Protein AF-0000000069433258 (afdb_homodimer)

Organism: Salmonella typhimurium (strain SL1344) (NCBI:txid216597)

Nearest PDB structures (foldseek):
  7x1x-assembly1_B  TM=7.866E-01  e=2.501E-25  Comamonas testosteroni KF-1
  3q2k-assembly2_P  TM=8.756E-01  e=3.768E-23  Bordetella pertussis Tohama I
  7x2y-assembly1_B  TM=7.851E-01  e=3.774E-24  Comamonas testosteroni KF-1
  7wzd-assembly1_A  TM=7.777E-01  e=1.303E-23  Comamonas testosteroni KF-1
  3moi-assembly1_A-2  TM=7.697E-01  e=1.027E-22  Bordetella bronchiseptica

InterPro domains:
  IPR000683 Gfo/Idh/MocA-like oxidoreductase, N-terminal [PF01408] (4-122)
  IPR036291 NAD(P)-binding domain superfamily [SSF51735] (3-150)
  IPR051450 Gfo/Idh/MocA Oxidoreductases [PTHR43377] (2-333)
  IPR055170 GFO/IDH/MocA-like oxidoreductase domain [PF22725] (132-252)

Solvent-accessible surface area (backbone atoms only — not comparable to full-atom values): 34270 Å² total; per-residue (Å²): 129,86,56,45,25,29,31,38,32,23,73,49,81,62,18,49,53,52,50,48,46,35,60,67,36,91,60,36,41,58,56,35,39,25,19,79,50,59,68,62,26,47,53,50,16,58,75,68,73,38,48,55,30,64,43,64,70,58,43,63,72,73,44,86,62,48,34,40,34,41,34,46,59,53,82,52,31,52,64,57,51,50,52,40,45,74,72,72,24,28,33,43,27,38,60,43,51,28,88,36,48,68,58,25,50,52,46,42,51,52,29,59,76,67,73,41,58,41,35,36,50,60,32,64,68,56,30,68,68,48,44,52,50,41,56,48,58,68,33,75,80,25,45,58,70,52,37,35,38,39,36,35,30,25,19,34,54,47,50,73,68,72,32,96,58,37,49,77,45,35,30,49,50,73,39,30,34,57,51,50,43,46,52,31,65,60,68,72,42,51,65,46,33,26,35,30,49,63,43,67,48,69,34,45,74,72,71,24,75,28,50,28,36,41,40,33,42,36,36,32,69,86,59,25,36,33,43,37,40,18,26,38,45,39,37,76,79,48,42,43,66,62,50,40,38,40,38,38,38,22,68,54,36,74,48,78,48,54,51,65,72,73,87,49,75,50,78,54,97,85,49,56,34,24,63,65,82,58,36,66,41,71,63,93,83,41,69,37,41,22,67,42,46,53,60,57,49,45,52,50,15,66,74,64,75,44,87,59,96,38,32,40,64,54,30,32,55,28,25,36,48,44,51,20,35,53,50,3,52,73,69,69,37,70,26,68,82,130,86,57,45,27,29,30,38,32,22,74,48,81,61,17,49,53,52,50,48,46,34,60,67,35,91,60,35,40,58,55,36,39,26,21,78,50,59,68,63,24,48,53,52,15,58,74,68,74,38,49,54,29,65,44,65,70,58,44,64,71,74,42,87,62,48,34,39,34,39,36,46,59,54,82,52,31,52,67,58,52,51,54,40,46,74,73,69,24,27,33,41,27,40,61,44,50,28,90,36,49,67,59,25,51,53,48,42,50,52,29,60,74,68,73,41,57,40,37,36,51,60,31,65,70,55,28,67,69,48,45,51,49,40,56,49,59,69,34,76,78,26,42,58,70,52,38,34,37,39,36,36,32,25,19,34,50,48,52,73,70,72,32,96,58,37,48,77,45,32,30,49,50,73,41,30,34,58,51,50,44,46,51,31,65,61,67,73,42,52,67,45,32,26,35,30,49,61,43,65,48,68,33,44,74,72,72,25,75,28,51,29,35,38,42,34,43,37,36,32,71,85,58,26,36,32,43,37,40,18,25,38,46,40,36,76,80,48,43,42,67,60,52,40,38,39,37,39,38,24,68,53,33,72,47,80,49,53,53,64,73,73,88,49,76,48,78,53,98,85,49,56,33,26,66,65,82,56,36,68,40,71,61,94,84,41,69,37,39,21,67,41,46,53,60,55,49,44,52,50,14,66,76,65,75,43,86,61,96,41,33,41,64,53,32,31,56,28,25,36,45,43,50,20,36,53,49,4,52,71,69,69,38,69,25,67,83

Foldseek 3Di:
DAAAEEEEEDCPDLSVLLQLLQVPQPRHDDAEYEDLPPVSQVVVCVVSVHYYYPDLLVVLVVDDHAEYEYEHDQAPQLVNLVSCLVSPHAYEYEPLNHLDLVSLVVSVVSCVVSVHFYFYPLLVCLAPLLVVLLVLLPPVLQAAWAEKEKEKEFAQCCLLPVDPCSLVDELCRPVVLSVQLSVCSSRVWAFWKKAKAFDDDVCVVSVRNYTQKMWMWTATPVGHIYIYIGGHHHHPQPQERMWIWMWTDHPRDTDTDTQQDDPDWDDDPRHIHRDRPQQWDDDPSRIDHSVSVLSSVVSVCSVVVHDRDGGSVSSSSSSVVSVQNVVNNVVVDMGTD/DQAAEEEEEDCPDLSVLLQLLQVPQPRHDDAEYEDLPPVSQVVVCVVSVHYYYPDLLVVLVVDDHAEYEYEHDQAPQLVNLVSCLVSPHAYEYEPLNHLDLVSLVVSVVSCVVSVHFYFYPLLVCLAPLLVVLLVLLPPVLQAAWAEKEKEKEFALCCLLPVDPCSLVDELCRPVVLSVQLSVCSSRVWAFWKKAKAFDDDVCVVSVRNYTQKMWMWTATPVGHIYIYIGGHHHHPQPQDRMWIWMWTDHPRDTDTDTQQPDPDWDDDPRHIHRDRPQQWDDDPSRIDHSVSVLSSVVSVCSVVVHDRDGGSVSSSSSSVVSVQNVVNNVVVDMGTD

pLDDT: mean 95.27, std 3.86, range [60.88, 98.81]

Secondary structure (DSSP, 8-state):
-PPEEEEEE--SHHHHHHHHHHHH-TTEEEEEEE-S-HHHHHHHHHHHTSEEES-HHHHHHHS--SEEEE---GGGHHHHHHHHHHTT-EEEEESSS-S-HHHHHHHHHHHHHHT--EEEE-GGGG-HHHHHHHHHHTSGGG--EEEEEEEEEEETHIIIII-TTGGGS-HIIIIIHHHHHHHHHHH---EEEEEEEEE-SHHHHTT--S-SEEEEEEEETTS-EEEEEEEEEE-TTSSSSEEEEEEEEESS-EEEEESS-SS--EE-SS-EE---TTT-EEETTEEESTTTHHHHHHHHHHHHT---SSBHHHHHHHHHHHHHHHHHHHHSS-EE-/-PPEEEEEE--SHHHHHHHHHHHH-TTEEEEEEE-S-HHHHHHHHHHHTSEEES-HHHHHHHS--SEEEE---GGGHHHHHHHHHHTT-EEEEESSS-S-HHHHHHHHHHHHHHT--EEEE-GGGG-HHHHHHHHHHTSGGG--EEEEEEEEEEETHIIIII-TTGGGS-HIIIIIHHHHHHHHHHH---EEEEEEEEE-SHHHHTT--S-SEEEEEEEETTS-EEEEEEEEEE-TTSSSSEEEEEEEEESS-EEEEESS-SS--EE-SS-EE---TTT-EEETTEEESTTTHHHHHHHHHHHHT---SSBHHHHHHHHHHHHHHHHHHHHSS-EE-

Structure (mmCIF, N/CA/C/O backbone):
data_AF-0000000069433258-model_v1
#
loop_
_entity.id
_entity.type
_entity.pdbx_description
1 polymer 'Gfo/Idh/MocA family oxidoreductase'
#
loop_
_atom_site.group_PDB
_atom_site.id
_atom_site.type_symbol
_atom_site.label_atom_id
_atom_site.label_alt_id
_atom_site.label_comp_id
_atom_site.label_asym_id
_atom_site.label_entity_id
_atom_site.label_seq_id
_atom_site.pdbx_PDB_ins_code
_atom_site.Cartn_x
_atom_site.Cartn_y
_atom_site.Cartn_z
_atom_site.occupancy
_atom_site.B_iso_or_equiv
_atom_site.auth_seq_id
_atom_site.auth_comp_id
_atom_site.auth_asym_id
_atom_site.auth_atom_id
_atom_site.pdbx_PDB_model_num
ATOM 1 N N . MET A 1 1 ? -17.766 44.938 13.812 1 61.31 1 MET A N 1
ATOM 2 C CA . MET A 1 1 ? -17.297 43.938 14.766 1 61.31 1 MET A CA 1
ATOM 3 C C . MET A 1 1 ? -15.773 43.875 14.797 1 61.31 1 MET A C 1
ATOM 5 O O . MET A 1 1 ? -15.117 44.188 13.805 1 61.31 1 MET A O 1
ATOM 9 N N . ASN A 1 2 ? -15.094 43.844 15.922 1 87.12 2 ASN A N 1
ATOM 10 C CA . ASN A 1 2 ? -13.648 44 16.047 1 87.12 2 ASN A CA 1
ATOM 11 C C . ASN A 1 2 ? -12.914 42.844 15.367 1 87.12 2 ASN A C 1
ATOM 13 O O . ASN A 1 2 ? -13.312 41.688 15.492 1 87.12 2 ASN A O 1
ATOM 17 N N . LYS A 1 3 ? -12.078 43.156 14.469 1 95.31 3 LYS A N 1
ATOM 18 C CA . LYS A 1 3 ? -11.289 42.156 13.742 1 95.31 3 LYS A CA 1
ATOM 19 C C . LYS A 1 3 ? -10.406 41.344 14.688 1 95.31 3 LYS A C 1
ATOM 21 O O . LYS A 1 3 ? -9.945 41.875 15.711 1 95.31 3 LYS A O 1
ATOM 26 N N . ILE A 1 4 ? -10.297 40.125 14.422 1 97.19 4 ILE A N 1
ATOM 27 C CA . ILE A 1 4 ? -9.375 39.25 15.148 1 97.19 4 ILE A CA 1
ATOM 28 C C . ILE A 1 4 ? -7.938 39.719 14.914 1 97.19 4 ILE A C 1
ATOM 30 O O . ILE A 1 4 ? -7.523 39.906 13.766 1 97.19 4 ILE A O 1
ATOM 34 N N . ARG A 1 5 ? -7.246 39.938 15.922 1 98.19 5 ARG A N 1
ATOM 35 C CA . ARG A 1 5 ? -5.848 40.344 15.852 1 98.19 5 ARG A CA 1
ATOM 36 C C . ARG A 1 5 ? -4.922 39.156 15.891 1 98.19 5 ARG A C 1
ATOM 38 O O . ARG A 1 5 ? -4.848 38.438 16.906 1 98.19 5 ARG A O 1
ATOM 45 N N . ALA A 1 6 ? -4.199 38.938 14.82 1 98.38 6 ALA A N 1
ATOM 46 C CA . ALA A 1 6 ? -3.404 37.75 14.688 1 98.38 6 ALA A CA 1
ATOM 47 C C . ALA A 1 6 ? -1.913 38.062 14.641 1 98.38 6 ALA A C 1
ATOM 49 O O . ALA A 1 6 ? -1.515 39.094 14.133 1 98.38 6 ALA A O 1
ATOM 50 N N . ALA A 1 7 ? -1.108 37.188 15.188 1 98.38 7 ALA A N 1
ATOM 51 C CA . ALA A 1 7 ? 0.344 37.156 15.039 1 98.38 7 ALA A CA 1
ATOM 52 C C . ALA A 1 7 ? 0.831 35.812 14.508 1 98.38 7 ALA A C 1
ATOM 54 O O . ALA A 1 7 ? 0.218 34.781 14.773 1 98.38 7 ALA A O 1
ATOM 55 N N . VAL A 1 8 ? 1.919 35.812 13.773 1 98.25 8 VAL A N 1
ATOM 56 C CA . VAL A 1 8 ? 2.498 34.594 13.219 1 98.25 8 VAL A CA 1
ATOM 57 C C . VAL A 1 8 ? 3.908 34.406 13.766 1 98.25 8 VAL A C 1
ATOM 59 O O . VAL A 1 8 ? 4.73 35.312 13.734 1 98.25 8 VAL A O 1
ATOM 62 N N . VAL A 1 9 ? 4.109 33.219 14.344 1 97.56 9 VAL A N 1
ATOM 63 C CA . VAL A 1 9 ? 5.418 32.844 14.844 1 97.56 9 VAL A CA 1
ATOM 64 C C . VAL A 1 9 ? 6.051 31.828 13.883 1 97.56 9 VAL A C 1
ATOM 66 O O . VAL A 1 9 ? 5.484 30.75 13.633 1 97.56 9 VAL A O 1
ATOM 69 N N . GLY A 1 10 ? 7.242 32.094 13.438 1 94.62 10 GLY A N 1
ATOM 70 C CA . GLY A 1 10 ? 7.867 31.297 12.375 1 94.62 10 GLY A CA 1
ATOM 71 C C . GLY A 1 10 ? 7.562 31.844 10.992 1 94.62 10 GLY A C 1
ATOM 72 O O . GLY A 1 10 ? 6.473 31.609 10.453 1 94.62 10 GLY A O 1
ATOM 73 N N . ALA A 1 11 ? 8.57 32.469 10.391 1 88.12 11 ALA A N 1
ATOM 74 C CA . ALA A 1 11 ? 8.359 33.156 9.117 1 88.12 11 ALA A CA 1
ATOM 75 C C . ALA A 1 11 ? 9.047 32.406 7.977 1 88.12 11 ALA A C 1
ATOM 77 O O . ALA A 1 11 ? 9.594 33.031 7.062 1 88.12 11 ALA A O 1
ATOM 78 N N . GLY A 1 12 ? 9.07 31.078 8.133 1 87 12 GLY A N 1
ATOM 79 C CA . GLY A 1 12 ? 9.602 30.266 7.059 1 87 12 GLY A CA 1
ATOM 80 C C . GLY A 1 12 ? 8.609 30.016 5.938 1 87 12 GLY A C 1
ATOM 81 O O . GLY A 1 12 ? 7.816 30.906 5.605 1 87 12 GLY A O 1
ATOM 82 N N . ILE A 1 13 ? 8.711 28.938 5.312 1 82.62 13 ILE A N 1
ATOM 83 C CA . ILE A 1 13 ? 7.938 28.594 4.125 1 82.62 13 ILE A CA 1
ATOM 84 C C . ILE A 1 13 ? 6.445 28.672 4.445 1 82.62 13 ILE A C 1
ATOM 86 O O . ILE A 1 13 ? 5.699 29.391 3.775 1 82.62 13 ILE A O 1
ATOM 90 N N . TYR A 1 14 ? 6.039 28.062 5.492 1 89.12 14 TYR A N 1
ATOM 91 C CA . TYR A 1 14 ? 4.609 28.016 5.773 1 89.12 14 TYR A CA 1
ATOM 92 C C . TYR A 1 14 ? 4.152 29.266 6.512 1 89.12 14 TYR A C 1
ATOM 94 O O . TYR A 1 14 ? 2.994 29.672 6.406 1 89.12 14 TYR A O 1
ATOM 102 N N . GLY A 1 15 ? 5.066 29.844 7.254 1 93.12 15 GLY A N 1
ATOM 103 C CA . GLY A 1 15 ? 4.742 31.094 7.938 1 93.12 15 GLY A CA 1
ATOM 104 C C . GLY A 1 15 ? 4.277 32.188 6.992 1 93.12 15 GLY A C 1
ATOM 105 O O . GLY A 1 15 ? 3.348 32.938 7.312 1 93.12 15 GLY A O 1
ATOM 106 N N . LYS A 1 16 ? 4.852 32.219 5.863 1 91.94 16 LYS A N 1
ATOM 107 C CA . LYS A 1 16 ? 4.492 33.219 4.863 1 91.94 16 LYS A CA 1
ATOM 108 C C . LYS A 1 16 ? 3.061 33 4.371 1 91.94 16 LYS A C 1
ATOM 110 O O . LYS A 1 16 ? 2.352 33.969 4.082 1 91.94 16 LYS A O 1
ATOM 115 N N . HIS A 1 17 ? 2.68 31.734 4.266 1 93.44 17 HIS A N 1
ATOM 116 C CA . HIS A 1 17 ? 1.311 31.438 3.855 1 93.44 17 HIS A CA 1
ATOM 117 C C . HIS A 1 17 ? 0.313 31.844 4.934 1 93.44 17 HIS A C 1
ATOM 119 O O . HIS A 1 17 ? -0.767 32.375 4.629 1 93.44 17 HIS A O 1
ATOM 125 N N . HIS A 1 18 ? 0.704 31.641 6.164 1 96.75 18 HIS A N 1
ATOM 126 C CA . HIS A 1 18 ? -0.144 32.094 7.27 1 96.75 18 HIS A CA 1
ATOM 127 C C . HIS A 1 18 ? -0.291 33.594 7.277 1 96.75 18 HIS A C 1
ATOM 129 O O . HIS A 1 18 ? -1.398 34.125 7.43 1 96.75 18 HIS A O 1
ATOM 135 N N . MET A 1 19 ? 0.812 34.281 7.066 1 96.19 19 MET A N 1
ATOM 136 C CA . MET A 1 19 ? 0.784 35.75 7.02 1 96.19 19 MET A CA 1
ATOM 137 C C . MET A 1 19 ? -0.148 36.25 5.918 1 96.19 19 MET A C 1
ATOM 139 O O . MET A 1 19 ? -0.965 37.125 6.145 1 96.19 19 MET A O 1
ATOM 143 N N . ASN A 1 20 ? 0.024 35.656 4.75 1 95.88 20 ASN A N 1
ATOM 144 C CA . ASN A 1 20 ? -0.828 36 3.627 1 95.88 20 ASN A CA 1
ATOM 145 C C . ASN A 1 20 ? -2.305 35.781 3.943 1 95.88 20 ASN A C 1
ATOM 147 O O . ASN A 1 20 ? -3.141 36.656 3.648 1 95.88 20 ASN A O 1
ATOM 151 N N . ALA A 1 21 ? -2.619 34.656 4.566 1 96.5 21 ALA A N 1
ATOM 152 C CA . ALA A 1 21 ? -4 34.312 4.906 1 96.5 21 ALA A CA 1
ATOM 153 C C . ALA A 1 21 ? -4.598 35.344 5.859 1 96.5 21 ALA A C 1
ATOM 155 O O . ALA A 1 21 ? -5.691 35.875 5.621 1 96.5 21 ALA A O 1
ATOM 156 N N . TYR A 1 22 ? -3.889 35.75 6.918 1 97.19 22 TYR A N 1
ATOM 157 C CA . TYR A 1 22 ? -4.391 36.688 7.906 1 97.19 22 TYR A CA 1
ATOM 158 C C . TYR A 1 22 ? -4.504 38.094 7.309 1 97.19 22 TYR A C 1
ATOM 160 O O . TYR A 1 22 ? -5.418 38.844 7.652 1 97.19 22 TYR A O 1
ATOM 168 N N . ARG A 1 23 ? -3.555 38.438 6.457 1 95.62 23 ARG A N 1
ATOM 169 C CA . ARG A 1 23 ? -3.559 39.75 5.82 1 95.62 23 ARG A CA 1
ATOM 170 C C . ARG A 1 23 ? -4.793 39.938 4.945 1 95.62 23 ARG A C 1
ATOM 172 O O . ARG A 1 23 ? -5.332 41.031 4.844 1 95.62 23 ARG A O 1
ATOM 179 N N . HIS A 1 24 ? -5.254 38.844 4.375 1 95.19 24 HIS A N 1
ATOM 180 C CA . HIS A 1 24 ? -6.277 39 3.344 1 95.19 24 HIS A CA 1
ATOM 181 C C . HIS A 1 24 ? -7.633 38.5 3.84 1 95.19 24 HIS A C 1
ATOM 183 O O . HIS A 1 24 ? -8.641 38.656 3.146 1 95.19 24 HIS A O 1
ATOM 189 N N . ASN A 1 25 ? -7.66 37.875 4.973 1 96.31 25 ASN A N 1
ATOM 190 C CA . ASN A 1 25 ? -8.938 37.562 5.602 1 96.31 25 ASN A CA 1
ATOM 191 C C . ASN A 1 25 ? -9.656 38.812 6.098 1 96.31 25 ASN A C 1
ATOM 193 O O . ASN A 1 25 ? -9.094 39.594 6.871 1 96.31 25 ASN A O 1
ATOM 197 N N . PRO A 1 26 ? -10.883 39.031 5.688 1 94.81 26 PRO A N 1
ATOM 198 C CA . PRO A 1 26 ? -11.578 40.281 6.027 1 94.81 26 PRO A CA 1
ATOM 199 C C . PRO A 1 26 ? -11.859 40.406 7.523 1 94.81 26 PRO A C 1
ATOM 201 O O . PRO A 1 26 ? -12.133 41.5 8.016 1 94.81 26 PRO A O 1
ATOM 204 N N . ASP A 1 27 ? -11.742 39.312 8.234 1 96.94 27 ASP A N 1
ATOM 205 C CA . ASP A 1 27 ? -12.094 39.312 9.656 1 96.94 27 ASP A CA 1
ATOM 206 C C . ASP A 1 27 ? -10.852 39.406 10.531 1 96.94 27 ASP A C 1
ATOM 208 O O . ASP A 1 27 ? -10.93 39.25 11.75 1 96.94 27 ASP A O 1
ATOM 212 N N . THR A 1 28 ? -9.672 39.656 9.906 1 97.88 28 THR A N 1
ATOM 213 C CA . THR A 1 28 ? -8.453 39.656 10.711 1 97.88 28 THR A CA 1
ATOM 214 C C . THR A 1 28 ? -7.598 40.875 10.406 1 97.88 28 THR A C 1
ATOM 216 O O . THR A 1 28 ? -7.801 41.562 9.391 1 97.88 28 THR A O 1
ATOM 219 N N . VAL A 1 29 ? -6.789 41.25 11.305 1 97.31 29 VAL A N 1
ATOM 220 C CA . VAL A 1 29 ? -5.648 42.125 11.102 1 97.31 29 VAL A CA 1
ATOM 221 C C . VAL A 1 29 ? -4.363 41.406 11.539 1 97.31 29 VAL A C 1
ATOM 223 O O . VAL A 1 29 ? -4.297 40.875 12.648 1 97.31 29 VAL A O 1
ATOM 226 N N . LEU A 1 30 ? -3.447 41.281 10.641 1 97.81 30 LEU A N 1
ATOM 227 C CA . LEU A 1 30 ? -2.123 40.812 11.008 1 97.81 30 LEU A CA 1
ATOM 228 C C . LEU A 1 30 ? -1.341 41.875 11.75 1 97.81 30 LEU A C 1
ATOM 230 O O . LEU A 1 30 ? -0.94 42.875 11.156 1 97.81 30 LEU A O 1
ATOM 234 N N . VAL A 1 31 ? -1.022 41.625 13 1 97.5 31 VAL A N 1
ATOM 235 C CA . VAL A 1 31 ? -0.5 42.656 13.867 1 97.5 31 VAL A CA 1
ATOM 236 C C . VAL A 1 31 ? 1.025 42.594 13.898 1 97.5 31 VAL A C 1
ATOM 238 O O . VAL A 1 31 ? 1.697 43.625 13.906 1 97.5 31 VAL A O 1
ATOM 241 N N . ALA A 1 32 ? 1.52 41.375 13.977 1 97.62 32 ALA A N 1
ATOM 242 C CA . ALA A 1 32 ? 2.959 41.219 14.172 1 97.62 32 ALA A CA 1
ATOM 243 C C . ALA A 1 32 ? 3.438 39.844 13.727 1 97.62 32 ALA A C 1
ATOM 245 O O . ALA A 1 32 ? 2.631 38.938 13.539 1 97.62 32 ALA A O 1
ATOM 246 N N . ILE A 1 33 ? 4.711 39.812 13.547 1 97.44 33 ILE A N 1
ATOM 247 C CA . ILE A 1 33 ? 5.379 38.531 13.273 1 97.44 33 ILE A CA 1
ATOM 248 C C . ILE A 1 33 ? 6.52 38.344 14.273 1 97.44 33 ILE A C 1
ATOM 250 O O . ILE A 1 33 ? 7.051 39.312 14.82 1 97.44 33 ILE A O 1
ATOM 254 N N . CYS A 1 34 ? 6.789 37.094 14.539 1 97.31 34 CYS A N 1
ATOM 255 C CA . CYS A 1 34 ? 7.895 36.719 15.414 1 97.31 34 CYS A CA 1
ATOM 256 C C . CYS A 1 34 ? 8.781 35.656 14.758 1 97.31 34 CYS A C 1
ATOM 258 O O . CYS A 1 34 ? 8.289 34.656 14.266 1 97.31 34 CYS A O 1
ATOM 260 N N . ASP A 1 35 ? 10.016 35.938 14.664 1 96.12 35 ASP A N 1
ATOM 261 C CA . ASP A 1 35 ? 11.008 35 14.148 1 96.12 35 ASP A CA 1
ATOM 262 C C . ASP A 1 35 ? 12.367 35.188 14.828 1 96.12 35 ASP A C 1
ATOM 264 O O . ASP A 1 35 ? 12.773 36.312 15.078 1 96.12 35 ASP A O 1
ATOM 268 N N . THR A 1 36 ? 12.992 34.031 15.141 1 92.81 36 THR A N 1
ATOM 269 C CA . THR A 1 36 ? 14.266 34.125 15.852 1 92.81 36 THR A CA 1
ATOM 270 C C . THR A 1 36 ? 15.359 34.656 14.93 1 92.81 36 THR A C 1
ATOM 272 O O . THR A 1 36 ? 16.391 35.156 15.398 1 92.81 36 THR A O 1
ATOM 275 N N . ASP A 1 37 ? 15.18 34.5 13.641 1 92.81 37 ASP A N 1
ATOM 276 C CA . ASP A 1 37 ? 16.078 35.094 12.664 1 92.81 37 ASP A CA 1
ATOM 277 C C . ASP A 1 37 ? 15.758 36.594 12.469 1 92.81 37 ASP A C 1
ATOM 279 O O . ASP A 1 37 ? 14.82 36.938 11.75 1 92.81 37 ASP A O 1
ATOM 283 N N . THR A 1 38 ? 16.625 37.438 12.93 1 93.5 38 THR A N 1
ATOM 284 C CA . THR A 1 38 ? 16.359 38.875 12.969 1 93.5 38 THR A CA 1
ATOM 285 C C . THR A 1 38 ? 16.234 39.438 11.562 1 93.5 38 THR A C 1
ATOM 287 O O . THR A 1 38 ? 15.344 40.25 11.289 1 93.5 38 THR A O 1
ATOM 290 N N . GLU A 1 39 ? 17.125 39 10.734 1 93.38 39 GLU A N 1
ATOM 291 C CA . GLU A 1 39 ? 17.109 39.531 9.375 1 93.38 39 GLU A CA 1
ATOM 292 C C . GLU A 1 39 ? 15.82 39.156 8.648 1 93.38 39 GLU A C 1
ATOM 294 O O . GLU A 1 39 ? 15.172 40 8.039 1 93.38 39 GLU A O 1
ATOM 299 N N . ARG A 1 40 ? 15.453 37.875 8.734 1 91.38 40 ARG A N 1
ATOM 300 C CA . ARG A 1 40 ? 14.219 37.406 8.117 1 91.38 40 ARG A CA 1
ATOM 301 C C . ARG A 1 40 ? 13.008 38.125 8.727 1 91.38 40 ARG A C 1
ATOM 303 O O . ARG A 1 40 ? 12.094 38.531 8 1 91.38 40 ARG A O 1
ATOM 310 N N . CYS A 1 41 ? 13.031 38.25 9.984 1 93.5 41 CYS A N 1
ATOM 311 C CA . CYS A 1 41 ? 11.938 38.906 10.703 1 93.5 41 CYS A CA 1
ATOM 312 C C . CYS A 1 41 ? 11.766 40.344 10.258 1 93.5 41 CYS A C 1
ATOM 314 O O . CYS A 1 41 ? 10.656 40.781 9.93 1 93.5 41 CYS A O 1
ATOM 316 N N . ASP A 1 42 ? 12.859 41.062 10.195 1 93.31 42 ASP A N 1
ATOM 317 C CA . ASP A 1 42 ? 12.828 42.469 9.836 1 93.31 42 ASP A CA 1
ATOM 318 C C . ASP A 1 42 ? 12.359 42.656 8.391 1 93.31 42 ASP A C 1
ATOM 320 O O . ASP A 1 42 ? 11.547 43.531 8.109 1 93.31 42 ASP A O 1
ATOM 324 N N . ASP A 1 43 ? 12.867 41.844 7.539 1 93.31 43 ASP A N 1
ATOM 325 C CA . ASP A 1 43 ? 12.523 41.938 6.121 1 93.31 43 ASP A CA 1
ATOM 326 C C . ASP A 1 43 ? 11.023 41.719 5.906 1 93.31 43 ASP A C 1
ATOM 328 O O . ASP A 1 43 ? 10.383 42.5 5.188 1 93.31 43 ASP A O 1
ATOM 332 N N . LEU A 1 44 ? 10.531 40.719 6.535 1 92.69 44 LEU A N 1
ATOM 333 C CA . LEU A 1 44 ? 9.117 40.406 6.371 1 92.69 44 LEU A CA 1
ATOM 334 C C . LEU A 1 44 ? 8.234 41.438 7.051 1 92.69 44 LEU A C 1
ATOM 336 O O . LEU A 1 44 ? 7.184 41.812 6.523 1 92.69 44 LEU A O 1
ATOM 340 N N . ALA A 1 45 ? 8.641 41.844 8.195 1 94.38 45 ALA A N 1
ATOM 341 C CA . ALA A 1 45 ? 7.895 42.875 8.906 1 94.38 45 ALA A CA 1
ATOM 342 C C . ALA A 1 45 ? 7.785 44.156 8.07 1 94.38 45 ALA A C 1
ATOM 344 O O . ALA A 1 45 ? 6.715 44.75 7.984 1 94.38 45 ALA A O 1
ATOM 345 N N . MET A 1 46 ? 8.875 44.469 7.504 1 94.06 46 MET A N 1
ATOM 346 C CA . MET A 1 46 ? 8.914 45.656 6.656 1 94.06 46 MET A CA 1
ATOM 347 C C . MET A 1 46 ? 8.023 45.5 5.426 1 94.06 46 MET A C 1
ATOM 349 O O . MET A 1 46 ? 7.242 46.375 5.086 1 94.06 46 MET A O 1
ATOM 353 N N . ALA A 1 47 ? 8.164 44.375 4.809 1 92.44 47 ALA A N 1
ATOM 354 C CA . ALA A 1 47 ? 7.398 44.094 3.598 1 92.44 47 ALA A CA 1
ATOM 355 C C . ALA A 1 47 ? 5.898 44.156 3.871 1 92.44 47 ALA A C 1
ATOM 357 O O . ALA A 1 47 ? 5.113 44.531 3.006 1 92.44 47 ALA A O 1
ATOM 358 N N . TYR A 1 48 ? 5.488 43.781 5.074 1 93.88 48 TYR A N 1
ATOM 359 C CA . TYR A 1 48 ? 4.074 43.688 5.422 1 93.88 48 TYR A CA 1
ATOM 360 C C . TYR A 1 48 ? 3.619 44.969 6.145 1 93.88 48 TYR A C 1
ATOM 362 O O . TYR A 1 48 ? 2.424 45.156 6.371 1 93.88 48 TYR A O 1
ATOM 370 N N . GLY A 1 49 ? 4.512 45.781 6.516 1 94.62 49 GLY A N 1
ATOM 371 C CA . GLY A 1 49 ? 4.184 47 7.238 1 94.62 49 GLY A CA 1
ATOM 372 C C . GLY A 1 49 ? 3.697 46.75 8.656 1 94.62 49 GLY A C 1
ATOM 373 O O . GLY A 1 49 ? 2.754 47.406 9.117 1 94.62 49 GLY A O 1
ATOM 374 N N . ILE A 1 50 ? 4.25 45.75 9.281 1 95.69 50 ILE A N 1
ATOM 375 C CA . ILE A 1 50 ? 3.859 45.375 10.641 1 95.69 50 ILE A CA 1
ATOM 376 C C . ILE A 1 50 ? 5.102 45.281 11.523 1 95.69 50 ILE A C 1
ATOM 378 O O . ILE A 1 50 ? 6.223 45.469 11.047 1 95.69 50 ILE A O 1
ATOM 382 N N . GLN A 1 51 ? 4.918 45.062 12.812 1 95.81 51 GLN A N 1
ATOM 383 C CA . GLN A 1 51 ? 6.031 44.969 13.742 1 95.81 51 GLN A CA 1
ATOM 384 C C . GLN A 1 51 ? 6.609 43.562 13.773 1 95.81 51 GLN A C 1
ATOM 386 O O . GLN A 1 51 ? 5.867 42.562 13.711 1 95.81 51 GLN A O 1
ATOM 391 N N . GLY A 1 52 ? 7.941 43.531 13.836 1 97.06 52 GLY A N 1
ATOM 392 C CA . GLY A 1 52 ? 8.648 42.25 14.016 1 97.06 52 GLY A CA 1
ATOM 393 C C . GLY A 1 52 ? 9.273 42.125 15.391 1 97.06 52 GLY A C 1
ATOM 394 O O . GLY A 1 52 ? 9.766 43.094 15.961 1 97.06 52 GLY A O 1
ATOM 395 N N . TYR A 1 53 ? 9.156 40.906 15.922 1 97.38 53 TYR A N 1
ATOM 396 C CA . TYR A 1 53 ? 9.758 40.594 17.219 1 97.38 53 TYR A CA 1
ATOM 397 C C . TYR A 1 53 ? 10.648 39.344 17.109 1 97.38 53 TYR A C 1
ATOM 399 O O . TYR A 1 53 ? 10.398 38.469 16.297 1 97.38 53 TYR A O 1
ATOM 407 N N . THR A 1 54 ? 11.641 39.219 17.953 1 96.25 54 THR A N 1
ATOM 408 C CA . THR A 1 54 ? 12.492 38.062 17.984 1 96.25 54 THR A CA 1
ATOM 409 C C . THR A 1 54 ? 12.172 37.188 19.188 1 96.25 54 THR A C 1
ATOM 411 O O . THR A 1 54 ? 12.719 36.062 19.328 1 96.25 54 THR A O 1
ATOM 414 N N . ARG A 1 55 ? 11.336 37.719 20.016 1 96.19 55 ARG A N 1
ATOM 415 C CA . ARG A 1 55 ? 10.859 36.969 21.172 1 96.19 55 ARG A CA 1
ATOM 416 C C . ARG A 1 55 ? 9.336 37.031 21.281 1 96.19 55 ARG A C 1
ATOM 418 O O . ARG A 1 55 ? 8.766 38.125 21.281 1 96.19 55 ARG A O 1
ATOM 425 N N . LEU A 1 56 ? 8.75 35.875 21.453 1 97.31 56 LEU A N 1
ATOM 426 C CA . LEU A 1 56 ? 7.293 35.781 21.469 1 97.31 56 LEU A CA 1
ATOM 427 C C . LEU A 1 56 ? 6.727 36.438 22.719 1 97.31 56 LEU A C 1
ATOM 429 O O . LEU A 1 56 ? 5.703 37.125 22.672 1 97.31 56 LEU A O 1
ATOM 433 N N . ASP A 1 57 ? 7.406 36.25 23.812 1 97.12 57 ASP A N 1
ATOM 434 C CA . ASP A 1 57 ? 6.949 36.812 25.062 1 97.12 57 ASP A CA 1
ATOM 435 C C . ASP A 1 57 ? 6.832 38.344 24.969 1 97.12 57 ASP A C 1
ATOM 437 O O . ASP A 1 57 ? 5.863 38.938 25.453 1 97.12 57 ASP A O 1
ATOM 441 N N . ARG A 1 58 ? 7.801 38.938 24.359 1 97.19 58 ARG A N 1
ATOM 442 C CA . ARG A 1 58 ? 7.801 40.375 24.172 1 97.19 58 ARG A CA 1
ATOM 443 C C . ARG A 1 58 ? 6.652 40.812 23.281 1 97.19 58 ARG A C 1
ATOM 445 O O . ARG A 1 58 ? 5.984 41.812 23.547 1 97.19 58 ARG A O 1
ATOM 452 N N . LEU A 1 59 ? 6.496 40.094 22.172 1 97.81 59 LEU A N 1
ATOM 453 C CA . LEU A 1 59 ? 5.395 40.375 21.266 1 97.81 59 LEU A CA 1
ATOM 454 C C . LEU A 1 59 ? 4.062 40.375 22 1 97.81 59 LEU A C 1
ATOM 456 O O . LEU A 1 59 ? 3.266 41.312 21.844 1 97.81 59 LEU A O 1
ATOM 460 N N . LEU A 1 60 ? 3.838 39.406 22.891 1 97.94 60 LEU A N 1
ATOM 461 C CA . LEU A 1 60 ? 2.545 39.219 23.531 1 97.94 60 LEU A CA 1
ATOM 462 C C . LEU A 1 60 ? 2.355 40.188 24.688 1 97.94 60 LEU A C 1
ATOM 464 O O . LEU A 1 60 ? 1.229 40.406 25.141 1 97.94 60 LEU A O 1
ATOM 468 N N . GLN A 1 61 ? 3.463 40.781 25.156 1 97.19 61 GLN A N 1
ATOM 469 C CA . GLN A 1 61 ? 3.389 41.812 26.172 1 97.19 61 GLN A CA 1
ATOM 470 C C . GLN A 1 61 ? 3.086 43.188 25.562 1 97.19 61 GLN A C 1
ATOM 472 O O . GLN A 1 61 ? 2.459 44.031 26.203 1 97.19 61 GLN A O 1
ATOM 477 N N . GLN A 1 62 ? 3.469 43.344 24.344 1 97.25 62 GLN A N 1
ATOM 478 C CA . GLN A 1 62 ? 3.438 44.656 23.75 1 97.25 62 GLN A CA 1
ATOM 479 C C . GLN A 1 62 ? 2.225 44.844 22.844 1 97.25 62 GLN A C 1
ATOM 481 O O . GLN A 1 62 ? 1.782 45.938 22.578 1 97.25 62 GLN A O 1
ATOM 486 N N . GLU A 1 63 ? 1.777 43.719 22.328 1 97.31 63 GLU A N 1
ATOM 487 C CA . GLU A 1 63 ? 0.698 43.781 21.344 1 97.31 63 GLU A CA 1
ATOM 488 C C . GLU A 1 63 ? -0.561 43.094 21.875 1 97.31 63 GLU A C 1
ATOM 490 O O . GLU A 1 63 ? -0.48 42.062 22.562 1 97.31 63 GLU A O 1
ATOM 495 N N . ALA A 1 64 ? -1.736 43.688 21.531 1 96.75 64 ALA A N 1
ATOM 496 C CA . ALA A 1 64 ? -2.998 42.969 21.766 1 96.75 64 ALA A CA 1
ATOM 497 C C . ALA A 1 64 ? -3.262 41.938 20.688 1 96.75 64 ALA A C 1
ATOM 499 O O . ALA A 1 64 ? -3.439 42.281 19.516 1 96.75 64 ALA A O 1
ATOM 500 N N . ILE A 1 65 ? -3.27 40.688 21.062 1 97.56 65 ILE A N 1
ATOM 501 C CA . ILE A 1 65 ? -3.387 39.594 20.125 1 97.56 65 ILE A CA 1
ATOM 502 C C . ILE A 1 65 ? -4.527 38.656 20.562 1 97.56 65 ILE A C 1
ATOM 504 O O . ILE A 1 65 ? -4.762 38.469 21.766 1 97.56 65 ILE A O 1
ATOM 508 N N . ASP A 1 66 ? -5.234 38.094 19.578 1 97.81 66 ASP A N 1
ATOM 509 C CA . ASP A 1 66 ? -6.277 37.094 19.828 1 97.81 66 ASP A CA 1
ATOM 510 C C . ASP A 1 66 ? -5.82 35.719 19.406 1 97.81 66 ASP A C 1
ATOM 512 O O . ASP A 1 66 ? -6.164 34.719 20.047 1 97.81 66 ASP A O 1
ATOM 516 N N . ILE A 1 67 ? -5.078 35.594 18.297 1 98.56 67 ILE A N 1
ATOM 517 C CA . ILE A 1 67 ? -4.629 34.344 17.719 1 98.56 67 ILE A CA 1
ATOM 518 C C . ILE A 1 67 ? -3.121 34.375 17.484 1 98.56 67 ILE A C 1
ATOM 520 O O . ILE A 1 67 ? -2.602 35.375 16.938 1 98.56 67 ILE A O 1
ATOM 524 N N . VAL A 1 68 ? -2.469 33.375 17.938 1 98.62 68 VAL A N 1
ATOM 525 C CA . VAL A 1 68 ? -1.083 33.156 17.547 1 98.62 68 VAL A CA 1
ATOM 526 C C . VAL A 1 68 ? -1.002 31.938 16.625 1 98.62 68 VAL A C 1
ATOM 528 O O . VAL A 1 68 ? -1.413 30.828 17 1 98.62 68 VAL A O 1
ATOM 531 N N . SER A 1 69 ? -0.553 32.156 15.445 1 98.25 69 SER A N 1
ATOM 532 C CA . SER A 1 69 ? -0.254 31.078 14.516 1 98.25 69 SER A CA 1
ATOM 533 C C . SER A 1 69 ? 1.198 30.625 14.641 1 98.25 69 SER A C 1
ATOM 535 O O . SER A 1 69 ? 2.119 31.422 14.461 1 98.25 69 SER A O 1
ATOM 537 N N . VAL A 1 70 ? 1.372 29.359 14.977 1 97.94 70 VAL A N 1
ATOM 538 C CA . VAL A 1 70 ? 2.707 28.812 15.18 1 97.94 70 VAL A CA 1
ATOM 539 C C . VAL A 1 70 ? 3.113 27.969 13.977 1 97.94 70 VAL A C 1
ATOM 541 O O . VAL A 1 70 ? 2.607 26.859 13.789 1 97.94 70 VAL A O 1
ATOM 544 N N . ALA A 1 71 ? 4.055 28.438 13.219 1 96.44 71 ALA A N 1
ATOM 545 C CA . ALA A 1 71 ? 4.562 27.781 12.016 1 96.44 71 ALA A CA 1
ATOM 546 C C . ALA A 1 71 ? 6.074 27.578 12.102 1 96.44 71 ALA A C 1
ATOM 548 O O . ALA A 1 71 ? 6.785 27.766 11.117 1 96.44 71 ALA A O 1
ATOM 549 N N . THR A 1 72 ? 6.57 27.312 13.273 1 93 72 THR A N 1
ATOM 550 C CA . THR A 1 72 ? 7.973 26.984 13.5 1 93 72 THR A CA 1
ATOM 551 C C . THR A 1 72 ? 8.273 25.547 13.047 1 93 72 THR A C 1
ATOM 553 O O . THR A 1 72 ? 7.352 24.781 12.75 1 93 72 THR A O 1
ATOM 556 N N . PRO A 1 73 ? 9.562 25.219 13.008 1 89.94 73 PRO A N 1
ATOM 557 C CA . PRO A 1 73 ? 9.914 23.828 12.695 1 89.94 73 PRO A CA 1
ATOM 558 C C . PRO A 1 73 ? 9.336 22.828 13.711 1 89.94 73 PRO A C 1
ATOM 560 O O . PRO A 1 73 ? 9.047 23.203 14.844 1 89.94 73 PRO A O 1
ATOM 563 N N . ASP A 1 74 ? 9.266 21.562 13.305 1 87.81 74 ASP A N 1
ATOM 564 C CA . ASP A 1 74 ? 8.562 20.5 14.023 1 87.81 74 ASP A CA 1
ATOM 565 C C . ASP A 1 74 ? 9.023 20.422 15.477 1 87.81 74 ASP A C 1
ATOM 567 O O . ASP A 1 74 ? 8.203 20.375 16.391 1 87.81 74 ASP A O 1
ATOM 571 N N . PRO A 1 75 ? 10.273 20.516 15.711 1 87.38 75 PRO A N 1
ATOM 572 C CA . PRO A 1 75 ? 10.719 20.312 17.094 1 87.38 75 PRO A CA 1
ATOM 573 C C . PRO A 1 75 ? 10.492 21.547 17.969 1 87.38 75 PRO A C 1
ATOM 575 O O . PRO A 1 75 ? 10.648 21.484 19.188 1 87.38 75 PRO A O 1
ATOM 578 N N . TYR A 1 76 ? 9.977 22.688 17.406 1 89.56 76 TYR A N 1
ATOM 579 C CA . TYR A 1 76 ? 10 23.938 18.141 1 89.56 76 TYR A CA 1
ATOM 580 C C . TYR A 1 76 ? 8.586 24.484 18.328 1 89.56 76 TYR A C 1
ATOM 582 O O . TYR A 1 76 ? 8.414 25.672 18.656 1 89.56 76 TYR A O 1
ATOM 590 N N . HIS A 1 77 ? 7.629 23.672 18.156 1 94.75 77 HIS A N 1
ATOM 591 C CA . HIS A 1 77 ? 6.246 24.125 18.281 1 94.75 77 HIS A CA 1
ATOM 592 C C . HIS A 1 77 ? 5.898 24.406 19.734 1 94.75 77 HIS A C 1
ATOM 594 O O . HIS A 1 77 ? 5.254 25.406 20.047 1 94.75 77 HIS A O 1
ATOM 600 N N . THR A 1 78 ? 6.402 23.547 20.609 1 96.62 78 THR A N 1
ATOM 601 C CA . THR A 1 78 ? 5.871 23.453 21.969 1 96.62 78 THR A CA 1
ATOM 602 C C . THR A 1 78 ? 6.07 24.75 22.719 1 96.62 78 THR A C 1
ATOM 604 O O . THR A 1 78 ? 5.121 25.297 23.281 1 96.62 78 THR A O 1
ATOM 607 N N . GLU A 1 79 ? 7.254 25.219 22.672 1 96.25 79 GLU A N 1
ATOM 608 C CA . GLU A 1 79 ? 7.559 26.422 23.453 1 96.25 79 GLU A CA 1
ATOM 609 C C . GLU A 1 79 ? 6.707 27.609 23 1 96.25 79 GLU A C 1
ATOM 611 O O . GLU A 1 79 ? 6.184 28.359 23.828 1 96.25 79 GLU A O 1
ATOM 616 N N . SER A 1 80 ? 6.578 27.766 21.734 1 97.44 80 SER A N 1
ATOM 617 C CA . SER A 1 80 ? 5.781 28.859 21.188 1 97.44 80 SER A CA 1
ATOM 618 C C . SER A 1 80 ? 4.309 28.703 21.547 1 97.44 80 SER A C 1
ATOM 620 O O . SER A 1 80 ? 3.648 29.688 21.906 1 97.44 80 SER A O 1
ATOM 622 N N . ILE A 1 81 ? 3.826 27.484 21.484 1 98.31 81 ILE A N 1
ATOM 623 C CA . ILE A 1 81 ? 2.424 27.203 21.781 1 98.31 81 ILE A CA 1
ATOM 624 C C . ILE A 1 81 ? 2.146 27.5 23.25 1 98.31 81 ILE A C 1
ATOM 626 O O . ILE A 1 81 ? 1.204 28.234 23.578 1 98.31 81 ILE A O 1
ATOM 630 N N . LEU A 1 82 ? 2.992 27.016 24.125 1 98.19 82 LEU A N 1
ATOM 631 C CA . LEU A 1 82 ? 2.791 27.172 25.562 1 98.19 82 LEU A CA 1
ATOM 632 C C . LEU A 1 82 ? 2.896 28.641 25.969 1 98.19 82 LEU A C 1
ATOM 634 O O . LEU A 1 82 ? 2.137 29.125 26.812 1 98.19 82 LEU A O 1
ATOM 638 N N . THR A 1 83 ? 3.842 29.344 25.375 1 98.12 83 THR A N 1
ATOM 639 C CA . THR A 1 83 ? 3.986 30.766 25.641 1 98.12 83 THR A CA 1
ATOM 640 C C . THR A 1 83 ? 2.717 31.516 25.25 1 98.12 83 THR A C 1
ATOM 642 O O . THR A 1 83 ? 2.223 32.344 26.031 1 98.12 83 THR A O 1
ATOM 645 N N . ALA A 1 84 ? 2.18 31.25 24.094 1 98.5 84 ALA A N 1
ATOM 646 C CA . ALA A 1 84 ? 0.951 31.891 23.641 1 98.5 84 ALA A CA 1
ATOM 647 C C . ALA A 1 84 ? -0.21 31.609 24.578 1 98.5 84 ALA A C 1
ATOM 649 O O . ALA A 1 84 ? -0.974 32.5 24.938 1 98.5 84 ALA A O 1
ATOM 650 N N . LEU A 1 85 ? -0.325 30.375 25.016 1 98.31 85 LEU A N 1
ATOM 651 C CA . LEU A 1 85 ? -1.402 29.969 25.906 1 98.31 85 LEU A CA 1
ATOM 652 C C . LEU A 1 85 ? -1.279 30.656 27.266 1 98.31 85 LEU A C 1
ATOM 654 O O . LEU A 1 85 ? -2.281 31.094 27.844 1 98.31 85 LEU A O 1
ATOM 658 N N . ARG A 1 86 ? -0.046 30.75 27.734 1 97.81 86 ARG A N 1
ATOM 659 C CA . ARG A 1 86 ? 0.183 31.406 29.016 1 97.81 86 ARG A CA 1
ATOM 660 C C . ARG A 1 86 ? -0.287 32.844 28.969 1 97.81 86 ARG A C 1
ATOM 662 O O . ARG A 1 86 ? -0.737 33.406 29.984 1 97.81 86 ARG A O 1
ATOM 669 N N . HIS A 1 87 ? -0.244 33.438 27.844 1 97.88 87 HIS A N 1
ATOM 670 C CA . HIS A 1 87 ? -0.638 34.844 27.688 1 97.88 87 HIS A CA 1
ATOM 671 C C . HIS A 1 87 ? -2.109 34.969 27.312 1 97.88 87 HIS A C 1
ATOM 673 O O . HIS A 1 87 ? -2.594 36.062 27.016 1 97.88 87 HIS A O 1
ATOM 679 N N . GLY A 1 88 ? -2.822 33.844 27.188 1 97.94 88 GLY A N 1
ATOM 680 C CA . GLY A 1 88 ? -4.266 33.844 27.031 1 97.94 88 GLY A CA 1
ATOM 681 C C . GLY A 1 88 ? -4.707 33.875 25.578 1 97.94 88 GLY A C 1
ATOM 682 O O . GLY A 1 88 ? -5.816 34.312 25.266 1 97.94 88 GLY A O 1
ATOM 683 N N . GLN A 1 89 ? -3.865 33.469 24.656 1 98.31 89 GLN A N 1
ATOM 684 C CA . GLN A 1 89 ? -4.195 33.562 23.234 1 98.31 89 GLN A CA 1
ATOM 685 C C . GLN A 1 89 ? -4.613 32.188 22.688 1 98.31 89 GLN A C 1
ATOM 687 O O . GLN A 1 89 ? -4.109 31.156 23.125 1 98.31 89 GLN A O 1
ATOM 692 N N . HIS A 1 90 ? -5.586 32.156 21.703 1 98.62 90 HIS A N 1
ATOM 693 C CA . HIS A 1 90 ? -5.848 30.969 20.906 1 98.62 90 HIS A CA 1
ATOM 694 C C . HIS A 1 90 ? -4.68 30.672 19.969 1 98.62 90 HIS A C 1
ATOM 696 O O . HIS A 1 90 ? -3.971 31.578 19.547 1 98.62 90 HIS A O 1
ATOM 702 N N . VAL A 1 91 ? -4.48 29.375 19.688 1 98.81 91 VAL A N 1
ATOM 703 C CA . VAL A 1 91 ? -3.301 29.016 18.922 1 98.81 91 VAL A CA 1
ATOM 704 C C . VAL A 1 91 ? -3.711 28.125 17.734 1 98.81 91 VAL A C 1
ATOM 706 O O . VAL A 1 91 ? -4.488 27.188 17.906 1 98.81 91 VAL A O 1
ATOM 709 N N . LEU A 1 92 ? -3.285 28.453 16.562 1 98.69 92 LEU A N 1
ATOM 710 C CA . LEU A 1 92 ? -3.242 27.531 15.438 1 98.69 92 LEU A CA 1
ATOM 711 C C . LEU A 1 92 ? -1.814 27.062 15.172 1 98.69 92 LEU A C 1
ATOM 713 O O . LEU A 1 92 ? -0.949 27.859 14.82 1 98.69 92 LEU A O 1
ATOM 717 N N . ALA A 1 93 ? -1.575 25.797 15.328 1 98 93 ALA A N 1
ATOM 718 C CA . ALA A 1 93 ? -0.228 25.266 15.164 1 98 93 ALA A CA 1
ATOM 719 C C . ALA A 1 93 ? -0.116 24.438 13.891 1 98 93 ALA A C 1
ATOM 721 O O . ALA A 1 93 ? -1.029 23.672 13.555 1 98 93 ALA A O 1
ATOM 722 N N . GLU A 1 94 ? 0.954 24.594 13.25 1 95.69 94 GLU A N 1
ATOM 723 C CA . GLU A 1 94 ? 1.3 23.641 12.203 1 95.69 94 GLU A CA 1
ATOM 724 C C . GLU A 1 94 ? 1.431 22.219 12.766 1 95.69 94 GLU A C 1
ATOM 726 O O . GLU A 1 94 ? 1.63 22.047 13.969 1 95.69 94 GLU A O 1
ATOM 731 N N . LYS A 1 95 ? 1.275 21.312 11.844 1 95.88 95 LYS A N 1
ATOM 732 C CA . LYS A 1 95 ? 1.452 19.906 12.211 1 95.88 95 LYS A CA 1
ATOM 733 C C . LYS A 1 95 ? 2.926 19.516 12.195 1 95.88 95 LYS A C 1
ATOM 735 O O . LYS A 1 95 ? 3.727 20.125 11.477 1 95.88 95 LYS A O 1
ATOM 740 N N . PRO A 1 96 ? 3.357 18.5 12.906 1 96.38 96 PRO A N 1
ATOM 741 C CA . PRO A 1 96 ? 2.586 17.906 14 1 96.38 96 PRO A CA 1
ATOM 742 C C . PRO A 1 96 ? 2.479 18.844 15.211 1 96.38 96 PRO A C 1
ATOM 744 O O . PRO A 1 96 ? 3.229 19.812 15.312 1 96.38 96 PRO A O 1
ATOM 747 N N . LEU A 1 97 ? 1.525 18.547 16.125 1 97.25 97 LEU A N 1
ATOM 748 C CA . LEU A 1 97 ? 1.375 19.406 17.297 1 97.25 97 LEU A CA 1
ATOM 749 C C . LEU A 1 97 ? 2.689 19.516 18.062 1 97.25 97 LEU A C 1
ATOM 751 O O . LEU A 1 97 ? 3.131 20.625 18.375 1 97.25 97 LEU A O 1
ATOM 755 N N . ALA A 1 98 ? 3.299 18.469 18.312 1 94.44 98 ALA A N 1
ATOM 756 C CA . ALA A 1 98 ? 4.648 18.312 18.859 1 94.44 98 ALA A CA 1
ATOM 757 C C . ALA A 1 98 ? 5.227 16.953 18.531 1 94.44 98 ALA A C 1
ATOM 759 O O . ALA A 1 98 ? 4.484 16.016 18.203 1 94.44 98 ALA A O 1
ATOM 760 N N . THR A 1 99 ? 6.566 16.859 18.641 1 93.12 99 THR A N 1
ATOM 761 C CA . THR A 1 99 ? 7.223 15.578 18.375 1 93.12 99 THR A CA 1
ATOM 762 C C . THR A 1 99 ? 7.484 14.82 19.672 1 93.12 99 THR A C 1
ATOM 764 O O . THR A 1 99 ? 8.578 14.281 19.875 1 93.12 99 THR A O 1
ATOM 767 N N . SER A 1 100 ? 6.523 14.922 20.562 1 94.44 100 SER A N 1
ATOM 768 C CA . SER A 1 100 ? 6.523 14.258 21.859 1 94.44 100 SER A CA 1
ATOM 769 C C . SER A 1 100 ? 5.117 14.188 22.453 1 94.44 100 SER A C 1
ATOM 771 O O . SER A 1 100 ? 4.418 15.195 22.516 1 94.44 100 SER A O 1
ATOM 773 N N . VAL A 1 101 ? 4.805 12.953 22.891 1 97.19 101 VAL A N 1
ATOM 774 C CA . VAL A 1 101 ? 3.494 12.766 23.5 1 97.19 101 VAL A CA 1
ATOM 775 C C . VAL A 1 101 ? 3.393 13.617 24.766 1 97.19 101 VAL A C 1
ATOM 777 O O . VAL A 1 101 ? 2.375 14.273 25 1 97.19 101 VAL A O 1
ATOM 780 N N . ARG A 1 102 ? 4.434 13.602 25.531 1 97.38 102 ARG A N 1
ATOM 781 C CA . ARG A 1 102 ? 4.453 14.367 26.766 1 97.38 102 ARG A CA 1
ATOM 782 C C . ARG A 1 102 ? 4.227 15.844 26.5 1 97.38 102 ARG A C 1
ATOM 784 O O . ARG A 1 102 ? 3.457 16.5 27.203 1 97.38 102 ARG A O 1
ATOM 791 N N . GLU A 1 103 ? 4.875 16.391 25.531 1 97.19 103 GLU A N 1
ATOM 792 C CA . GLU A 1 103 ? 4.707 17.797 25.188 1 97.19 103 GLU A CA 1
ATOM 793 C C . GLU A 1 103 ? 3.289 18.078 24.703 1 97.19 103 GLU A C 1
ATOM 795 O O . GLU A 1 103 ? 2.717 19.125 25.031 1 97.19 103 GLU A O 1
ATOM 800 N N . CYS A 1 104 ? 2.754 17.172 23.922 1 98.12 104 CYS A N 1
ATOM 801 C CA . CYS A 1 104 ? 1.374 17.328 23.484 1 98.12 104 CYS A CA 1
ATOM 802 C C . CYS A 1 104 ? 0.417 17.344 24.672 1 98.12 104 CYS A C 1
ATOM 804 O O . CYS A 1 104 ? -0.543 18.109 24.688 1 98.12 104 CYS A O 1
ATOM 806 N N . GLU A 1 105 ? 0.657 16.453 25.609 1 98.19 105 GLU A N 1
ATOM 807 C CA . GLU A 1 105 ? -0.182 16.391 26.797 1 98.19 105 GLU A CA 1
ATOM 808 C C . GLU A 1 105 ? -0.153 17.719 27.547 1 98.19 105 GLU A C 1
ATOM 810 O O . GLU A 1 105 ? -1.188 18.203 28.016 1 98.19 105 GLU A O 1
ATOM 815 N N . LEU A 1 106 ? 1.025 18.312 27.656 1 98.06 106 LEU A N 1
ATOM 816 C CA . LEU A 1 106 ? 1.173 19.594 28.312 1 98.06 106 LEU A CA 1
ATOM 817 C C . LEU A 1 106 ? 0.358 20.672 27.594 1 98.06 106 LEU A C 1
ATOM 819 O O . LEU A 1 106 ? -0.296 21.5 28.234 1 98.06 106 LEU A O 1
ATOM 823 N N . ILE A 1 107 ? 0.392 20.672 26.328 1 98.44 107 ILE A N 1
ATOM 824 C CA . ILE A 1 107 ? -0.333 21.641 25.531 1 98.44 107 ILE A CA 1
ATOM 825 C C . ILE A 1 107 ? -1.836 21.469 25.734 1 98.44 107 ILE A C 1
ATOM 827 O O . ILE A 1 107 ? -2.551 22.438 25.984 1 98.44 107 ILE A O 1
ATOM 831 N N . VAL A 1 108 ? -2.297 20.219 25.625 1 98.5 108 VAL A N 1
ATOM 832 C CA . VAL A 1 108 ? -3.717 19.922 25.781 1 98.5 108 VAL A CA 1
ATOM 833 C C . VAL A 1 108 ? -4.191 20.359 27.156 1 98.5 108 VAL A C 1
ATOM 835 O O . VAL A 1 108 ? -5.238 21 27.281 1 98.5 108 VAL A O 1
ATOM 838 N N . GLU A 1 109 ? -3.43 20.016 28.141 1 98.31 109 GLU A N 1
ATOM 839 C CA . GLU A 1 109 ? -3.783 20.359 29.516 1 98.31 109 GLU A CA 1
ATOM 840 C C . GLU A 1 109 ? -3.891 21.875 29.703 1 98.31 109 GLU A C 1
ATOM 842 O O . GLU A 1 109 ? -4.863 22.359 30.281 1 98.31 109 GLU A O 1
ATOM 847 N N . MET A 1 110 ? -2.928 22.594 29.25 1 98.19 110 MET A N 1
ATOM 848 C CA . MET A 1 110 ? -2.932 24.047 29.406 1 98.19 110 MET A CA 1
ATOM 849 C C . MET A 1 110 ? -4.086 24.672 28.641 1 98.19 110 MET A C 1
ATOM 851 O O . MET A 1 110 ? -4.719 25.625 29.125 1 98.19 110 MET A O 1
ATOM 855 N N . ALA A 1 111 ? -4.32 24.234 27.438 1 98.25 111 ALA A N 1
ATOM 856 C CA . ALA A 1 111 ? -5.438 24.75 26.641 1 98.25 111 ALA A CA 1
ATOM 857 C C . ALA A 1 111 ? -6.762 24.562 27.375 1 98.25 111 ALA A C 1
ATOM 859 O O . ALA A 1 111 ? -7.586 25.484 27.406 1 98.25 111 ALA A O 1
ATOM 860 N N . GLN A 1 112 ? -6.926 23.375 27.938 1 97.56 112 GLN A N 1
ATOM 861 C CA . GLN A 1 112 ? -8.148 23.078 28.672 1 97.56 112 GLN A CA 1
ATOM 862 C C . GLN A 1 112 ? -8.266 23.938 29.922 1 97.56 112 GLN A C 1
ATOM 864 O O . GLN A 1 112 ? -9.328 24.484 30.203 1 97.56 112 GLN A O 1
ATOM 869 N N . GLN A 1 113 ? -7.211 24.062 30.672 1 97.62 113 GLN A N 1
ATOM 870 C CA . GLN A 1 113 ? -7.191 24.828 31.906 1 97.62 113 GLN A CA 1
ATOM 871 C C . GLN A 1 113 ? -7.551 26.281 31.656 1 97.62 113 GLN A C 1
ATOM 873 O O . GLN A 1 113 ? -8.203 26.922 32.469 1 97.62 113 GLN A O 1
ATOM 878 N N . ARG A 1 114 ? -7.176 26.812 30.547 1 97.38 114 ARG A N 1
ATOM 879 C CA . ARG A 1 114 ? -7.34 28.234 30.266 1 97.38 114 ARG A CA 1
ATOM 880 C C . ARG A 1 114 ? -8.547 28.469 29.375 1 97.38 114 ARG A C 1
ATOM 882 O O . ARG A 1 114 ? -8.867 29.625 29.047 1 97.38 114 ARG A O 1
ATOM 889 N N . ASP A 1 115 ? -9.211 27.391 28.984 1 97.06 115 ASP A N 1
ATOM 890 C CA . ASP A 1 115 ? -10.359 27.453 28.094 1 97.06 115 ASP A CA 1
ATOM 891 C C . ASP A 1 115 ? -10.016 28.188 26.797 1 97.06 115 ASP A C 1
ATOM 893 O O . ASP A 1 115 ? -10.703 29.141 26.422 1 97.06 115 ASP A O 1
ATOM 897 N N . LEU A 1 116 ? -8.898 27.797 26.203 1 98 116 LEU A N 1
ATOM 898 C CA . LEU A 1 116 ? -8.43 28.359 24.938 1 98 116 LEU A CA 1
ATOM 899 C C . LEU A 1 116 ? -8.453 27.312 23.828 1 98 116 LEU A C 1
ATOM 901 O O . LEU A 1 116 ? -8.258 26.125 24.094 1 98 116 LEU A O 1
ATOM 905 N N . LEU A 1 117 ? -8.656 27.75 22.609 1 98.12 117 LEU A N 1
ATOM 906 C CA . LEU A 1 117 ? -8.688 26.875 21.438 1 98.12 117 LEU A CA 1
ATOM 907 C C . LEU A 1 117 ? -7.281 26.688 20.875 1 98.12 117 LEU A C 1
ATOM 909 O O . LEU A 1 117 ? -6.562 27.656 20.625 1 98.12 117 LEU A O 1
ATOM 913 N N . VAL A 1 118 ? -6.898 25.453 20.797 1 98.56 118 VAL A N 1
ATOM 914 C CA . VAL A 1 118 ? -5.699 25.078 20.047 1 98.56 118 VAL A CA 1
ATOM 915 C C . VAL A 1 118 ? -6.082 24.203 18.859 1 98.56 118 VAL A C 1
ATOM 917 O O . VAL A 1 118 ? -6.594 23.094 19.031 1 98.56 118 VAL A O 1
ATOM 920 N N . GLY A 1 119 ? -5.891 24.766 17.672 1 98.38 119 GLY A N 1
ATOM 921 C CA . GLY A 1 119 ? -6.07 24.016 16.453 1 98.38 119 GLY A CA 1
ATOM 922 C C . GLY A 1 119 ? -4.766 23.5 15.867 1 98.38 119 GLY A C 1
ATOM 923 O O . GLY A 1 119 ? -3.711 24.109 16.062 1 98.38 119 GLY A O 1
ATOM 924 N N . VAL A 1 120 ? -4.82 22.391 15.203 1 98.38 120 VAL A N 1
ATOM 925 C CA . VAL A 1 120 ? -3.67 21.859 14.484 1 98.38 120 VAL A CA 1
ATOM 926 C C . VAL A 1 120 ? -3.932 21.906 12.984 1 98.38 120 VAL A C 1
ATOM 928 O O . VAL A 1 120 ? -4.988 21.469 12.516 1 98.38 120 VAL A O 1
ATOM 931 N N . ASP A 1 121 ? -2.996 22.375 12.211 1 97.25 121 ASP A N 1
ATOM 932 C CA . ASP A 1 121 ? -3.158 22.578 10.773 1 97.25 121 ASP A CA 1
ATOM 933 C C . ASP A 1 121 ? -2.926 21.281 10 1 97.25 121 ASP A C 1
ATOM 935 O O . ASP A 1 121 ? -2.064 21.219 9.125 1 97.25 121 ASP A O 1
ATOM 939 N N . PHE A 1 122 ? -3.715 20.344 10.234 1 97.69 122 PHE A N 1
ATOM 940 C CA . PHE A 1 122 ? -3.803 19.156 9.391 1 97.69 122 PHE A CA 1
ATOM 941 C C . PHE A 1 122 ? -4.637 19.438 8.141 1 97.69 122 PHE A C 1
ATOM 943 O O . PHE A 1 122 ? -5.707 18.844 7.961 1 97.69 122 PHE A O 1
ATOM 950 N N . HIS A 1 123 ? -4.082 20.141 7.262 1 96.75 123 HIS A N 1
ATOM 951 C CA . HIS A 1 123 ? -4.781 20.75 6.133 1 96.75 123 HIS A CA 1
ATOM 952 C C . HIS A 1 123 ? -5.277 19.688 5.16 1 96.75 123 HIS A C 1
ATOM 954 O O . HIS A 1 123 ? -6.141 19.953 4.324 1 96.75 123 HIS A O 1
ATOM 960 N N . LYS A 1 124 ? -4.809 18.484 5.297 1 97.25 124 LYS A N 1
ATOM 961 C CA . LYS A 1 124 ? -5.234 17.422 4.375 1 97.25 124 LYS A CA 1
ATOM 962 C C . LYS A 1 124 ? -6.703 17.078 4.586 1 97.25 124 LYS A C 1
ATOM 964 O O . LYS A 1 124 ? -7.359 16.547 3.682 1 97.25 124 LYS A O 1
ATOM 969 N N . ARG A 1 125 ? -7.27 17.359 5.754 1 97.06 125 ARG A N 1
ATOM 970 C CA . ARG A 1 125 ? -8.695 17.141 5.977 1 97.06 125 ARG A CA 1
ATOM 971 C C . ARG A 1 125 ? -9.531 18.047 5.074 1 97.06 125 ARG A C 1
ATOM 973 O O . ARG A 1 125 ? -10.703 17.75 4.805 1 97.06 125 ARG A O 1
ATOM 980 N N . TRP A 1 126 ? -8.953 19.188 4.633 1 96.38 126 TRP A N 1
ATOM 981 C CA . TRP A 1 126 ? -9.672 20.156 3.816 1 96.38 126 TRP A CA 1
ATOM 982 C C . TRP A 1 126 ? -9.508 19.844 2.332 1 96.38 126 TRP A C 1
ATOM 984 O O . TRP A 1 126 ? -10.109 20.5 1.483 1 96.38 126 TRP A O 1
ATOM 994 N N . ASP A 1 127 ? -8.633 18.844 1.931 1 96.19 127 ASP A N 1
ATOM 995 C CA . ASP A 1 127 ? -8.484 18.438 0.54 1 96.19 127 ASP A CA 1
ATOM 996 C C . ASP A 1 127 ? -9.812 17.938 -0.03 1 96.19 127 ASP A C 1
ATOM 998 O O . ASP A 1 127 ? -10.422 17.016 0.515 1 96.19 127 ASP A O 1
ATOM 1002 N N . PRO A 1 128 ? -10.273 18.562 -1.16 1 93.62 128 PRO A N 1
ATOM 1003 C CA . PRO A 1 128 ? -11.562 18.156 -1.729 1 93.62 128 PRO A CA 1
ATOM 1004 C C . PRO A 1 128 ? -11.664 16.656 -1.968 1 93.62 128 PRO A C 1
ATOM 1006 O O . PRO A 1 128 ? -12.742 16.078 -1.818 1 93.62 128 PRO A O 1
ATOM 1009 N N . ALA A 1 129 ? -10.594 16.031 -2.352 1 93.94 129 ALA A N 1
ATOM 1010 C CA . ALA A 1 129 ? -10.594 14.578 -2.543 1 93.94 129 ALA A CA 1
ATOM 1011 C C . ALA A 1 129 ? -10.875 13.852 -1.231 1 93.94 129 ALA A C 1
ATOM 1013 O O . ALA A 1 129 ? -11.672 12.906 -1.193 1 93.94 129 ALA A O 1
ATOM 1014 N N . VAL A 1 130 ? -10.25 14.289 -0.148 1 95.56 130 VAL A N 1
ATOM 1015 C CA . VAL A 1 130 ? -10.43 13.672 1.161 1 95.56 130 VAL A CA 1
ATOM 1016 C C . VAL A 1 130 ? -11.859 13.906 1.648 1 95.56 130 VAL A C 1
ATOM 1018 O O . VAL A 1 130 ? -12.484 12.992 2.193 1 95.56 130 VAL A O 1
ATOM 1021 N N . MET A 1 131 ? -12.352 15.117 1.433 1 94.81 131 MET A N 1
ATOM 1022 C CA . MET A 1 131 ? -13.727 15.414 1.812 1 94.81 131 MET A CA 1
ATOM 1023 C C . MET A 1 131 ? -14.703 14.508 1.075 1 94.81 131 MET A C 1
ATOM 1025 O O . MET A 1 131 ? -15.688 14.039 1.659 1 94.81 131 MET A O 1
ATOM 1029 N N . ARG A 1 132 ? -14.469 14.281 -0.178 1 94.38 132 ARG A N 1
ATOM 1030 C CA . ARG A 1 132 ? -15.328 13.406 -0.964 1 94.38 132 ARG A CA 1
ATOM 1031 C C . ARG A 1 132 ? -15.25 11.969 -0.458 1 94.38 132 ARG A C 1
ATOM 1033 O O . ARG A 1 132 ? -16.266 11.273 -0.396 1 94.38 132 ARG A O 1
ATOM 1040 N N . ILE A 1 133 ? -14.047 11.508 -0.151 1 96.31 133 ILE A N 1
ATOM 1041 C CA . ILE A 1 133 ? -13.852 10.18 0.417 1 96.31 133 ILE A CA 1
ATOM 1042 C C . ILE A 1 133 ? -14.648 10.055 1.717 1 96.31 133 ILE A C 1
ATOM 1044 O O . ILE A 1 133 ? -15.359 9.07 1.924 1 96.31 133 ILE A O 1
ATOM 1048 N N . LYS A 1 134 ? -14.523 11.016 2.588 1 96 134 LYS A N 1
ATOM 1049 C CA . LYS A 1 134 ? -15.227 11.008 3.865 1 96 134 LYS A CA 1
ATOM 1050 C C . LYS A 1 134 ? -16.734 10.898 3.66 1 96 134 LYS A C 1
ATOM 1052 O O . LYS A 1 134 ? -17.406 10.117 4.336 1 96 134 LYS A O 1
ATOM 1057 N N . ALA A 1 135 ? -17.25 11.734 2.744 1 94.5 135 ALA A N 1
ATOM 1058 C CA . ALA A 1 135 ? -18.688 11.711 2.438 1 94.5 135 ALA A CA 1
ATOM 1059 C C . ALA A 1 135 ? -19.125 10.32 1.989 1 94.5 135 ALA A C 1
ATOM 1061 O O . ALA A 1 135 ? -20.188 9.836 2.387 1 94.5 135 ALA A O 1
ATOM 1062 N N . GLU A 1 136 ? -18.328 9.656 1.177 1 94.69 136 GLU A N 1
ATOM 1063 C CA . GLU A 1 136 ? -18.641 8.305 0.714 1 94.69 136 GLU A CA 1
ATOM 1064 C C . GLU A 1 136 ? -18.641 7.312 1.873 1 94.69 136 GLU A C 1
ATOM 1066 O O . GLU A 1 136 ? -19.516 6.449 1.95 1 94.69 136 GLU A O 1
ATOM 1071 N N . LEU A 1 137 ? -17.719 7.445 2.781 1 95.69 137 LEU A N 1
ATOM 1072 C CA . LEU A 1 137 ? -17.578 6.527 3.906 1 95.69 137 LEU A CA 1
ATOM 1073 C C . LEU A 1 137 ? -18.734 6.699 4.887 1 95.69 137 LEU A C 1
ATOM 1075 O O . LEU A 1 137 ? -19.031 5.797 5.676 1 95.69 137 LEU A O 1
ATOM 1079 N N . GLU A 1 138 ? -19.344 7.832 4.871 1 93.94 138 GLU A N 1
ATOM 1080 C CA . GLU A 1 138 ? -20.484 8.094 5.742 1 93.94 138 GLU A CA 1
ATOM 1081 C C . GLU A 1 138 ? -21.781 7.547 5.145 1 93.94 138 GLU A C 1
ATOM 1083 O O . GLU A 1 138 ? -22.812 7.473 5.824 1 93.94 138 GLU A O 1
ATOM 1088 N N . ASN A 1 139 ? -21.734 7.172 3.854 1 93.31 139 ASN A N 1
ATOM 1089 C CA . ASN A 1 139 ? -22.859 6.48 3.225 1 93.31 139 ASN A CA 1
ATOM 1090 C C . ASN A 1 139 ? -23.031 5.066 3.771 1 93.31 139 ASN A C 1
ATOM 1092 O O . ASN A 1 139 ? -22.109 4.242 3.668 1 93.31 139 ASN A O 1
ATOM 1096 N N . PRO A 1 140 ? -24.172 4.805 4.332 1 92.69 140 PRO A N 1
ATOM 1097 C CA . PRO A 1 140 ? -24.375 3.469 4.895 1 92.69 140 PRO A CA 1
ATOM 1098 C C . PRO A 1 140 ? -24.188 2.357 3.867 1 92.69 140 PRO A C 1
ATOM 1100 O O . PRO A 1 140 ? -23.797 1.243 4.227 1 92.69 140 PRO A O 1
ATOM 1103 N N . GLU A 1 141 ? -24.438 2.594 2.666 1 93.56 141 GLU A N 1
ATOM 1104 C CA . GLU A 1 141 ? -24.312 1.594 1.607 1 93.56 141 GLU A CA 1
ATOM 1105 C C . GLU A 1 141 ? -22.859 1.215 1.357 1 93.56 141 GLU A C 1
ATOM 1107 O O . GLU A 1 141 ? -22.578 0.166 0.774 1 93.56 141 GLU A O 1
ATOM 1112 N N . THR A 1 142 ? -21.969 2.031 1.841 1 93.25 142 THR A N 1
ATOM 1113 C CA . THR A 1 142 ? -20.547 1.79 1.645 1 93.25 142 THR A CA 1
ATOM 1114 C C . THR A 1 142 ? -20.062 0.631 2.514 1 93.25 142 THR A C 1
ATOM 1116 O O . THR A 1 142 ? -19.172 -0.124 2.117 1 93.25 142 THR A O 1
ATOM 1119 N N . GLY A 1 143 ? -20.75 0.432 3.697 1 93 143 GLY A N 1
ATOM 1120 C CA . GLY A 1 143 ? -20.328 -0.575 4.656 1 93 143 GLY A CA 1
ATOM 1121 C C . GLY A 1 143 ? -19.094 -0.16 5.449 1 93 143 GLY A C 1
ATOM 1122 O O . GLY A 1 143 ? -18.5 0.882 5.176 1 93 143 GLY A O 1
ATOM 1123 N N . CYS A 1 144 ? -18.641 -1.01 6.398 1 94.75 144 CYS A N 1
ATOM 1124 C CA . CYS A 1 144 ? -17.531 -0.709 7.281 1 94.75 144 CYS A CA 1
ATOM 1125 C C . CYS A 1 144 ? -16.188 -0.881 6.555 1 94.75 144 CYS A C 1
ATOM 1127 O O . CYS A 1 144 ? -16.094 -1.688 5.633 1 94.75 144 CYS A O 1
ATOM 1129 N N . ILE A 1 145 ? -15.234 -0.084 7.023 1 96.5 145 ILE A N 1
ATOM 1130 C CA . ILE A 1 145 ? -13.883 -0.23 6.488 1 96.5 145 ILE A CA 1
ATOM 1131 C C . ILE A 1 145 ? -13.297 -1.566 6.93 1 96.5 145 ILE A C 1
ATOM 1133 O O . ILE A 1 145 ? -13.367 -1.923 8.109 1 96.5 145 ILE A O 1
ATOM 1137 N N . LEU A 1 146 ? -12.766 -2.346 5.949 1 96.44 146 LEU A N 1
ATOM 1138 C CA . LEU A 1 146 ? -12.039 -3.578 6.246 1 96.44 146 LEU A CA 1
ATOM 1139 C C . LEU A 1 146 ? -10.531 -3.33 6.27 1 96.44 146 LEU A C 1
ATOM 1141 O O . LEU A 1 146 ? -9.844 -3.783 7.184 1 96.44 146 LEU A O 1
ATOM 1145 N N . ARG A 1 147 ? -10.086 -2.635 5.301 1 96.88 147 ARG A N 1
ATOM 1146 C CA . ARG A 1 147 ? -8.664 -2.369 5.105 1 96.88 147 ARG A CA 1
ATOM 1147 C C . ARG A 1 147 ? -8.445 -1.007 4.453 1 96.88 147 ARG A C 1
ATOM 1149 O O . ARG A 1 147 ? -9.188 -0.617 3.553 1 96.88 147 ARG A O 1
ATOM 1156 N N . GLY A 1 148 ? -7.449 -0.335 4.938 1 98 148 GLY A N 1
ATOM 1157 C CA . GLY A 1 148 ? -6.988 0.864 4.254 1 98 148 GLY A CA 1
ATOM 1158 C C . GLY A 1 148 ? -5.5 0.854 3.971 1 98 148 GLY A C 1
ATOM 1159 O O . GLY A 1 148 ? -4.738 0.144 4.633 1 98 148 GLY A O 1
ATOM 1160 N N . HIS A 1 149 ? -5.082 1.531 2.951 1 98.38 149 HIS A N 1
ATOM 1161 C CA . HIS A 1 149 ? -3.695 1.865 2.646 1 98.38 149 HIS A CA 1
ATOM 1162 C C . HIS A 1 149 ? -3.533 3.359 2.385 1 98.38 149 HIS A C 1
ATOM 1164 O O . HIS A 1 149 ? -4.355 3.965 1.696 1 98.38 149 HIS A O 1
ATOM 1170 N N . ILE A 1 150 ? -2.586 3.938 3.031 1 98.38 150 ILE A N 1
ATOM 1171 C CA . ILE A 1 150 ? -2.301 5.348 2.803 1 98.38 150 ILE A CA 1
ATOM 1172 C C . ILE A 1 150 ? -0.792 5.566 2.725 1 98.38 150 ILE A C 1
ATOM 1174 O O . ILE A 1 150 ? -0.032 4.965 3.488 1 98.38 150 ILE A O 1
ATOM 1178 N N . SER A 1 151 ? -0.334 6.332 1.746 1 98.25 151 SER A N 1
ATOM 1179 C CA . SER A 1 151 ? 1.083 6.652 1.61 1 98.25 151 SER A CA 1
ATOM 1180 C C . SER A 1 151 ? 1.288 8.148 1.372 1 98.25 151 SER A C 1
ATOM 1182 O O . SER A 1 151 ? 0.431 8.812 0.787 1 98.25 151 SER A O 1
ATOM 1184 N N . MET A 1 152 ? 2.283 8.68 1.897 1 97.88 152 MET A N 1
ATOM 1185 C CA . MET A 1 152 ? 2.803 10.016 1.613 1 97.88 152 MET A CA 1
ATOM 1186 C C . MET A 1 152 ? 4.328 10.008 1.571 1 97.88 152 MET A C 1
ATOM 1188 O O . MET A 1 152 ? 4.98 9.742 2.582 1 97.88 152 MET A O 1
ATOM 1192 N N . ASP A 1 153 ? 4.914 10.289 0.417 1 97.69 153 ASP A N 1
ATOM 1193 C CA . ASP A 1 153 ? 6.359 10.273 0.207 1 97.69 153 ASP A CA 1
ATOM 1194 C C . ASP A 1 153 ? 6.836 11.594 -0.392 1 97.69 153 ASP A C 1
ATOM 1196 O O . ASP A 1 153 ? 6.16 12.18 -1.238 1 97.69 153 ASP A O 1
ATOM 1200 N N . ASP A 1 154 ? 7.945 12.078 0.024 1 97.31 154 ASP A N 1
ATOM 1201 C CA . ASP A 1 154 ? 8.555 13.281 -0.534 1 97.31 154 ASP A CA 1
ATOM 1202 C C . ASP A 1 154 ? 9.789 12.938 -1.359 1 97.31 154 ASP A C 1
ATOM 1204 O O . ASP A 1 154 ? 10.406 11.891 -1.158 1 97.31 154 ASP A O 1
ATOM 1208 N N . VAL A 1 155 ? 10.117 13.828 -2.203 1 95.75 155 VAL A N 1
ATOM 1209 C CA . VAL A 1 155 ? 11.383 13.719 -2.908 1 95.75 155 VAL A CA 1
ATOM 1210 C C . VAL A 1 155 ? 12.539 13.984 -1.941 1 95.75 155 VAL A C 1
ATOM 1212 O O . VAL A 1 155 ? 12.367 14.695 -0.946 1 95.75 155 VAL A O 1
ATOM 1215 N N . ILE A 1 156 ? 13.695 13.531 -2.268 1 95.75 156 ILE A N 1
ATOM 1216 C CA . ILE A 1 156 ? 14.852 13.5 -1.385 1 95.75 156 ILE A CA 1
ATOM 1217 C C . ILE A 1 156 ? 15.352 14.922 -1.139 1 95.75 156 ILE A C 1
ATOM 1219 O O . ILE A 1 156 ? 16.062 15.18 -0.167 1 95.75 156 ILE A O 1
ATOM 1223 N N . THR A 1 157 ? 14.977 15.891 -1.974 1 94.81 157 THR A N 1
ATOM 1224 C CA . THR A 1 157 ? 15.438 17.266 -1.817 1 94.81 157 THR A CA 1
ATOM 1225 C C . THR A 1 157 ? 14.766 17.922 -0.623 1 94.81 157 THR A C 1
ATOM 1227 O O . THR A 1 157 ? 15.297 18.891 -0.057 1 94.81 157 THR A O 1
ATOM 1230 N N . VAL A 1 158 ? 13.656 17.375 -0.162 1 94.56 158 VAL A N 1
ATOM 1231 C CA . VAL A 1 158 ? 12.922 17.969 0.951 1 94.56 158 VAL A CA 1
ATOM 1232 C C . VAL A 1 158 ? 13.75 17.859 2.229 1 94.56 158 VAL A C 1
ATOM 1234 O O . VAL A 1 158 ? 14.133 18.875 2.814 1 94.56 158 VAL A O 1
ATOM 1237 N N . PRO A 1 159 ? 14.164 16.688 2.623 1 94.31 159 PRO A N 1
ATOM 1238 C CA . PRO A 1 159 ? 14.953 16.609 3.854 1 94.31 159 PRO A CA 1
ATOM 1239 C C . PRO A 1 159 ? 16.391 17.078 3.664 1 94.31 159 PRO A C 1
ATOM 1241 O O . PRO A 1 159 ? 17.047 17.5 4.625 1 94.31 159 PRO A O 1
ATOM 1244 N N . THR A 1 160 ? 16.906 17.062 2.449 1 94.19 160 THR A N 1
ATOM 1245 C CA . THR A 1 160 ? 18.344 17.297 2.273 1 94.19 160 THR A CA 1
ATOM 1246 C C . THR A 1 160 ? 18.609 18.766 1.945 1 94.19 160 THR A C 1
ATOM 1248 O O . THR A 1 160 ? 19.688 19.281 2.236 1 94.19 160 THR A O 1
ATOM 1251 N N . GLN A 1 161 ? 17.594 19.453 1.307 1 92.75 161 GLN A N 1
ATOM 1252 C CA . GLN A 1 161 ? 17.875 20.812 0.843 1 92.75 161 GLN A CA 1
ATOM 1253 C C . GLN A 1 161 ? 16.891 21.812 1.459 1 92.75 161 GLN A C 1
ATOM 1255 O O . GLN A 1 161 ? 17.266 22.938 1.784 1 92.75 161 GLN A O 1
ATOM 1260 N N . TRP A 1 162 ? 15.641 21.375 1.677 1 91.06 162 TRP A N 1
ATOM 1261 C CA . TRP A 1 162 ? 14.617 22.328 2.117 1 91.06 162 TRP A CA 1
ATOM 1262 C C . TRP A 1 162 ? 14.633 22.469 3.635 1 91.06 162 TRP A C 1
ATOM 1264 O O . TRP A 1 162 ? 14.289 23.531 4.164 1 91.06 162 TRP A O 1
ATOM 1274 N N . LEU A 1 163 ? 14.984 21.375 4.332 1 90.94 163 LEU A N 1
ATOM 1275 C CA . LEU A 1 163 ? 14.82 21.328 5.781 1 90.94 163 LEU A CA 1
ATOM 1276 C C . LEU A 1 163 ? 16.172 21.156 6.477 1 90.94 163 LEU A C 1
ATOM 1278 O O . LEU A 1 163 ? 16.688 20.031 6.555 1 90.94 163 LEU A O 1
ATOM 1282 N N . ASN A 1 164 ? 16.641 22.188 7.102 1 88.75 164 ASN A N 1
ATOM 1283 C CA . ASN A 1 164 ? 17.922 22.078 7.801 1 88.75 164 ASN A CA 1
ATOM 1284 C C . ASN A 1 164 ? 17.75 21.406 9.164 1 88.75 164 ASN A C 1
ATOM 1286 O O . ASN A 1 164 ? 18.719 21.297 9.922 1 88.75 164 ASN A O 1
ATOM 1290 N N . TRP A 1 165 ? 16.578 20.938 9.469 1 88.44 165 TRP A N 1
ATOM 1291 C CA . TRP A 1 165 ? 16.281 20.312 10.75 1 88.44 165 TRP A CA 1
ATOM 1292 C C . TRP A 1 165 ? 15.781 18.875 10.547 1 88.44 165 TRP A C 1
ATOM 1294 O O . TRP A 1 165 ? 15.188 18.281 11.453 1 88.44 165 TRP A O 1
ATOM 1304 N N . ALA A 1 166 ? 15.93 18.328 9.336 1 91.31 166 ALA A N 1
ATOM 1305 C CA . ALA A 1 166 ? 15.391 17.016 8.984 1 91.31 166 ALA A CA 1
ATOM 1306 C C . ALA A 1 166 ? 15.961 15.93 9.891 1 91.31 166 ALA A C 1
ATOM 1308 O O . ALA A 1 166 ? 15.266 14.977 10.242 1 91.31 166 ALA A O 1
ATOM 1309 N N . GLY A 1 167 ? 17.141 16.078 10.32 1 91.5 167 GLY A N 1
ATOM 1310 C CA . GLY A 1 167 ? 17.781 15.109 11.195 1 91.5 167 GLY A CA 1
ATOM 1311 C C . GLY A 1 167 ? 17.109 15 12.547 1 91.5 167 GLY A C 1
ATOM 1312 O O . GLY A 1 167 ? 17.266 13.992 13.25 1 91.5 167 GLY A O 1
ATOM 1313 N N . ALA A 1 168 ? 16.359 16.016 12.93 1 91.12 168 ALA A N 1
ATOM 1314 C CA . ALA A 1 168 ? 15.672 16.031 14.219 1 91.12 168 ALA A CA 1
ATOM 1315 C C . ALA A 1 168 ? 14.211 15.594 14.055 1 91.12 168 ALA A C 1
ATOM 1317 O O . ALA A 1 168 ? 13.406 15.75 14.977 1 91.12 168 ALA A O 1
ATOM 1318 N N . SER A 1 169 ? 13.898 15.094 12.93 1 93.56 169 SER A N 1
ATOM 1319 C CA . SER A 1 169 ? 12.57 14.594 12.594 1 93.56 169 SER A CA 1
ATOM 1320 C C . SER A 1 169 ? 12.641 13.258 11.867 1 93.56 169 SER A C 1
ATOM 1322 O O . SER A 1 169 ? 13.625 12.523 12.008 1 93.56 169 SER A O 1
ATOM 1324 N N . SER A 1 170 ? 11.602 12.797 11.32 1 95.88 170 SER A N 1
ATOM 1325 C CA . SER A 1 170 ? 11.516 11.57 10.539 1 95.88 170 SER A CA 1
ATOM 1326 C C . SER A 1 170 ? 10.352 11.633 9.555 1 95.88 170 SER A C 1
ATOM 1328 O O . SER A 1 170 ? 9.477 12.492 9.672 1 95.88 170 SER A O 1
ATOM 1330 N N . PRO A 1 171 ? 10.414 10.711 8.531 1 97 171 PRO A N 1
ATOM 1331 C CA . PRO A 1 171 ? 9.242 10.656 7.656 1 97 171 PRO A CA 1
ATOM 1332 C C . PRO A 1 171 ? 7.957 10.312 8.414 1 97 171 PRO A C 1
ATOM 1334 O O . PRO A 1 171 ? 6.863 10.672 7.973 1 97 171 PRO A O 1
ATOM 1337 N N . VAL A 1 172 ? 8.039 9.695 9.57 1 98.06 172 VAL A N 1
ATOM 1338 C CA . VAL A 1 172 ? 6.883 9.344 10.391 1 98.06 172 VAL A CA 1
ATOM 1339 C C . VAL A 1 172 ? 6.273 10.602 11 1 98.06 172 VAL A C 1
ATOM 1341 O O . VAL A 1 172 ? 5.059 10.805 10.938 1 98.06 172 VAL A O 1
ATOM 1344 N N . TRP A 1 173 ? 7.07 11.445 11.57 1 96.38 173 TRP A N 1
ATOM 1345 C CA . TRP A 1 173 ? 6.586 12.695 12.156 1 96.38 173 TRP A CA 1
ATOM 1346 C C . TRP A 1 173 ? 6.133 13.664 11.078 1 96.38 173 TRP A C 1
ATOM 1348 O O . TRP A 1 173 ? 5.027 14.211 11.148 1 96.38 173 TRP A O 1
ATOM 1358 N N . PHE A 1 174 ? 6.973 13.867 10.102 1 95.75 174 PHE A N 1
ATOM 1359 C CA . PHE A 1 174 ? 6.781 14.93 9.125 1 95.75 174 PHE A CA 1
ATOM 1360 C C . PHE A 1 174 ? 5.652 14.586 8.164 1 95.75 174 PHE A C 1
ATOM 1362 O O . PHE A 1 174 ? 4.809 15.438 7.859 1 95.75 174 PHE A O 1
ATOM 1369 N N . LEU A 1 175 ? 5.641 13.352 7.605 1 97.44 175 LEU A N 1
ATOM 1370 C CA . LEU A 1 175 ? 4.641 12.922 6.637 1 97.44 175 LEU A CA 1
ATOM 1371 C C . LEU A 1 175 ? 3.6 12.023 7.297 1 97.44 175 LEU A C 1
ATOM 1373 O O . LEU A 1 175 ? 2.4 12.164 7.051 1 97.44 175 LEU A O 1
ATOM 1377 N N . GLY A 1 176 ? 4.051 11.117 8.117 1 98.25 176 GLY A N 1
ATOM 1378 C CA . GLY A 1 176 ? 3.174 10.156 8.758 1 98.25 176 GLY A CA 1
ATOM 1379 C C . GLY A 1 176 ? 2.092 10.805 9.602 1 98.25 176 GLY A C 1
ATOM 1380 O O . GLY A 1 176 ? 0.968 10.305 9.68 1 98.25 176 GLY A O 1
ATOM 1381 N N . SER A 1 177 ? 2.414 11.883 10.258 1 98 177 SER A N 1
ATOM 1382 C CA . SER A 1 177 ? 1.421 12.562 11.078 1 98 177 SER A CA 1
ATOM 1383 C C . SER A 1 177 ? 0.177 12.914 10.273 1 98 177 SER A C 1
ATOM 1385 O O . SER A 1 177 ? -0.946 12.781 10.758 1 98 177 SER A O 1
ATOM 1387 N N . HIS A 1 178 ? 0.349 13.336 9 1 97.94 178 HIS A N 1
ATOM 1388 C CA . HIS A 1 178 ? -0.79 13.562 8.117 1 97.94 178 HIS A CA 1
ATOM 1389 C C . HIS A 1 178 ? -1.582 12.281 7.898 1 97.94 178 HIS A C 1
ATOM 1391 O O . HIS A 1 178 ? -2.814 12.289 7.934 1 97.94 178 HIS A O 1
ATOM 1397 N N . CYS A 1 179 ? -0.853 11.195 7.621 1 98.62 179 CYS A N 1
ATOM 1398 C CA . CYS A 1 179 ? -1.489 9.914 7.332 1 98.62 179 CYS A CA 1
ATOM 1399 C C . CYS A 1 179 ? -2.287 9.422 8.531 1 98.62 179 CYS A C 1
ATOM 1401 O O . CYS A 1 179 ? -3.439 9.008 8.391 1 98.62 179 CYS A O 1
ATOM 1403 N N . PHE A 1 180 ? -1.674 9.484 9.688 1 98.75 180 PHE A N 1
ATOM 1404 C CA . PHE A 1 180 ? -2.324 9 10.898 1 98.75 180 PHE A CA 1
ATOM 1405 C C . PHE A 1 180 ? -3.557 9.836 11.227 1 98.75 180 PHE A C 1
ATOM 1407 O O . PHE A 1 180 ? -4.586 9.297 11.641 1 98.75 180 PHE A O 1
ATOM 1414 N N . ASP A 1 181 ? -3.465 11.102 11.062 1 98.69 181 ASP A N 1
ATOM 1415 C CA . ASP A 1 181 ? -4.633 11.961 11.25 1 98.69 181 ASP A CA 1
ATOM 1416 C C . ASP A 1 181 ? -5.754 11.57 10.289 1 98.69 181 ASP A C 1
ATOM 1418 O O . ASP A 1 181 ? -6.918 11.477 10.695 1 98.69 181 ASP A O 1
ATOM 1422 N N . LEU A 1 182 ? -5.426 11.375 9.016 1 98.56 182 LEU A N 1
ATOM 1423 C CA . LEU A 1 182 ? -6.426 11.031 8.008 1 98.56 182 LEU A CA 1
ATOM 1424 C C . LEU A 1 182 ? -7.043 9.672 8.305 1 98.56 182 LEU A C 1
ATOM 1426 O O . LEU A 1 182 ? -8.242 9.477 8.109 1 98.56 182 LEU A O 1
ATOM 1430 N N . VAL A 1 183 ? -6.188 8.719 8.711 1 98.69 183 VAL A N 1
ATOM 1431 C CA . VAL A 1 183 ? -6.699 7.395 9.055 1 98.69 183 VAL A CA 1
ATOM 1432 C C . VAL A 1 183 ? -7.758 7.516 10.148 1 98.69 183 VAL A C 1
ATOM 1434 O O . VAL A 1 183 ? -8.844 6.934 10.039 1 98.69 183 VAL A O 1
ATOM 1437 N N . ARG A 1 184 ? -7.492 8.273 11.219 1 98.44 184 ARG A N 1
ATOM 1438 C CA . ARG A 1 184 ? -8.445 8.508 12.297 1 98.44 184 ARG A CA 1
ATOM 1439 C C . ARG A 1 184 ? -9.695 9.227 11.773 1 98.44 184 ARG A C 1
ATOM 1441 O O . ARG A 1 184 ? -10.82 8.82 12.078 1 98.44 184 ARG A O 1
ATOM 1448 N N . HIS A 1 185 ? -9.477 10.258 11 1 97.88 185 HIS A N 1
ATOM 1449 C CA . HIS A 1 185 ? -10.555 11.102 10.492 1 97.88 185 HIS A CA 1
ATOM 1450 C C . HIS A 1 185 ? -11.492 10.312 9.586 1 97.88 185 HIS A C 1
ATOM 1452 O O . HIS A 1 185 ? -12.711 10.383 9.734 1 97.88 185 HIS A O 1
ATOM 1458 N N . LEU A 1 186 ? -10.969 9.555 8.656 1 98.06 186 LEU A N 1
ATOM 1459 C CA . LEU A 1 186 ? -11.75 8.836 7.656 1 98.06 186 LEU A CA 1
ATOM 1460 C C . LEU A 1 186 ? -12.43 7.617 8.273 1 98.06 186 LEU A C 1
ATOM 1462 O O . LEU A 1 186 ? -13.586 7.324 7.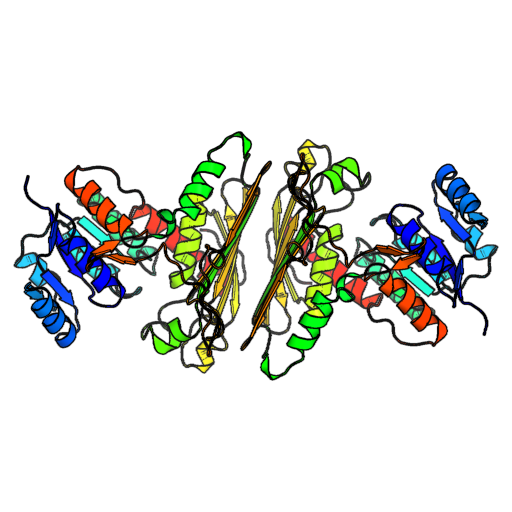965 1 98.06 186 LEU A O 1
ATOM 1466 N N . SER A 1 187 ? -11.75 6.949 9.164 1 97.25 187 SER A N 1
ATOM 1467 C CA . SER A 1 187 ? -12.297 5.719 9.734 1 97.25 187 SER A CA 1
ATOM 1468 C C . SER A 1 187 ? -13.25 6.016 10.883 1 97.25 187 SER A C 1
ATOM 1470 O O . SER A 1 187 ? -14.148 5.219 11.18 1 97.25 187 SER A O 1
ATOM 1472 N N . GLY A 1 188 ? -13.023 7.125 11.57 1 96.44 188 GLY A N 1
ATOM 1473 C CA . GLY A 1 188 ? -13.75 7.422 12.789 1 96.44 188 GLY A CA 1
ATOM 1474 C C . GLY A 1 188 ? -13.352 6.539 13.961 1 96.44 188 GLY A C 1
ATOM 1475 O O . GLY A 1 188 ? -14.109 6.398 14.922 1 96.44 188 GLY A O 1
ATOM 1476 N N . GLN A 1 189 ? -12.219 5.82 13.805 1 96.88 189 GLN A N 1
ATOM 1477 C CA . GLN A 1 189 ? -11.727 4.895 14.82 1 96.88 189 GLN A CA 1
ATOM 1478 C C . GLN A 1 189 ? -10.344 5.305 15.312 1 96.88 189 GLN A C 1
ATOM 1480 O O . GLN A 1 189 ? -9.641 6.066 14.648 1 96.88 189 GLN A O 1
ATOM 1485 N N . GLU A 1 190 ? -10.008 4.797 16.469 1 98.25 190 GLU A N 1
ATOM 1486 C CA . GLU A 1 190 ? -8.68 5.059 17.016 1 98.25 190 GLU A CA 1
ATOM 1487 C C . GLU A 1 190 ? -7.738 3.885 16.75 1 98.25 190 GLU A C 1
ATOM 1489 O O . GLU A 1 190 ? -8.18 2.742 16.625 1 98.25 190 GLU A O 1
ATOM 1494 N N . VAL A 1 191 ? -6.48 4.176 16.625 1 98.5 191 VAL A N 1
ATOM 1495 C CA . VAL A 1 191 ? -5.445 3.158 16.484 1 98.5 191 VAL A CA 1
ATOM 1496 C C . VAL A 1 191 ? -5.145 2.535 17.844 1 98.5 191 VAL A C 1
ATOM 1498 O O . VAL A 1 191 ? -4.918 3.25 18.828 1 98.5 191 VAL A O 1
ATOM 1501 N N . VAL A 1 192 ? -5.09 1.219 17.922 1 98.31 192 VAL A N 1
ATOM 1502 C CA . VAL A 1 192 ? -4.867 0.579 19.219 1 98.31 192 VAL A CA 1
ATOM 1503 C C . VAL A 1 192 ? -3.459 -0.009 19.266 1 98.31 192 VAL A C 1
ATOM 1505 O O . VAL A 1 192 ? -2.857 -0.102 20.344 1 98.31 192 VAL A O 1
ATOM 1508 N N . SER A 1 193 ? -2.904 -0.404 18.125 1 98.12 193 SER A N 1
ATOM 1509 C CA . SER A 1 193 ? -1.554 -0.951 18.078 1 98.12 193 SER A CA 1
ATOM 1510 C C . SER A 1 193 ? -0.914 -0.707 16.719 1 98.12 193 SER A C 1
ATOM 1512 O O . SER A 1 193 ? -1.615 -0.494 15.719 1 98.12 193 SER A O 1
ATOM 1514 N N . VAL A 1 194 ? 0.445 -0.697 16.781 1 98.38 194 VAL A N 1
ATOM 1515 C CA . VAL A 1 194 ? 1.202 -0.483 15.555 1 98.38 194 VAL A CA 1
ATOM 1516 C C . VAL A 1 194 ? 2.371 -1.464 15.484 1 98.38 194 VAL A C 1
ATOM 1518 O O . VAL A 1 194 ? 2.934 -1.837 16.516 1 98.38 194 VAL A O 1
ATOM 1521 N N . TYR A 1 195 ? 2.666 -1.946 14.328 1 98.69 195 TYR A N 1
ATOM 1522 C CA . TYR A 1 195 ? 3.934 -2.59 14 1 98.69 195 TYR A CA 1
ATOM 1523 C C . TYR A 1 195 ? 4.613 -1.892 12.828 1 98.69 195 TYR A C 1
ATOM 1525 O O . TYR A 1 195 ? 3.967 -1.567 11.836 1 98.69 195 TYR A O 1
ATOM 1533 N N . ALA A 1 196 ? 5.922 -1.647 13.008 1 98.44 196 ALA A N 1
ATOM 1534 C CA . ALA A 1 196 ? 6.582 -0.855 11.969 1 98.44 196 ALA A CA 1
ATOM 1535 C C . ALA A 1 196 ? 7.965 -1.412 11.656 1 98.44 196 ALA A C 1
ATOM 1537 O O . ALA A 1 196 ? 8.625 -1.992 12.523 1 98.44 196 ALA A O 1
ATOM 1538 N N . VAL A 1 197 ? 8.359 -1.28 10.398 1 97.75 197 VAL A N 1
ATOM 1539 C CA . VAL A 1 197 ? 9.703 -1.567 9.906 1 97.75 197 VAL A CA 1
ATOM 1540 C C . VAL A 1 197 ? 10.219 -0.385 9.086 1 97.75 197 VAL A C 1
ATOM 1542 O O . VAL A 1 197 ? 9.43 0.385 8.531 1 97.75 197 VAL A O 1
ATOM 1545 N N . GLY A 1 198 ? 11.508 -0.196 9.094 1 96 198 GLY A N 1
ATOM 1546 C CA . GLY A 1 198 ? 12.094 0.907 8.352 1 96 198 GLY A CA 1
ATOM 1547 C C . GLY A 1 198 ? 13.594 0.779 8.164 1 96 198 GLY A C 1
ATOM 1548 O O . GLY A 1 198 ? 14.211 -0.141 8.703 1 96 198 GLY A O 1
ATOM 1549 N N . GLN A 1 199 ? 14.125 1.643 7.336 1 93.12 199 GLN A N 1
ATOM 1550 C CA . GLN A 1 199 ? 15.562 1.582 7.078 1 93.12 199 GLN A CA 1
ATOM 1551 C C . GLN A 1 199 ? 16.172 2.979 7.074 1 93.12 199 GLN A C 1
ATOM 1553 O O . GLN A 1 199 ? 15.508 3.959 6.758 1 93.12 199 GLN A O 1
ATOM 1558 N N . LYS A 1 200 ? 17.422 3.074 7.445 1 93.62 200 LYS A N 1
ATOM 1559 C CA . LYS A 1 200 ? 18.312 4.23 7.363 1 93.62 200 LYS A CA 1
ATOM 1560 C C . LYS A 1 200 ? 19.5 3.943 6.449 1 93.62 200 LYS A C 1
ATOM 1562 O O . LYS A 1 200 ? 20.328 3.076 6.75 1 93.62 200 LYS A O 1
ATOM 1567 N N . ARG A 1 201 ? 19.5 4.594 5.344 1 93.62 201 ARG A N 1
ATOM 1568 C CA . ARG A 1 201 ? 20.609 4.398 4.418 1 93.62 201 ARG A CA 1
ATOM 1569 C C . ARG A 1 201 ? 20.984 5.707 3.734 1 93.62 201 ARG A C 1
ATOM 1571 O O . ARG A 1 201 ? 21.953 6.367 4.141 1 93.62 201 ARG A O 1
ATOM 1578 N N . LEU A 1 202 ? 20.125 6.172 2.822 1 94.25 202 LEU A N 1
ATOM 1579 C CA . LEU A 1 202 ? 20.422 7.367 2.037 1 94.25 202 LEU A CA 1
ATOM 1580 C C . LEU A 1 202 ? 20.547 8.586 2.939 1 94.25 202 LEU A C 1
ATOM 1582 O O . LEU A 1 202 ? 21.453 9.398 2.756 1 94.25 202 LEU A O 1
ATOM 1586 N N . MET A 1 203 ? 19.641 8.703 3.863 1 94.62 203 MET A N 1
ATOM 1587 C CA . MET A 1 203 ? 19.688 9.852 4.762 1 94.62 203 MET A CA 1
ATOM 1588 C C . MET A 1 203 ? 20.984 9.859 5.574 1 94.62 203 MET A C 1
ATOM 1590 O O . MET A 1 203 ? 21.609 10.906 5.742 1 94.62 203 MET A O 1
ATOM 1594 N N . VAL A 1 204 ? 21.375 8.703 6.051 1 94.31 204 VAL A N 1
ATOM 1595 C CA . VAL A 1 204 ? 22.609 8.586 6.82 1 94.31 204 VAL A CA 1
ATOM 1596 C C . VAL A 1 204 ? 23.812 8.945 5.945 1 94.31 204 VAL A C 1
ATOM 1598 O O . VAL A 1 204 ? 24.734 9.625 6.398 1 94.31 204 VAL A O 1
ATOM 1601 N N . GLU A 1 205 ? 23.75 8.508 4.75 1 93.69 205 GLU A N 1
ATOM 1602 C CA . GLU A 1 205 ? 24.812 8.836 3.801 1 93.69 205 GLU A CA 1
ATOM 1603 C C . GLU A 1 205 ? 24.906 10.336 3.566 1 93.69 205 GLU A C 1
ATOM 1605 O O . GLU A 1 205 ? 25.984 10.867 3.281 1 93.69 205 GLU A O 1
ATOM 1610 N N . CYS A 1 206 ? 23.812 11.031 3.691 1 93.69 206 CYS A N 1
ATOM 1611 C CA . CYS A 1 206 ? 23.766 12.484 3.52 1 93.69 206 CYS A CA 1
ATOM 1612 C C . CYS A 1 206 ? 24.094 13.195 4.824 1 93.69 206 CYS A C 1
ATOM 1614 O O . CYS A 1 206 ? 24 14.422 4.906 1 93.69 206 CYS A O 1
ATOM 1616 N N . GLY A 1 207 ? 24.344 12.422 5.883 1 94.19 207 GLY A N 1
ATOM 1617 C CA . GLY A 1 207 ? 24.734 13 7.16 1 94.19 207 GLY A CA 1
ATOM 1618 C C . GLY A 1 207 ? 23.547 13.273 8.07 1 94.19 207 GLY A C 1
ATOM 1619 O O . GLY A 1 207 ? 23.656 14.008 9.047 1 94.19 207 GLY A O 1
ATOM 1620 N N . LEU A 1 208 ? 22.406 12.742 7.719 1 95.12 208 LEU A N 1
ATOM 1621 C CA . LEU A 1 208 ? 21.188 12.914 8.516 1 95.12 208 LEU A CA 1
ATOM 1622 C C . LEU A 1 208 ? 20.812 11.609 9.219 1 95.12 208 LEU A C 1
ATOM 1624 O O . LEU A 1 208 ? 20.516 10.609 8.57 1 95.12 208 LEU A O 1
ATOM 1628 N N . ASP A 1 209 ? 20.797 11.625 10.523 1 94.94 209 ASP A N 1
ATOM 1629 C CA . ASP A 1 209 ? 20.469 10.422 11.289 1 94.94 209 ASP A CA 1
ATOM 1630 C C . ASP A 1 209 ? 18.953 10.273 11.43 1 94.94 209 ASP A C 1
ATOM 1632 O O . ASP A 1 209 ? 18.406 10.469 12.516 1 94.94 209 ASP A O 1
ATOM 1636 N N . THR A 1 210 ? 18.344 9.875 10.367 1 95.88 210 THR A N 1
ATOM 1637 C CA . THR A 1 210 ? 16.891 9.664 10.328 1 95.88 210 THR A CA 1
ATOM 1638 C C . THR A 1 210 ? 16.531 8.586 9.305 1 95.88 210 THR A C 1
ATOM 1640 O O . THR A 1 210 ? 17.406 8.078 8.602 1 95.88 210 THR A O 1
ATOM 1643 N N . PHE A 1 211 ? 15.32 8.195 9.328 1 97.25 211 PHE A N 1
ATOM 1644 C CA . PHE A 1 211 ? 14.867 7.109 8.469 1 97.25 211 PHE A CA 1
ATOM 1645 C C . PHE A 1 211 ? 14.695 7.59 7.031 1 97.25 211 PHE A C 1
ATOM 1647 O O . PHE A 1 211 ? 14.266 8.719 6.801 1 97.25 211 PHE A O 1
ATOM 1654 N N . ASP A 1 212 ? 15.039 6.715 6.023 1 97.56 212 ASP A N 1
ATOM 1655 C CA . ASP A 1 212 ? 14.688 6.922 4.625 1 97.56 212 ASP A CA 1
ATOM 1656 C C . ASP A 1 212 ? 13.195 6.703 4.395 1 97.56 212 ASP A C 1
ATOM 1658 O O . ASP A 1 212 ? 12.523 7.539 3.789 1 97.56 212 ASP A O 1
ATOM 1662 N N . SER A 1 213 ? 12.742 5.562 4.875 1 97.38 213 SER A N 1
ATOM 1663 C CA . SER A 1 213 ? 11.391 5.066 4.645 1 97.38 213 SER A CA 1
ATOM 1664 C C . SER A 1 213 ? 10.922 4.195 5.805 1 97.38 213 SER A C 1
ATOM 1666 O O . SER A 1 213 ? 11.703 3.439 6.379 1 97.38 213 SER A O 1
ATOM 1668 N N . VAL A 1 214 ? 9.672 4.316 6.141 1 98.38 214 VAL A N 1
ATOM 1669 C CA . VAL A 1 214 ? 9.031 3.516 7.18 1 98.38 214 VAL A CA 1
ATOM 1670 C C . VAL A 1 214 ? 7.699 2.98 6.668 1 98.38 214 VAL A C 1
ATOM 1672 O O . VAL A 1 214 ? 6.953 3.695 5.992 1 98.38 214 VAL A O 1
ATOM 1675 N N . GLN A 1 215 ? 7.445 1.69 6.883 1 98.62 215 GLN A N 1
ATOM 1676 C CA . GLN A 1 215 ? 6.141 1.068 6.691 1 98.62 215 GLN A CA 1
ATOM 1677 C C . GLN A 1 215 ? 5.539 0.632 8.023 1 98.62 215 GLN A C 1
ATOM 1679 O O . GLN A 1 215 ? 6.23 0.057 8.867 1 98.62 215 GLN A O 1
ATOM 1684 N N . SER A 1 216 ? 4.305 0.945 8.211 1 98.5 216 SER A N 1
ATOM 1685 C CA . SER A 1 216 ? 3.631 0.575 9.453 1 98.5 216 SER A CA 1
ATOM 1686 C C . SER A 1 216 ? 2.287 -0.09 9.172 1 98.5 216 SER A C 1
ATOM 1688 O O . SER A 1 216 ? 1.598 0.269 8.219 1 98.5 216 SER A O 1
ATOM 1690 N N . LEU A 1 217 ? 1.956 -1.062 9.953 1 98.62 217 LEU A N 1
ATOM 1691 C CA . LEU A 1 217 ? 0.614 -1.631 10.008 1 98.62 217 LEU A CA 1
ATOM 1692 C C . LEU A 1 217 ? -0.113 -1.185 11.273 1 98.62 217 LEU A C 1
ATOM 1694 O O . LEU A 1 217 ? 0.392 -1.37 12.383 1 98.62 217 LEU A O 1
ATOM 1698 N N . LEU A 1 218 ? -1.221 -0.564 11.078 1 98.62 218 LEU A N 1
ATOM 1699 C CA . LEU A 1 218 ? -2.062 -0.103 12.172 1 98.62 218 LEU A CA 1
ATOM 1700 C C . LEU A 1 218 ? -3.229 -1.058 12.398 1 98.62 218 LEU A C 1
ATOM 1702 O O . LEU A 1 218 ? -3.873 -1.498 11.445 1 98.62 218 LEU A O 1
ATOM 1706 N N . THR A 1 219 ? -3.496 -1.405 13.602 1 98.25 219 THR A N 1
ATOM 1707 C CA . THR A 1 219 ? -4.742 -2.051 14 1 98.25 219 THR A CA 1
ATOM 1708 C C . THR A 1 219 ? -5.688 -1.046 14.648 1 98.25 219 THR A C 1
ATOM 1710 O O . THR A 1 219 ? -5.309 -0.342 15.586 1 98.25 219 THR A O 1
ATOM 1713 N N . MET A 1 220 ? -6.887 -1.006 14.172 1 98.12 220 MET A N 1
ATOM 1714 C CA . MET A 1 220 ? -7.875 -0.041 14.648 1 98.12 220 MET A CA 1
ATOM 1715 C C . MET A 1 220 ? -8.758 -0.656 15.719 1 98.12 220 MET A C 1
ATOM 1717 O O . MET A 1 220 ? -8.852 -1.88 15.828 1 98.12 220 MET A O 1
ATOM 1721 N N . ALA A 1 221 ? -9.461 0.145 16.453 1 97.56 221 ALA A N 1
ATOM 1722 C CA . ALA A 1 221 ? -10.32 -0.287 17.547 1 97.56 221 ALA A CA 1
ATOM 1723 C C . ALA A 1 221 ? -11.453 -1.175 17.047 1 97.56 221 ALA A C 1
ATOM 1725 O O . ALA A 1 221 ? -11.93 -2.057 17.766 1 97.56 221 ALA A O 1
ATOM 1726 N N . ASP A 1 222 ? -11.906 -0.979 15.812 1 95.81 222 ASP A N 1
ATOM 1727 C CA . ASP A 1 222 ? -13.031 -1.754 15.297 1 95.81 222 ASP A CA 1
ATOM 1728 C C . ASP A 1 222 ? -12.547 -3.02 14.586 1 95.81 222 ASP A C 1
ATOM 1730 O O . ASP A 1 222 ? -13.336 -3.717 13.945 1 95.81 222 ASP A O 1
ATOM 1734 N N . GLY A 1 223 ? -11.273 -3.227 14.57 1 94.25 223 GLY A N 1
ATOM 1735 C CA . GLY A 1 223 ? -10.727 -4.441 13.992 1 94.25 223 GLY A CA 1
ATOM 1736 C C . GLY A 1 223 ? -10.188 -4.238 12.586 1 94.25 223 GLY A C 1
ATOM 1737 O O . GLY A 1 223 ? -9.461 -5.094 12.062 1 94.25 223 GLY A O 1
ATOM 1738 N N . SER A 1 224 ? -10.5 -3.137 11.906 1 95.88 224 SER A N 1
ATOM 1739 C CA . SER A 1 224 ? -9.906 -2.836 10.609 1 95.88 224 SER A CA 1
ATOM 1740 C C . SER A 1 224 ? -8.414 -2.555 10.734 1 95.88 224 SER A C 1
ATOM 1742 O O . SER A 1 224 ? -7.891 -2.43 11.844 1 95.88 224 SER A O 1
ATOM 1744 N N . SER A 1 225 ? -7.742 -2.596 9.609 1 98 225 SER A N 1
ATOM 1745 C CA . SER A 1 225 ? -6.309 -2.338 9.633 1 98 225 SER A CA 1
ATOM 1746 C C . SER A 1 225 ? -5.891 -1.414 8.492 1 98 225 SER A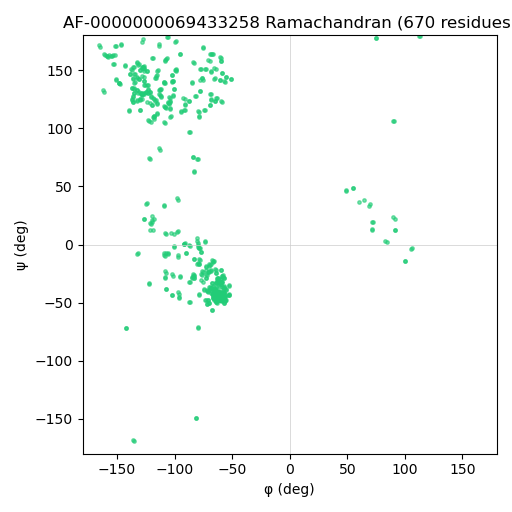 C 1
ATOM 1748 O O . SER A 1 225 ? -6.582 -1.322 7.477 1 98 225 SER A O 1
ATOM 1750 N N . TRP A 1 226 ? -4.824 -0.682 8.695 1 98.44 226 TRP A N 1
ATOM 1751 C CA . TRP A 1 226 ? -4.297 0.242 7.695 1 98.44 226 TRP A CA 1
ATOM 1752 C C . TRP A 1 226 ? -2.801 0.023 7.484 1 98.44 226 TRP A C 1
ATOM 1754 O O . TRP A 1 226 ? -2.037 -0.049 8.453 1 98.44 226 TRP A O 1
ATOM 1764 N N . GLY A 1 227 ? -2.363 -0.207 6.223 1 98.62 227 GLY A N 1
ATOM 1765 C CA . GLY A 1 227 ? -0.96 -0.055 5.871 1 98.62 227 GLY A CA 1
ATOM 1766 C C . GLY A 1 227 ? -0.571 1.382 5.578 1 98.62 227 GLY A C 1
ATOM 1767 O O . GLY A 1 227 ? -1.245 2.07 4.809 1 98.62 227 GLY A O 1
ATOM 1768 N N . VAL A 1 228 ? 0.488 1.871 6.238 1 98.69 228 VAL A N 1
ATOM 1769 C CA . VAL A 1 228 ? 0.935 3.248 6.051 1 98.69 228 VAL A CA 1
ATOM 1770 C C . VAL A 1 228 ? 2.381 3.26 5.559 1 98.69 228 VAL A C 1
ATOM 1772 O O . VAL A 1 228 ? 3.234 2.555 6.102 1 98.69 228 VAL A O 1
ATOM 1775 N N . GLU A 1 229 ? 2.648 4.012 4.516 1 98.69 229 GLU A N 1
ATOM 1776 C CA . GLU A 1 229 ? 4 4.148 3.984 1 98.69 229 GLU A CA 1
ATOM 1777 C C . GLU A 1 229 ? 4.438 5.613 3.957 1 98.69 229 GLU A C 1
ATOM 1779 O O . GLU A 1 229 ? 3.715 6.473 3.451 1 98.69 229 GLU A O 1
ATOM 1784 N N . ASN A 1 230 ? 5.621 5.871 4.484 1 98.56 230 ASN A N 1
ATOM 1785 C CA . ASN A 1 230 ? 6.199 7.211 4.5 1 98.56 230 ASN A CA 1
ATOM 1786 C C . ASN A 1 230 ? 7.68 7.184 4.117 1 98.56 230 ASN A C 1
ATOM 1788 O O . ASN A 1 230 ? 8.461 6.434 4.707 1 98.56 230 ASN A O 1
ATOM 1792 N N . SER A 1 231 ? 8.047 8 3.139 1 97.81 231 SER A N 1
ATOM 1793 C CA . SER A 1 231 ? 9.445 8.125 2.744 1 97.81 231 SER A CA 1
ATOM 1794 C C . SER A 1 231 ? 9.781 9.562 2.365 1 97.81 231 SER A C 1
ATOM 1796 O O . SER A 1 231 ? 8.906 10.328 1.973 1 97.81 231 SER A O 1
ATOM 1798 N N . TRP A 1 232 ? 11.039 9.906 2.52 1 95.81 232 TRP A N 1
ATOM 1799 C CA . TRP A 1 232 ? 11.5 11.211 2.07 1 95.81 232 TRP A CA 1
ATOM 1800 C C . TRP A 1 232 ? 12.594 11.07 1.018 1 95.81 232 TRP A C 1
ATOM 1802 O O . TRP A 1 232 ? 13.461 11.945 0.89 1 95.81 232 TRP A O 1
ATOM 1812 N N . VAL A 1 233 ? 12.586 9.891 0.309 1 96.5 233 VAL A N 1
ATOM 1813 C CA . VAL A 1 233 ? 13.734 9.672 -0.562 1 96.5 233 VAL A CA 1
ATOM 1814 C C . VAL A 1 233 ? 13.266 9.375 -1.982 1 96.5 233 VAL A C 1
ATOM 1816 O O . VAL A 1 233 ? 13.922 8.648 -2.725 1 96.5 233 VAL A O 1
ATOM 1819 N N . LEU A 1 234 ? 12.062 9.758 -2.371 1 95.56 234 LEU A N 1
ATOM 1820 C CA . LEU A 1 234 ? 11.727 9.695 -3.789 1 95.56 234 LEU A CA 1
ATOM 1821 C C . LEU A 1 234 ? 12.789 10.383 -4.637 1 95.56 234 LEU A C 1
ATOM 1823 O O . LEU A 1 234 ? 13.312 11.43 -4.246 1 95.56 234 LEU A O 1
ATOM 1827 N N . PRO A 1 235 ? 13.039 9.773 -5.793 1 94.81 235 PRO A N 1
ATOM 1828 C CA . PRO A 1 235 ? 14.008 10.453 -6.656 1 94.81 235 PRO A CA 1
ATOM 1829 C C . PRO A 1 235 ? 13.578 11.867 -7.027 1 94.81 235 PRO A C 1
ATOM 1831 O O . PRO A 1 235 ? 12.391 12.125 -7.238 1 94.81 235 PRO A O 1
ATOM 1834 N N . GLU A 1 236 ? 14.523 12.688 -7.188 1 91.31 236 GLU A N 1
ATOM 1835 C CA . GLU A 1 236 ? 14.289 14.102 -7.469 1 91.31 236 GLU A CA 1
ATOM 1836 C C . GLU A 1 236 ? 13.469 14.281 -8.75 1 91.31 236 GLU A C 1
ATOM 1838 O O . GLU A 1 236 ? 12.742 15.266 -8.891 1 91.31 236 GLU A O 1
ATOM 1843 N N . GLY A 1 237 ? 13.578 13.312 -9.656 1 92.25 237 GLY A N 1
ATOM 1844 C CA . GLY A 1 237 ? 12.898 13.422 -10.93 1 92.25 237 GLY A CA 1
ATOM 1845 C C . GLY A 1 237 ? 11.414 13.094 -10.844 1 92.25 237 GLY A C 1
ATOM 1846 O O . GLY A 1 237 ? 10.703 13.133 -11.852 1 92.25 237 GLY A O 1
ATOM 1847 N N . PHE A 1 238 ? 10.938 12.688 -9.656 1 93.44 238 PHE A N 1
ATOM 1848 C CA . PHE A 1 238 ? 9.508 12.461 -9.508 1 93.44 238 PHE A CA 1
ATOM 1849 C C . PHE A 1 238 ? 8.719 13.703 -9.891 1 93.44 238 PHE A C 1
ATOM 1851 O O . PHE A 1 238 ? 9.125 14.828 -9.578 1 93.44 238 PHE A O 1
ATOM 1858 N N . PRO A 1 239 ? 7.543 13.516 -10.516 1 91.62 239 PRO A N 1
ATOM 1859 C CA . PRO A 1 239 ? 6.883 14.648 -11.172 1 91.62 239 PRO A CA 1
ATOM 1860 C C . PRO A 1 239 ? 6.254 15.625 -10.18 1 91.62 239 PRO A C 1
ATOM 1862 O O . PRO A 1 239 ? 5.605 16.594 -10.586 1 91.62 239 PRO A O 1
ATOM 1865 N N . LYS A 1 240 ? 6.395 15.414 -8.922 1 92.44 240 LYS A N 1
ATOM 1866 C CA . LYS A 1 240 ? 5.859 16.234 -7.84 1 92.44 240 LYS A CA 1
ATOM 1867 C C . LYS A 1 240 ? 6.711 16.109 -6.582 1 92.44 240 LYS A C 1
ATOM 1869 O O . LYS A 1 240 ? 7.477 15.156 -6.438 1 92.44 240 LYS A O 1
ATOM 1874 N N . ASP A 1 241 ? 6.52 17.094 -5.645 1 91.12 241 ASP A N 1
ATOM 1875 C CA . ASP A 1 241 ? 7.34 17.062 -4.434 1 91.12 241 ASP A CA 1
ATOM 1876 C C . ASP A 1 241 ? 6.836 16 -3.459 1 91.12 241 ASP A C 1
ATOM 1878 O O . ASP A 1 241 ? 7.566 15.602 -2.551 1 91.12 241 ASP A O 1
ATOM 1882 N N . ASN A 1 242 ? 5.59 15.703 -3.57 1 93.62 242 ASN A N 1
ATOM 1883 C CA . ASN A 1 242 ? 4.945 14.75 -2.666 1 93.62 242 ASN A CA 1
ATOM 1884 C C . ASN A 1 242 ? 4.059 13.766 -3.422 1 93.62 242 ASN A C 1
ATOM 1886 O O . ASN A 1 242 ? 3.363 14.148 -4.367 1 93.62 242 ASN A O 1
ATOM 1890 N N . ASP A 1 243 ? 4.168 12.508 -3.094 1 94.56 243 ASP A N 1
ATOM 1891 C CA . ASP A 1 243 ? 3.314 11.461 -3.643 1 94.56 243 ASP A CA 1
ATOM 1892 C C . ASP A 1 243 ? 2.346 10.93 -2.588 1 94.56 243 ASP A C 1
ATOM 1894 O O . ASP A 1 243 ? 2.75 10.203 -1.679 1 94.56 243 ASP A O 1
ATOM 1898 N N . GLY A 1 244 ? 1.059 11.281 -2.662 1 95.38 244 GLY A N 1
ATOM 1899 C CA . GLY A 1 244 ? 0.042 10.844 -1.72 1 95.38 244 GLY A CA 1
ATOM 1900 C C . GLY A 1 244 ? -0.996 9.93 -2.344 1 95.38 244 GLY A C 1
ATOM 1901 O O . GLY A 1 244 ? -1.528 10.227 -3.416 1 95.38 244 GLY A O 1
ATOM 1902 N N . ARG A 1 245 ? -1.271 8.766 -1.719 1 96 245 ARG A N 1
ATOM 1903 C CA . ARG A 1 245 ? -2.279 7.82 -2.186 1 96 245 ARG A CA 1
ATOM 1904 C C . ARG A 1 245 ? -3.135 7.316 -1.028 1 96 245 ARG A C 1
ATOM 1906 O O . ARG A 1 245 ? -2.652 7.195 0.1 1 96 245 ARG A O 1
ATOM 1913 N N . ILE A 1 246 ? -4.426 7.043 -1.327 1 97 246 ILE A N 1
ATOM 1914 C CA . ILE A 1 246 ? -5.352 6.438 -0.373 1 97 246 ILE A CA 1
ATOM 1915 C C . ILE A 1 246 ? -6.164 5.348 -1.064 1 97 246 ILE A C 1
ATOM 1917 O O . ILE A 1 246 ? -6.781 5.586 -2.104 1 97 246 ILE A O 1
ATOM 1921 N N . ASP A 1 247 ? -6.113 4.141 -0.566 1 97.62 247 ASP A N 1
ATOM 1922 C CA . ASP A 1 247 ? -6.977 3.035 -0.971 1 97.62 247 ASP A CA 1
ATOM 1923 C C . ASP A 1 247 ? -7.781 2.504 0.214 1 97.62 247 ASP A C 1
ATOM 1925 O O . ASP A 1 247 ? -7.211 2.188 1.263 1 97.62 247 ASP A O 1
ATOM 1929 N N . ILE A 1 248 ? -9.078 2.41 0.085 1 97.81 248 ILE A N 1
ATOM 1930 C CA . ILE A 1 248 ? -9.922 1.943 1.177 1 97.81 248 ILE A CA 1
ATOM 1931 C C . ILE A 1 248 ? -10.852 0.844 0.674 1 97.81 248 ILE A C 1
ATOM 1933 O O . ILE A 1 248 ? -11.672 1.074 -0.221 1 97.81 248 ILE A O 1
ATOM 1937 N N . LEU A 1 249 ? -10.656 -0.295 1.216 1 97.25 249 LEU A N 1
ATOM 1938 C CA . LEU A 1 249 ? -11.555 -1.415 0.972 1 97.25 249 LEU A CA 1
ATOM 1939 C C . LEU A 1 249 ? -12.617 -1.507 2.062 1 97.25 249 LEU A C 1
ATOM 1941 O O . LEU A 1 249 ? -12.297 -1.717 3.234 1 97.25 249 LEU A O 1
ATOM 1945 N N . CYS A 1 250 ? -13.836 -1.302 1.704 1 96.25 250 CYS A N 1
ATOM 1946 C CA . CYS A 1 250 ? -14.984 -1.445 2.602 1 96.25 250 CYS A CA 1
ATOM 1947 C C . CYS A 1 250 ? -15.773 -2.705 2.277 1 96.25 250 CYS A C 1
ATOM 1949 O O . CYS A 1 250 ? -15.414 -3.453 1.365 1 96.25 250 CYS A O 1
ATOM 1951 N N . GLU A 1 251 ? -16.797 -2.955 3.029 1 94 251 GLU A N 1
ATOM 1952 C CA . GLU A 1 251 ? -17.625 -4.152 2.857 1 94 251 GLU A CA 1
ATOM 1953 C C . GLU A 1 251 ? -18.297 -4.172 1.487 1 94 251 GLU A C 1
ATOM 1955 O O . GLU A 1 251 ? -18.484 -5.238 0.897 1 94 251 GLU A O 1
ATOM 1960 N N . ALA A 1 252 ? -18.609 -2.945 0.935 1 94.19 252 ALA A N 1
ATOM 1961 C CA . ALA A 1 252 ? -19.375 -2.926 -0.307 1 94.19 252 ALA A CA 1
ATOM 1962 C C . ALA A 1 252 ? -18.75 -1.981 -1.327 1 94.19 252 ALA A C 1
ATOM 1964 O O . ALA A 1 252 ? -19.203 -1.906 -2.473 1 94.19 252 ALA A O 1
ATOM 1965 N N . THR A 1 253 ? -17.766 -1.228 -0.924 1 94.81 253 THR A N 1
ATOM 1966 C CA . THR A 1 253 ? -17.203 -0.182 -1.768 1 94.81 253 THR A CA 1
ATOM 1967 C C . THR A 1 253 ? -15.68 -0.227 -1.73 1 94.81 253 THR A C 1
ATOM 1969 O O . THR A 1 253 ? -15.086 -0.55 -0.699 1 94.81 253 THR A O 1
ATOM 1972 N N . TYR A 1 254 ? -15.102 -0.028 -2.871 1 96.25 254 TYR A N 1
ATOM 1973 C CA . TYR A 1 254 ? -13.664 0.177 -2.975 1 96.25 254 TYR A CA 1
ATOM 1974 C C . TYR A 1 254 ? -13.344 1.577 -3.486 1 96.25 254 TYR A C 1
ATOM 1976 O O . TYR A 1 254 ? -13.82 1.979 -4.551 1 96.25 254 TYR A O 1
ATOM 1984 N N . ILE A 1 255 ? -12.555 2.371 -2.648 1 96.19 255 ILE A N 1
ATOM 1985 C CA . ILE A 1 255 ? -12.211 3.756 -2.959 1 96.19 255 ILE A CA 1
ATOM 1986 C C . ILE A 1 255 ? -10.719 3.863 -3.246 1 96.19 255 ILE A C 1
ATOM 1988 O O . ILE A 1 255 ? -9.891 3.355 -2.48 1 96.19 255 ILE A O 1
ATOM 1992 N N . ARG A 1 256 ? -10.344 4.457 -4.406 1 95.62 256 ARG A N 1
ATOM 1993 C CA . ARG A 1 256 ? -8.953 4.766 -4.723 1 95.62 256 ARG A CA 1
ATOM 1994 C C . ARG A 1 256 ? -8.781 6.242 -5.055 1 95.62 256 ARG A C 1
ATOM 1996 O O . ARG A 1 256 ? -9.586 6.816 -5.793 1 95.62 256 ARG A O 1
ATOM 2003 N N . SER A 1 257 ? -7.746 6.867 -4.402 1 94.19 257 SER A N 1
ATOM 2004 C CA . SER A 1 257 ? -7.383 8.258 -4.668 1 94.19 257 SER A CA 1
ATOM 2005 C C . SER A 1 257 ? -5.871 8.422 -4.789 1 94.19 257 SER A C 1
ATOM 2007 O O . SER A 1 257 ? -5.113 7.844 -4.004 1 94.19 257 SER A O 1
ATOM 2009 N N . THR A 1 258 ? -5.391 9.07 -5.832 1 93.25 258 THR A N 1
ATOM 2010 C CA . THR A 1 258 ? -3.979 9.391 -6 1 93.25 258 THR A CA 1
ATOM 2011 C C . THR A 1 258 ? -3.793 10.891 -6.246 1 93.25 258 THR A C 1
ATOM 2013 O O . THR A 1 258 ? -4.57 11.508 -6.973 1 93.25 258 THR A O 1
ATOM 2016 N N . SER A 1 259 ? -2.789 11.414 -5.582 1 90.31 259 SER A N 1
ATOM 2017 C CA . SER A 1 259 ? -2.533 12.844 -5.73 1 90.31 259 SER A CA 1
ATOM 2018 C C . SER A 1 259 ? -1.803 13.141 -7.039 1 90.31 259 SER A C 1
ATOM 2020 O O . SER A 1 259 ? -1.714 14.297 -7.457 1 90.31 259 SER A O 1
ATOM 2022 N N . GLN A 1 260 ? -1.295 12.102 -7.684 1 87.62 260 GLN A N 1
ATOM 2023 C CA . GLN A 1 260 ? -0.501 12.281 -8.891 1 87.62 260 GLN A CA 1
ATOM 2024 C C . GLN A 1 260 ? -1.39 12.617 -10.086 1 87.62 260 GLN A C 1
ATOM 2026 O O . GLN A 1 260 ? -0.957 13.297 -11.016 1 87.62 260 GLN A O 1
ATOM 2031 N N . HIS A 1 261 ? -2.564 12.102 -10.094 1 85.31 261 HIS A N 1
ATOM 2032 C CA . HIS A 1 261 ? -3.451 12.297 -11.234 1 85.31 261 HIS A CA 1
ATOM 2033 C C . HIS A 1 261 ? -4.664 13.141 -10.852 1 85.31 261 HIS A C 1
ATOM 2035 O O . HIS A 1 261 ? -5.758 12.609 -10.656 1 85.31 261 HIS A O 1
ATOM 2041 N N . ARG A 1 262 ? -4.387 14.531 -10.898 1 87.44 262 ARG A N 1
ATOM 2042 C CA . ARG A 1 262 ? -5.465 15.422 -10.484 1 87.44 262 ARG A CA 1
ATOM 2043 C C . ARG A 1 262 ? -5.867 16.359 -11.617 1 87.44 262 ARG A C 1
ATOM 2045 O O . ARG A 1 262 ? -6.262 17.5 -11.375 1 87.44 262 ARG A O 1
ATOM 2052 N N . GLY A 1 263 ? -5.566 16.016 -12.859 1 79.94 263 GLY A N 1
ATOM 2053 C CA . GLY A 1 263 ? -6.18 16.672 -14.016 1 79.94 263 GLY A CA 1
ATOM 2054 C C . GLY A 1 263 ? -5.246 17.625 -14.727 1 79.94 263 GLY A C 1
ATOM 2055 O O . GLY A 1 263 ? -5.621 18.234 -15.734 1 79.94 263 GLY A O 1
ATOM 2056 N N . LEU A 1 264 ? -3.965 17.828 -14.172 1 80.75 264 LEU A N 1
ATOM 2057 C CA . LEU A 1 264 ? -3.031 18.734 -14.836 1 80.75 264 LEU A CA 1
ATOM 2058 C C . LEU A 1 264 ? -1.653 18.078 -14.961 1 80.75 264 LEU A C 1
ATOM 2060 O O . LEU A 1 264 ? -1.086 17.625 -13.969 1 80.75 264 LEU A O 1
ATOM 2064 N N . GLU A 1 265 ? -1.179 18 -16.109 1 88.81 265 GLU A N 1
ATOM 2065 C CA . GLU A 1 265 ? 0.182 17.594 -16.438 1 88.81 265 GLU A CA 1
ATOM 2066 C C . GLU A 1 265 ? 0.883 18.625 -17.312 1 88.81 265 GLU A C 1
ATOM 2068 O O . GLU A 1 265 ? 0.288 19.156 -18.25 1 88.81 265 GLU A O 1
ATOM 2073 N N . ILE A 1 266 ? 2.07 19.031 -16.953 1 86.31 266 ILE A N 1
ATOM 2074 C CA . ILE A 1 266 ? 2.898 19.969 -17.703 1 86.31 266 ILE A CA 1
ATOM 2075 C C . ILE A 1 266 ? 4.211 19.281 -18.094 1 86.31 266 ILE A C 1
ATOM 2077 O O . ILE A 1 266 ? 4.992 18.891 -17.234 1 86.31 266 ILE A O 1
ATOM 2081 N N . THR A 1 267 ? 4.477 19.188 -19.328 1 88.62 267 THR A N 1
ATOM 2082 C CA . THR A 1 267 ? 5.707 18.578 -19.812 1 88.62 267 THR A CA 1
ATOM 2083 C C . THR A 1 267 ? 6.695 19.641 -20.281 1 88.62 267 THR A C 1
ATOM 2085 O O . THR A 1 267 ? 6.344 20.516 -21.078 1 88.62 267 THR A O 1
ATOM 2088 N N . THR A 1 268 ? 7.855 19.594 -19.688 1 86.94 268 THR A N 1
ATOM 2089 C CA . THR A 1 268 ? 8.977 20.438 -20.078 1 86.94 268 THR A CA 1
ATOM 2090 C C . THR A 1 268 ? 10.117 19.609 -20.656 1 86.94 268 THR A C 1
ATOM 2092 O O . THR A 1 268 ? 10.07 18.375 -20.609 1 86.94 268 THR A O 1
ATOM 2095 N N . PRO A 1 269 ? 11.125 20.188 -21.188 1 85.81 269 PRO A N 1
ATOM 2096 C CA . PRO A 1 269 ? 12.266 19.406 -21.641 1 85.81 269 PRO A CA 1
ATOM 2097 C C . PRO A 1 269 ? 12.906 18.578 -20.531 1 85.81 269 PRO A C 1
ATOM 2099 O O . PRO A 1 269 ? 13.477 17.516 -20.781 1 85.81 269 PRO A O 1
ATOM 2102 N N . ALA A 1 270 ? 12.797 19.031 -19.297 1 86.38 270 ALA A N 1
ATOM 2103 C CA . ALA A 1 270 ? 13.477 18.406 -18.156 1 86.38 270 ALA A CA 1
ATOM 2104 C C . ALA A 1 270 ? 12.641 17.266 -17.578 1 86.38 270 ALA A C 1
ATOM 2106 O O . ALA A 1 270 ? 13.172 16.219 -17.234 1 86.38 270 ALA A O 1
ATOM 2107 N N . LEU A 1 271 ? 11.438 17.516 -17.344 1 89.88 271 LEU A N 1
ATOM 2108 C CA . LEU A 1 271 ? 10.609 16.484 -16.703 1 89.88 271 LEU A CA 1
ATOM 2109 C C . LEU A 1 271 ? 9.125 16.781 -16.922 1 89.88 271 LEU A C 1
ATOM 2111 O O . LEU A 1 271 ? 8.766 17.891 -17.359 1 89.88 271 LEU A O 1
ATOM 2115 N N . THR A 1 272 ? 8.25 15.805 -16.703 1 89.44 272 THR A N 1
ATOM 2116 C CA . THR A 1 272 ? 6.809 15.992 -16.641 1 89.44 272 THR A CA 1
ATOM 2117 C C . THR A 1 272 ? 6.371 16.234 -15.195 1 89.44 272 THR A C 1
ATOM 2119 O O . THR A 1 272 ? 6.684 15.445 -14.297 1 89.44 272 THR A O 1
ATOM 2122 N N . LEU A 1 273 ? 5.645 17.375 -15.055 1 88.69 273 LEU A N 1
ATOM 2123 C CA . LEU A 1 273 ? 5.148 17.781 -13.742 1 88.69 273 LEU A CA 1
ATOM 2124 C C . LEU A 1 273 ? 3.666 17.438 -13.594 1 88.69 273 LEU A C 1
ATOM 2126 O O . LEU A 1 273 ? 2.9 17.547 -14.555 1 88.69 273 LEU A O 1
ATOM 2130 N N . THR A 1 274 ? 3.273 16.984 -12.422 1 91.31 274 THR A N 1
ATOM 2131 C CA . THR A 1 274 ? 1.876 16.812 -12.039 1 91.31 274 THR A CA 1
ATOM 2132 C C . THR A 1 274 ? 1.558 17.625 -10.781 1 91.31 274 THR A C 1
ATOM 2134 O O . THR A 1 274 ? 1.33 17.047 -9.711 1 91.31 274 THR A O 1
ATOM 2137 N N . PRO A 1 275 ? 1.446 18.953 -10.906 1 86.38 275 PRO A N 1
ATOM 2138 C CA . PRO A 1 275 ? 1.289 19.812 -9.742 1 86.38 275 PRO A CA 1
ATOM 2139 C C . PRO A 1 275 ? -0.028 19.594 -9.008 1 86.38 275 PRO A C 1
ATOM 2141 O O . PRO A 1 275 ? -0.973 19.047 -9.578 1 86.38 275 PRO A O 1
ATOM 2144 N N . ASN A 1 276 ? -0.084 19.844 -7.691 1 87.81 276 ASN A N 1
ATOM 2145 C CA . ASN A 1 276 ? -1.322 19.875 -6.922 1 87.81 276 ASN A CA 1
ATOM 2146 C C . ASN A 1 276 ? -1.962 21.266 -6.961 1 87.81 276 ASN A C 1
ATOM 2148 O O . ASN A 1 276 ? -1.722 22.078 -6.074 1 87.81 276 ASN A O 1
ATOM 2152 N N . SER A 1 277 ? -2.932 21.484 -7.855 1 86.31 277 SER A N 1
ATOM 2153 C CA . SER A 1 277 ? -3.527 22.781 -8.125 1 86.31 277 SER A CA 1
ATOM 2154 C C . SER A 1 277 ? -4.562 23.156 -7.062 1 86.31 277 SER A C 1
ATOM 2156 O O . SER A 1 277 ? -5.086 24.266 -7.059 1 86.31 277 SER A O 1
ATOM 2158 N N . TYR A 1 278 ? -4.738 22.266 -6.109 1 89.5 278 TYR A N 1
ATOM 2159 C CA . TYR A 1 278 ? -5.785 22.5 -5.121 1 89.5 278 TYR A CA 1
ATOM 2160 C C . TYR A 1 278 ? -5.191 22.875 -3.77 1 89.5 278 TYR A C 1
ATOM 2162 O O . TYR A 1 278 ? -5.914 23.281 -2.859 1 89.5 278 TYR A O 1
ATOM 2170 N N . PHE A 1 279 ? -3.902 22.781 -3.686 1 92.88 279 PHE A N 1
ATOM 2171 C CA . PHE A 1 279 ? -3.25 22.984 -2.396 1 92.88 279 PHE A CA 1
ATOM 2172 C C . PHE A 1 279 ? -3.121 24.469 -2.07 1 92.88 279 PHE A C 1
ATOM 2174 O O . PHE A 1 279 ? -3.844 24.984 -1.217 1 92.88 279 PHE A O 1
ATOM 2181 N N . ILE A 1 280 ? -2.283 25.172 -2.725 1 93.06 280 ILE A N 1
ATOM 2182 C CA . ILE A 1 280 ? -2.168 26.625 -2.574 1 93.06 280 ILE A CA 1
ATOM 2183 C C . ILE A 1 280 ? -2.027 27.281 -3.947 1 93.06 280 ILE A C 1
ATOM 2185 O O . ILE A 1 280 ? -1.149 26.906 -4.73 1 93.06 280 ILE A O 1
ATOM 2189 N N . ASN A 1 281 ? -2.885 28.172 -4.16 1 89.44 281 ASN A N 1
ATOM 2190 C CA . ASN A 1 281 ? -2.844 29 -5.363 1 89.44 281 ASN A CA 1
ATOM 2191 C C . ASN A 1 281 ? -2.918 30.484 -5.027 1 89.44 281 ASN A C 1
ATOM 2193 O O . ASN A 1 281 ? -3.363 30.859 -3.943 1 89.44 281 ASN A O 1
ATOM 2197 N N . TYR A 1 282 ? -2.346 31.25 -5.879 1 89.94 282 TYR A N 1
ATOM 2198 C CA . TYR A 1 282 ? -2.4 32.688 -5.703 1 89.94 282 TYR A CA 1
ATOM 2199 C C . TYR A 1 282 ? -3.166 33.375 -6.844 1 89.94 282 TYR A C 1
ATOM 2201 O O . TYR A 1 282 ? -2.91 33.062 -8.016 1 89.94 282 TYR A O 1
ATOM 2209 N N . ARG A 1 283 ? -4.242 34.188 -6.508 1 87.38 283 ARG A N 1
ATOM 2210 C CA . ARG A 1 283 ? -4.965 35.062 -7.434 1 87.38 283 ARG A CA 1
ATOM 2211 C C . ARG A 1 283 ? -4.891 36.5 -6.992 1 87.38 283 ARG A C 1
ATOM 2213 O O . ARG A 1 283 ? -5.398 36.875 -5.926 1 87.38 283 ARG A O 1
ATOM 2220 N N . ASN A 1 284 ? -4.102 37.219 -7.672 1 90.12 284 ASN A N 1
ATOM 2221 C CA . ASN A 1 284 ? -3.91 38.625 -7.336 1 90.12 284 ASN A CA 1
ATOM 2222 C C . ASN A 1 284 ? -3.26 38.781 -5.969 1 90.12 284 ASN A C 1
ATOM 2224 O O . ASN A 1 284 ? -3.721 39.594 -5.148 1 90.12 284 ASN A O 1
ATOM 2228 N N . GLY A 1 285 ? -2.357 37.906 -5.699 1 90.5 285 GLY A N 1
ATOM 2229 C CA . GLY A 1 285 ? -1.574 37.969 -4.477 1 90.5 285 GLY A CA 1
ATOM 2230 C C . GLY A 1 285 ? -2.277 37.375 -3.271 1 90.5 285 GLY A C 1
ATOM 2231 O O . GLY A 1 285 ? -1.736 37.375 -2.164 1 90.5 285 GLY A O 1
ATOM 2232 N N . VAL A 1 286 ? -3.426 36.844 -3.48 1 93.31 286 VAL A N 1
ATOM 2233 C CA . VAL A 1 286 ? -4.195 36.281 -2.385 1 93.31 286 VAL A CA 1
ATOM 2234 C C . VAL A 1 286 ? -4.145 34.75 -2.463 1 93.31 286 VAL A C 1
ATOM 2236 O O . VAL A 1 286 ? -4.531 34.156 -3.473 1 93.31 286 VAL A O 1
ATOM 2239 N N . ALA A 1 287 ? -3.678 34.188 -1.407 1 94.06 287 ALA A N 1
ATOM 2240 C CA . ALA A 1 287 ? -3.555 32.719 -1.351 1 94.06 287 ALA A CA 1
ATOM 2241 C C . ALA A 1 287 ? -4.91 32.062 -1.092 1 94.06 287 ALA A C 1
ATOM 2243 O O . ALA A 1 287 ? -5.738 32.625 -0.357 1 94.06 287 ALA A O 1
ATOM 2244 N N . SER A 1 288 ? -5.121 30.938 -1.743 1 93.31 288 SER A N 1
ATOM 2245 C CA . SER A 1 288 ? -6.316 30.125 -1.545 1 93.31 288 SER A CA 1
ATOM 2246 C C . SER A 1 288 ? -6.008 28.641 -1.704 1 93.31 288 SER A C 1
ATOM 2248 O O . SER A 1 288 ? -4.902 28.266 -2.105 1 93.31 288 SER A O 1
ATOM 2250 N N . GLY A 1 289 ? -7.043 27.734 -1.373 1 94.56 289 GLY A N 1
ATOM 2251 C CA . GLY A 1 289 ? -6.875 26.297 -1.438 1 94.56 289 GLY A CA 1
ATOM 2252 C C . GLY A 1 289 ? -6.902 25.625 -0.076 1 94.56 289 GLY A C 1
ATOM 2253 O O . GLY A 1 289 ? -6.973 26.297 0.952 1 94.56 289 GLY A O 1
ATOM 2254 N N . PHE A 1 290 ? -6.758 24.312 -0.114 1 95.69 290 PHE A N 1
ATOM 2255 C CA . PHE A 1 290 ? -6.984 23.594 1.134 1 95.69 290 PHE A CA 1
ATOM 2256 C C . PHE A 1 290 ? -5.789 23.75 2.068 1 95.69 290 PHE A C 1
ATOM 2258 O O . PHE A 1 290 ? -5.879 23.422 3.254 1 95.69 290 PHE A O 1
ATOM 2265 N N . GLY A 1 291 ? -4.703 24.359 1.602 1 96.12 291 GLY A N 1
ATOM 2266 C CA . GLY A 1 291 ? -3.598 24.734 2.473 1 96.12 291 GLY A CA 1
ATOM 2267 C C . GLY A 1 291 ? -3.859 26 3.252 1 96.12 291 GLY A C 1
ATOM 2268 O O . GLY A 1 291 ? -3.158 26.297 4.223 1 96.12 291 GLY A O 1
ATOM 2269 N N . ILE A 1 292 ? -4.852 26.781 2.818 1 96.12 292 ILE A N 1
ATOM 2270 C CA . ILE A 1 292 ? -5.176 28.062 3.426 1 96.12 292 ILE A CA 1
ATOM 2271 C C . ILE A 1 292 ? -6.488 27.953 4.199 1 96.12 292 ILE A C 1
ATOM 2273 O O . ILE A 1 292 ? -6.68 28.641 5.207 1 96.12 292 ILE A O 1
ATOM 2277 N N . ASP A 1 293 ? -7.285 27.031 3.869 1 96.38 293 ASP A N 1
ATOM 2278 C CA . ASP A 1 293 ? -8.648 26.906 4.383 1 96.38 293 ASP A CA 1
ATOM 2279 C C . ASP A 1 293 ? -8.641 26.656 5.891 1 96.38 293 ASP A C 1
ATOM 2281 O O . ASP A 1 293 ? -9.484 27.188 6.613 1 96.38 293 ASP A O 1
ATOM 2285 N N . PRO A 1 294 ? -7.703 25.891 6.406 1 97.5 294 PRO A N 1
ATOM 2286 C CA . PRO A 1 294 ? -7.691 25.703 7.859 1 97.5 294 PRO A CA 1
ATOM 2287 C C . PRO A 1 294 ? -7.473 27 8.625 1 97.5 294 PRO A C 1
ATOM 2289 O O . PRO A 1 294 ? -8.031 27.188 9.703 1 97.5 294 PRO A O 1
ATOM 2292 N N . ILE A 1 295 ? -6.691 27.891 8.109 1 97.62 295 ILE A N 1
ATOM 2293 C CA . ILE A 1 295 ? -6.414 29.172 8.75 1 97.62 295 ILE A CA 1
ATOM 2294 C C . ILE A 1 295 ? -7.688 30.016 8.812 1 97.62 295 ILE A C 1
ATOM 2296 O O . ILE A 1 295 ? -8.055 30.531 9.867 1 97.62 295 ILE A O 1
ATOM 2300 N N . ASN A 1 296 ? -8.383 30.062 7.691 1 97.06 296 ASN A N 1
ATOM 2301 C CA . ASN A 1 296 ? -9.633 30.812 7.629 1 97.06 296 ASN A CA 1
ATOM 2302 C C . ASN A 1 296 ? -10.688 30.219 8.555 1 97.06 296 ASN A C 1
ATOM 2304 O O . ASN A 1 296 ? -11.414 30.938 9.234 1 97.06 296 ASN A O 1
ATOM 2308 N N . ASP A 1 297 ? -10.75 28.938 8.57 1 97.44 297 ASP A N 1
ATOM 2309 C CA . ASP A 1 297 ? -11.727 28.281 9.422 1 97.44 297 ASP A CA 1
ATOM 2310 C C . ASP A 1 297 ? -11.398 28.484 10.898 1 97.44 297 ASP A C 1
ATOM 2312 O O . ASP A 1 297 ? -12.305 28.578 11.734 1 97.44 297 ASP A O 1
ATOM 2316 N N . PHE A 1 298 ? -10.156 28.562 11.227 1 98.19 298 PHE A N 1
ATOM 2317 C CA . PHE A 1 298 ? -9.773 28.812 12.609 1 98.19 298 PHE A CA 1
ATOM 2318 C C . PHE A 1 298 ? -10.195 30.219 13.047 1 98.19 298 PHE A C 1
ATOM 2320 O O . PHE A 1 298 ? -10.695 30.406 14.156 1 98.19 298 PHE A O 1
ATOM 2327 N N . VAL A 1 299 ? -9.992 31.188 12.18 1 98.06 299 VAL A N 1
ATOM 2328 C CA . VAL A 1 299 ? -10.438 32.562 12.438 1 98.06 299 VAL A CA 1
ATOM 2329 C C . VAL A 1 299 ? -11.945 32.562 12.711 1 98.06 299 VAL A C 1
ATOM 2331 O O . VAL A 1 299 ? -12.398 33.188 13.672 1 98.06 299 VAL A O 1
ATOM 2334 N N . ARG A 1 300 ? -12.648 31.844 11.906 1 96.56 300 ARG A N 1
ATOM 2335 C CA . ARG A 1 300 ? -14.094 31.766 12.07 1 96.56 300 ARG A CA 1
ATOM 2336 C C . ARG A 1 300 ? -14.461 31.141 13.414 1 96.56 300 ARG A C 1
ATOM 2338 O O . ARG A 1 300 ? -15.375 31.609 14.094 1 96.56 300 ARG A O 1
ATOM 2345 N N . ALA A 1 301 ? -13.766 30.094 13.758 1 97.62 301 ALA A N 1
ATOM 2346 C CA . ALA A 1 301 ? -14.023 29.391 15.016 1 97.62 301 ALA A CA 1
ATOM 2347 C C . ALA A 1 301 ? -13.789 30.297 16.219 1 97.62 301 ALA A C 1
ATOM 2349 O O . ALA A 1 301 ? -14.609 30.344 17.141 1 97.62 301 ALA A O 1
ATOM 2350 N N . VAL A 1 302 ? -12.703 31.047 16.219 1 97.12 302 VAL A N 1
ATOM 2351 C CA . VAL A 1 302 ? -12.367 31.953 17.312 1 97.12 302 VAL A CA 1
ATOM 2352 C C . VAL A 1 302 ? -13.375 33.094 17.359 1 97.12 302 VAL A C 1
ATOM 2354 O O . VAL A 1 302 ? -13.875 33.469 18.438 1 97.12 302 VAL A O 1
ATOM 2357 N N . ARG A 1 303 ? -13.727 33.625 16.188 1 96.25 303 ARG A N 1
ATOM 2358 C CA . ARG A 1 303 ? -14.617 34.781 16.094 1 96.25 303 ARG A CA 1
ATOM 2359 C C . ARG A 1 303 ? -16.016 34.438 16.609 1 96.25 303 ARG A C 1
ATOM 2361 O O . ARG A 1 303 ? -16.641 35.25 17.297 1 96.25 303 ARG A O 1
ATOM 2368 N N . HIS A 1 304 ? -16.469 33.25 16.297 1 95.44 304 HIS A N 1
ATOM 2369 C CA . HIS A 1 304 ? -17.859 32.906 16.578 1 95.44 304 HIS A CA 1
ATOM 2370 C C . HIS A 1 304 ? -17.938 31.906 17.734 1 95.44 304 HIS A C 1
ATOM 2372 O O . HIS A 1 304 ? -19.016 31.375 18.016 1 95.44 304 HIS A O 1
ATOM 2378 N N . LYS A 1 305 ? -16.859 31.688 18.375 1 95 305 LYS A N 1
ATOM 2379 C CA . LYS A 1 305 ? -16.812 30.703 19.453 1 95 305 LYS A CA 1
ATOM 2380 C C . LYS A 1 305 ? -17.438 29.375 19.031 1 95 305 LYS A C 1
ATOM 2382 O O . LYS A 1 305 ? -18.312 28.844 19.719 1 95 305 LYS A O 1
ATOM 2387 N N . ALA A 1 306 ? -17.016 28.938 17.797 1 94.25 306 ALA A N 1
ATOM 2388 C CA . ALA A 1 306 ? -17.5 27.703 17.188 1 94.25 306 ALA A CA 1
ATOM 2389 C C . ALA A 1 306 ? -16.422 26.625 17.219 1 94.25 306 ALA A C 1
ATOM 2391 O O . ALA A 1 306 ? -15.242 26.922 17.422 1 94.25 306 ALA A O 1
ATOM 2392 N N . PRO A 1 307 ? -16.859 25.359 17.094 1 94.81 307 PRO A N 1
ATOM 2393 C CA . PRO A 1 307 ? -15.859 24.281 17.094 1 94.81 307 PRO A CA 1
ATOM 2394 C C . PRO A 1 307 ? -14.93 24.344 15.875 1 94.81 307 PRO A C 1
ATOM 2396 O O . PRO A 1 307 ? -15.352 24.734 14.789 1 94.81 307 PRO A O 1
ATOM 2399 N N . TYR A 1 308 ? -13.695 24.031 16.062 1 96.88 308 TYR A N 1
ATOM 2400 C CA . TYR A 1 308 ? -12.695 23.797 15.023 1 96.88 308 TYR A CA 1
ATOM 2401 C C . TYR A 1 308 ? -12.469 22.312 14.805 1 96.88 308 TYR A C 1
ATOM 2403 O O . TYR A 1 308 ? -12.43 21.531 15.766 1 96.88 308 TYR A O 1
ATOM 2411 N N . PRO A 1 309 ? -12.297 21.875 13.594 1 94.69 309 PRO A N 1
ATOM 2412 C CA . PRO A 1 309 ? -12.375 20.453 13.266 1 94.69 309 PRO A CA 1
ATOM 2413 C C . PRO A 1 309 ? -11.172 19.672 13.766 1 94.69 309 PRO A C 1
ATOM 2415 O O . PRO A 1 309 ? -11.258 18.453 13.969 1 94.69 309 PRO A O 1
ATOM 2418 N N . VAL A 1 310 ? -10.039 20.266 13.945 1 97.62 310 VAL A N 1
ATOM 2419 C CA . VAL A 1 310 ? -8.828 19.547 14.352 1 97.62 310 VAL A CA 1
ATOM 2420 C C . VAL A 1 310 ? -8.281 20.172 15.641 1 97.62 310 VAL A C 1
ATOM 2422 O O . VAL A 1 310 ? -7.555 21.172 15.594 1 97.62 310 VAL A O 1
ATOM 2425 N N . THR A 1 311 ? -8.414 19.531 16.703 1 97 311 THR A N 1
ATOM 2426 C CA . THR A 1 311 ? -8.125 20.062 18.016 1 97 311 THR A CA 1
ATOM 2427 C C . THR A 1 311 ? -6.754 19.609 18.5 1 97 311 THR A C 1
ATOM 2429 O O . THR A 1 311 ? -6.094 18.812 17.844 1 97 311 THR A O 1
ATOM 2432 N N . ALA A 1 312 ? -6.383 20.172 19.656 1 97.75 312 ALA A N 1
ATOM 2433 C CA . ALA A 1 312 ? -5.148 19.734 20.312 1 97.75 312 ALA A CA 1
ATOM 2434 C C . ALA A 1 312 ? -5.211 18.25 20.672 1 97.75 312 ALA A C 1
ATOM 2436 O O . ALA A 1 312 ? -4.199 17.547 20.625 1 97.75 312 ALA A O 1
ATOM 2437 N N . GLU A 1 313 ? -6.402 17.766 21 1 97.62 313 GLU A N 1
ATOM 2438 C CA . GLU A 1 313 ? -6.594 16.359 21.297 1 97.62 313 GLU A CA 1
ATOM 2439 C C . GLU A 1 313 ? -6.328 15.484 20.078 1 97.62 313 GLU A C 1
ATOM 2441 O O . GLU A 1 313 ? -5.793 14.383 20.188 1 97.62 313 GLU A O 1
ATOM 2446 N N . ASP A 1 314 ? -6.746 15.977 18.938 1 97.81 314 ASP A N 1
ATOM 2447 C CA . ASP A 1 314 ? -6.422 15.273 17.703 1 97.81 314 ASP A CA 1
ATOM 2448 C C . ASP A 1 314 ? -4.914 15.188 17.5 1 97.81 314 ASP A C 1
ATOM 2450 O O . ASP A 1 314 ? -4.391 14.148 17.094 1 97.81 314 ASP A O 1
ATOM 2454 N N . GLY A 1 315 ? -4.246 16.375 17.719 1 98.31 315 GLY A N 1
ATOM 2455 C CA . GLY A 1 315 ? -2.795 16.391 17.625 1 98.31 315 GLY A CA 1
ATOM 2456 C C . GLY A 1 315 ? -2.119 15.414 18.562 1 98.31 315 GLY A C 1
ATOM 2457 O O . GLY A 1 315 ? -1.162 14.742 18.172 1 98.31 315 GLY A O 1
ATOM 2458 N N . LEU A 1 316 ? -2.619 15.352 19.75 1 98.31 316 LEU A N 1
ATOM 2459 C CA . LEU A 1 316 ? -2.094 14.422 20.75 1 98.31 316 LEU A CA 1
ATOM 2460 C C . LEU A 1 316 ? -2.275 12.977 20.297 1 98.31 316 LEU A C 1
ATOM 2462 O O . LEU A 1 316 ? -1.351 12.172 20.391 1 98.31 316 LEU A O 1
ATOM 2466 N N . ALA A 1 317 ? -3.436 12.625 19.797 1 98.38 317 ALA A N 1
ATOM 2467 C CA . ALA A 1 317 ? -3.711 11.273 19.328 1 98.38 317 ALA A CA 1
ATOM 2468 C C . ALA A 1 317 ? -2.748 10.883 18.203 1 98.38 317 ALA A C 1
ATOM 2470 O O . ALA A 1 317 ? -2.244 9.75 18.188 1 98.38 317 ALA A O 1
ATOM 2471 N N . VAL A 1 318 ? -2.484 11.781 17.328 1 98.44 318 VAL A N 1
ATOM 2472 C CA . VAL A 1 318 ? -1.584 11.547 16.203 1 98.44 318 VAL A CA 1
ATOM 2473 C C . VAL A 1 318 ? -0.162 11.328 16.719 1 98.44 318 VAL A C 1
ATOM 2475 O O . VAL A 1 318 ? 0.538 10.422 16.281 1 98.44 318 VAL A O 1
ATOM 2478 N N . SER A 1 319 ? 0.271 12.172 17.672 1 97.88 319 SER A N 1
ATOM 2479 C CA . SER A 1 319 ? 1.618 12.047 18.219 1 97.88 319 SER A CA 1
ATOM 2480 C C . SER A 1 319 ? 1.797 10.727 18.953 1 97.88 319 SER A C 1
ATOM 2482 O O . SER A 1 319 ? 2.885 10.148 18.953 1 97.88 319 SER A O 1
ATOM 2484 N N . ARG A 1 320 ? 0.726 10.227 19.594 1 98.56 320 ARG A N 1
ATOM 2485 C CA . ARG A 1 320 ? 0.781 8.922 20.25 1 98.56 320 ARG A CA 1
ATOM 2486 C C . ARG A 1 320 ? 1.072 7.82 19.234 1 98.56 320 ARG A C 1
ATOM 2488 O O . ARG A 1 320 ? 1.845 6.902 19.516 1 98.56 320 ARG A O 1
ATOM 2495 N N . ILE A 1 321 ? 0.483 7.879 18.078 1 98.69 321 ILE A N 1
ATOM 2496 C CA . ILE A 1 321 ? 0.724 6.895 17.031 1 98.69 321 ILE A CA 1
ATOM 2497 C C . ILE A 1 321 ? 2.162 7.016 16.531 1 98.69 321 ILE A C 1
ATOM 2499 O O . ILE A 1 321 ? 2.863 6.012 16.391 1 98.69 321 ILE A O 1
ATOM 2503 N N . CYS A 1 322 ? 2.617 8.258 16.266 1 98.5 322 CYS A N 1
ATOM 2504 C CA . CYS A 1 322 ? 3.984 8.484 15.812 1 98.5 322 CYS A CA 1
ATOM 2505 C C . CYS A 1 322 ? 4.992 7.879 16.781 1 98.5 322 CYS A C 1
ATOM 2507 O O . CYS A 1 322 ? 5.934 7.203 16.359 1 98.5 322 CYS A O 1
ATOM 2509 N N . GLU A 1 323 ? 4.789 8.148 18.047 1 98.06 323 GLU A N 1
ATOM 2510 C CA . GLU A 1 323 ? 5.703 7.602 19.047 1 98.06 323 GLU A CA 1
ATOM 2511 C C . GLU A 1 323 ? 5.641 6.078 19.078 1 98.06 323 GLU A C 1
ATOM 2513 O O . GLU A 1 323 ? 6.664 5.41 19.219 1 98.06 323 GLU A O 1
ATOM 2518 N N . ALA A 1 324 ? 4.422 5.551 19.016 1 98.5 324 ALA A N 1
ATOM 2519 C CA . ALA A 1 324 ? 4.273 4.098 19 1 98.5 324 ALA A CA 1
ATOM 2520 C C . ALA A 1 324 ? 5.008 3.482 17.812 1 98.5 324 ALA A C 1
ATOM 2522 O O . ALA A 1 324 ? 5.625 2.422 17.938 1 98.5 324 ALA A O 1
ATOM 2523 N N . VAL A 1 325 ? 4.938 4.09 16.672 1 98.62 325 VAL A N 1
ATOM 2524 C CA . VAL A 1 325 ? 5.645 3.625 15.477 1 98.62 325 VAL A CA 1
ATOM 2525 C C . VAL A 1 325 ? 7.148 3.6 15.75 1 98.62 325 VAL A C 1
ATOM 2527 O O . VAL A 1 325 ? 7.82 2.607 15.461 1 98.62 325 VAL A O 1
ATOM 2530 N N . HIS A 1 326 ? 7.656 4.684 16.328 1 98.12 326 HIS A N 1
ATOM 2531 C CA . HIS A 1 326 ? 9.086 4.75 16.625 1 98.12 326 HIS A CA 1
ATOM 2532 C C . HIS A 1 326 ? 9.492 3.701 17.656 1 98.12 326 HIS A C 1
ATOM 2534 O O . HIS A 1 326 ? 10.555 3.086 17.531 1 98.12 326 HIS A O 1
ATOM 2540 N N . ARG A 1 327 ? 8.656 3.5 18.703 1 98.06 327 ARG A N 1
ATOM 2541 C CA . ARG A 1 327 ? 8.93 2.436 19.656 1 98.06 327 ARG A CA 1
ATOM 2542 C C . ARG A 1 327 ? 8.977 1.075 18.969 1 98.06 327 ARG A C 1
ATOM 2544 O O . ARG A 1 327 ? 9.836 0.247 19.281 1 98.06 327 ARG A O 1
ATOM 2551 N N . SER A 1 328 ? 8.031 0.854 18.062 1 98.5 328 SER A N 1
ATOM 2552 C CA . SER A 1 328 ? 7.988 -0.413 17.344 1 98.5 328 SER A CA 1
ATOM 2553 C C . SER A 1 328 ? 9.234 -0.601 16.469 1 98.5 328 SER A C 1
ATOM 2555 O O . SER A 1 328 ? 9.781 -1.7 16.406 1 98.5 328 SER A O 1
ATOM 2557 N N . LEU A 1 329 ? 9.695 0.451 15.773 1 97.69 329 LEU A N 1
ATOM 2558 C CA . LEU A 1 329 ? 10.914 0.415 14.969 1 97.69 329 LEU A CA 1
ATOM 2559 C C . LEU A 1 329 ? 12.117 0.006 15.812 1 97.69 329 LEU A C 1
ATOM 2561 O O . LEU A 1 329 ? 13 -0.712 15.336 1 97.69 329 LEU A O 1
ATOM 2565 N N . GLU A 1 330 ? 12.156 0.458 17.016 1 96.81 330 GLU A N 1
ATOM 2566 C CA . GLU A 1 330 ? 13.273 0.177 17.922 1 96.81 330 GLU A CA 1
ATOM 2567 C C . GLU A 1 330 ? 13.156 -1.223 18.516 1 96.81 330 GLU A C 1
ATOM 2569 O O . GLU A 1 330 ? 14.141 -1.964 18.562 1 96.81 330 GLU A O 1
ATOM 2574 N N . SER A 1 331 ? 11.938 -1.629 18.938 1 96.44 331 SER A N 1
ATOM 2575 C CA . SER A 1 331 ? 11.75 -2.873 19.672 1 96.44 331 SER A CA 1
ATOM 2576 C C . SER A 1 331 ? 11.648 -4.066 18.734 1 96.44 331 SER A C 1
ATOM 2578 O O . SER A 1 331 ? 11.852 -5.211 19.141 1 96.44 331 SER A O 1
ATOM 2580 N N . GLY A 1 332 ? 11.211 -3.84 17.5 1 95.38 332 GLY A N 1
ATOM 2581 C CA . GLY A 1 332 ? 10.938 -4.918 16.562 1 95.38 332 GLY A CA 1
ATOM 2582 C C . GLY A 1 332 ? 9.68 -5.699 16.906 1 95.38 332 GLY A C 1
ATOM 2583 O O . GLY A 1 332 ? 9.539 -6.855 16.5 1 95.38 332 GLY A O 1
ATOM 2584 N N . LYS A 1 333 ? 8.797 -5.129 17.703 1 96.44 333 LYS A N 1
ATOM 2585 C CA . LYS A 1 333 ? 7.559 -5.758 18.156 1 96.44 333 LYS A CA 1
ATOM 2586 C C . LYS A 1 333 ? 6.367 -4.82 17.969 1 96.44 333 LYS A C 1
ATOM 2588 O O . LYS A 1 333 ? 6.543 -3.611 17.812 1 96.44 333 LYS A O 1
ATOM 2593 N N . PRO A 1 334 ? 5.18 -5.477 17.844 1 97.38 334 PRO A N 1
ATOM 2594 C CA . PRO A 1 334 ? 4.012 -4.59 17.906 1 97.38 334 PRO A CA 1
ATOM 2595 C C . PRO A 1 334 ? 3.969 -3.76 19.188 1 97.38 334 PRO A C 1
ATOM 2597 O O . PRO A 1 334 ? 4.332 -4.254 20.266 1 97.38 334 PRO A O 1
ATOM 2600 N N . GLU A 1 335 ? 3.59 -2.479 19.125 1 98.38 335 GLU A N 1
ATOM 2601 C CA . GLU A 1 335 ? 3.525 -1.563 20.266 1 98.38 335 GLU A CA 1
ATOM 2602 C C . GLU A 1 335 ? 2.125 -0.975 20.422 1 98.38 335 GLU A C 1
ATOM 2604 O O . GLU A 1 335 ? 1.498 -0.583 19.438 1 98.38 335 GLU A O 1
ATOM 2609 N N . ASP A 1 336 ? 1.612 -0.895 21.641 1 97.88 336 ASP A N 1
ATOM 2610 C CA . ASP A 1 336 ? 0.314 -0.292 21.922 1 97.88 336 ASP A CA 1
ATOM 2611 C C . ASP A 1 336 ? 0.374 1.229 21.797 1 97.88 336 ASP A C 1
ATOM 2613 O O . ASP A 1 336 ? 1.428 1.833 22.016 1 97.88 336 ASP A O 1
ATOM 2617 N N . VAL A 1 337 ? -0.768 1.822 21.438 1 98.06 337 VAL A N 1
ATOM 2618 C CA . VAL A 1 337 ? -0.854 3.273 21.297 1 98.06 337 VAL A CA 1
ATOM 2619 C C . VAL A 1 337 ? -1.479 3.875 22.547 1 98.06 337 VAL A C 1
ATOM 2621 O O . VAL A 1 337 ? -2.496 3.383 23.047 1 98.06 337 VAL A O 1
ATOM 2624 N N . MET B 1 1 ? 12.492 -36.062 -33.562 1 60.88 1 MET B N 1
ATOM 2625 C CA . MET B 1 1 ? 12.727 -36.188 -32.125 1 60.88 1 MET B CA 1
ATOM 2626 C C . MET B 1 1 ? 11.422 -36.5 -31.406 1 60.88 1 MET B C 1
ATOM 2628 O O . MET B 1 1 ? 10.344 -36.125 -31.859 1 60.88 1 MET B O 1
ATOM 2632 N N . ASN B 1 2 ? 11.328 -37.438 -30.484 1 86.56 2 ASN B N 1
ATOM 2633 C CA . ASN B 1 2 ? 10.094 -37.938 -29.875 1 86.56 2 ASN B CA 1
ATOM 2634 C C . ASN B 1 2 ? 9.398 -36.844 -29.062 1 86.56 2 ASN B C 1
ATOM 2636 O O . ASN B 1 2 ? 10.055 -36.062 -28.344 1 86.56 2 ASN B O 1
ATOM 2640 N N . LYS B 1 3 ? 8.188 -36.562 -29.375 1 95.31 3 LYS B N 1
ATOM 2641 C CA . LYS B 1 3 ? 7.387 -35.531 -28.688 1 95.31 3 LYS B CA 1
ATOM 2642 C C . LYS B 1 3 ? 7.223 -35.875 -27.203 1 95.31 3 LYS B C 1
ATOM 2644 O O . LYS B 1 3 ? 7.18 -37.062 -26.844 1 95.31 3 LYS B O 1
ATOM 2649 N N . ILE B 1 4 ? 7.277 -34.906 -26.438 1 97.12 4 ILE B N 1
ATOM 2650 C CA . ILE B 1 4 ? 7 -35.062 -25.016 1 97.12 4 ILE B CA 1
ATOM 2651 C C . ILE B 1 4 ? 5.551 -35.5 -24.812 1 97.12 4 ILE B C 1
ATOM 2653 O O . ILE B 1 4 ? 4.629 -34.906 -25.359 1 97.12 4 ILE B O 1
ATOM 2657 N N . ARG B 1 5 ? 5.363 -36.531 -24.141 1 98.12 5 ARG B N 1
ATOM 2658 C CA . ARG B 1 5 ? 4.035 -37.062 -23.828 1 98.12 5 ARG B CA 1
ATOM 2659 C C . ARG B 1 5 ? 3.518 -36.5 -22.516 1 98.12 5 ARG B C 1
ATOM 2661 O O . ARG B 1 5 ? 4.066 -36.781 -21.453 1 98.12 5 ARG B O 1
ATOM 2668 N N . ALA B 1 6 ? 2.449 -35.75 -22.609 1 98.38 6 ALA B N 1
ATOM 2669 C CA . ALA B 1 6 ? 1.964 -35 -21.438 1 98.38 6 ALA B CA 1
ATOM 2670 C C . ALA B 1 6 ? 0.584 -35.5 -21.016 1 98.38 6 ALA B C 1
ATOM 2672 O O . ALA B 1 6 ? -0.22 -35.906 -21.859 1 98.38 6 ALA B O 1
ATOM 2673 N N . ALA B 1 7 ? 0.337 -35.5 -19.719 1 98.38 7 ALA B N 1
ATOM 2674 C CA . ALA B 1 7 ? -0.983 -35.688 -19.125 1 98.38 7 ALA B CA 1
ATOM 2675 C C . ALA B 1 7 ? -1.352 -34.531 -18.219 1 98.38 7 ALA B C 1
ATOM 2677 O O . ALA B 1 7 ? -0.477 -33.906 -17.609 1 98.38 7 ALA B O 1
ATOM 2678 N N . VAL B 1 8 ? -2.629 -34.219 -18.109 1 98.19 8 VAL B N 1
ATOM 2679 C CA . VAL B 1 8 ? -3.119 -33.156 -17.25 1 98.19 8 VAL B CA 1
ATOM 2680 C C . VAL B 1 8 ? -4.039 -33.719 -16.172 1 98.19 8 VAL B C 1
ATOM 2682 O O . VAL B 1 8 ? -4.961 -34.5 -16.484 1 98.19 8 VAL B O 1
ATOM 2685 N N . VAL B 1 9 ? -3.693 -33.406 -14.945 1 97.5 9 VAL B N 1
ATOM 2686 C CA . VAL B 1 9 ? -4.512 -33.781 -13.797 1 97.5 9 VAL B CA 1
ATOM 2687 C C . VAL B 1 9 ? -5.277 -32.562 -13.289 1 97.5 9 VAL B C 1
ATOM 2689 O O . VAL B 1 9 ? -4.672 -31.562 -12.906 1 97.5 9 VAL B O 1
ATOM 2692 N N . GLY B 1 10 ? -6.566 -32.688 -13.18 1 94.38 10 GLY B N 1
ATOM 2693 C CA . GLY B 1 10 ? -7.422 -31.531 -12.883 1 94.38 10 GLY B CA 1
ATOM 2694 C C . GLY B 1 10 ? -7.91 -30.812 -14.133 1 94.38 10 GLY B C 1
ATOM 2695 O O . GLY B 1 10 ? -7.16 -30.062 -14.758 1 94.38 10 GLY B O 1
ATOM 2696 N N . ALA B 1 11 ? -9.195 -31.016 -14.422 1 87.56 11 ALA B N 1
ATOM 2697 C CA . ALA B 1 11 ? -9.75 -30.5 -15.672 1 87.56 11 ALA B CA 1
ATOM 2698 C C . ALA B 1 11 ? -10.703 -29.328 -15.414 1 87.56 11 ALA B C 1
ATOM 2700 O O . ALA B 1 11 ? -11.734 -29.203 -16.078 1 87.56 11 ALA B O 1
ATOM 2701 N N . GLY B 1 12 ? -10.344 -28.578 -14.383 1 86.56 12 GLY B N 1
ATOM 2702 C CA . GLY B 1 12 ? -11.109 -27.375 -14.102 1 86.56 12 GLY B CA 1
ATOM 2703 C C . GLY B 1 12 ? -10.711 -26.188 -14.969 1 86.56 12 GLY B C 1
ATOM 2704 O O . GLY B 1 12 ? -10.383 -26.359 -16.141 1 86.56 12 GLY B O 1
ATOM 2705 N N . ILE B 1 13 ? -10.844 -25.062 -14.461 1 81.75 13 ILE B N 1
ATOM 2706 C CA . ILE B 1 13 ? -10.633 -23.812 -15.188 1 81.75 13 ILE B CA 1
ATOM 2707 C C . ILE B 1 13 ? -9.219 -23.781 -15.758 1 81.75 13 ILE B C 1
ATOM 2709 O O . ILE B 1 13 ? -9.031 -23.594 -16.969 1 81.75 13 ILE B O 1
ATOM 2713 N N . TYR B 1 14 ? -8.266 -24.047 -14.961 1 88.75 14 TYR B N 1
ATOM 2714 C CA . TYR B 1 14 ? -6.887 -23.906 -15.422 1 88.75 14 TYR B CA 1
ATOM 2715 C C . TYR B 1 14 ? -6.43 -25.172 -16.156 1 88.75 14 TYR B C 1
ATOM 2717 O O . TYR B 1 14 ? -5.566 -25.109 -17.031 1 88.75 14 TYR B O 1
ATOM 2725 N N . GLY B 1 15 ? -7.012 -26.281 -15.773 1 92.88 15 GLY B N 1
ATOM 2726 C CA . GLY B 1 15 ? -6.691 -27.516 -16.469 1 92.88 15 GLY B CA 1
ATOM 2727 C C . GLY B 1 15 ? -6.949 -27.453 -17.953 1 92.88 15 GLY B C 1
ATOM 2728 O O . GLY B 1 15 ? -6.164 -27.969 -18.75 1 92.88 15 GLY B O 1
ATOM 2729 N N . LYS B 1 16 ? -7.969 -26.766 -18.297 1 91.56 16 LYS B N 1
ATOM 2730 C CA . LYS B 1 16 ? -8.328 -26.625 -19.703 1 91.56 16 LYS B CA 1
ATOM 2731 C C . LYS B 1 16 ? -7.27 -25.828 -20.469 1 91.56 16 LYS B C 1
ATOM 2733 O O . LYS B 1 16 ? -6.992 -26.109 -21.625 1 91.56 16 LYS B O 1
ATOM 2738 N N . HIS B 1 17 ? -6.719 -24.844 -19.766 1 93.12 17 HIS B N 1
ATOM 2739 C CA . HIS B 1 17 ? -5.656 -24.062 -20.391 1 93.12 17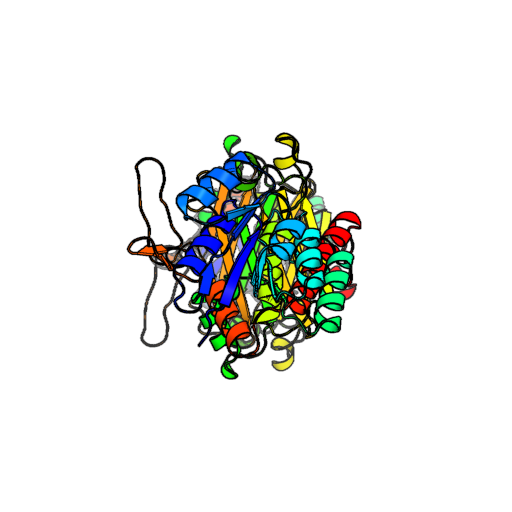 HIS B CA 1
ATOM 2740 C C . HIS B 1 17 ? -4.395 -24.891 -20.578 1 93.12 17 HIS B C 1
ATOM 2742 O O . HIS B 1 17 ? -3.713 -24.781 -21.609 1 93.12 17 HIS B O 1
ATOM 2748 N N . HIS B 1 18 ? -4.125 -25.734 -19.609 1 96.5 18 HIS B N 1
ATOM 2749 C CA . HIS B 1 18 ? -2.988 -26.641 -19.734 1 96.5 18 HIS B CA 1
ATOM 2750 C C . HIS B 1 18 ? -3.186 -27.609 -20.891 1 96.5 18 HIS B C 1
ATOM 2752 O O . HIS B 1 18 ? -2.275 -27.828 -21.703 1 96.5 18 HIS B O 1
ATOM 2758 N N . MET B 1 19 ? -4.387 -28.141 -21.016 1 95.94 19 MET B N 1
ATOM 2759 C CA . MET B 1 19 ? -4.699 -29.062 -22.109 1 95.94 19 MET B CA 1
ATOM 2760 C C . MET B 1 19 ? -4.5 -28.391 -23.453 1 95.94 19 MET B C 1
ATOM 2762 O O . MET B 1 19 ? -3.887 -28.969 -24.359 1 95.94 19 MET B O 1
ATOM 2766 N N . ASN B 1 20 ? -5.043 -27.188 -23.547 1 95.69 20 ASN B N 1
ATOM 2767 C CA . ASN B 1 20 ? -4.898 -26.438 -24.797 1 95.69 20 ASN B CA 1
ATOM 2768 C C . ASN B 1 20 ? -3.43 -26.219 -25.141 1 95.69 20 ASN B C 1
ATOM 2770 O O . ASN B 1 20 ? -3.027 -26.391 -26.297 1 95.69 20 ASN B O 1
ATOM 2774 N N . ALA B 1 21 ? -2.629 -25.844 -24.141 1 96.25 21 ALA B N 1
ATOM 2775 C CA . ALA B 1 21 ? -1.21 -25.578 -24.344 1 96.25 21 ALA B CA 1
ATOM 2776 C C . ALA B 1 21 ? -0.486 -26.812 -24.875 1 96.25 21 ALA B C 1
ATOM 2778 O O . ALA B 1 21 ? 0.236 -26.75 -25.859 1 96.25 21 ALA B O 1
ATOM 2779 N N . TYR B 1 22 ? -0.713 -27.984 -24.281 1 97 22 TYR B N 1
ATOM 2780 C CA . TYR B 1 22 ? -0.039 -29.219 -24.688 1 97 22 TYR B CA 1
ATOM 2781 C C . TYR B 1 22 ? -0.516 -29.688 -26.062 1 97 22 TYR B C 1
ATOM 2783 O O . TYR B 1 22 ? 0.264 -30.234 -26.844 1 97 22 TYR B O 1
ATOM 2791 N N . ARG B 1 23 ? -1.795 -29.484 -26.312 1 95.44 23 ARG B N 1
ATOM 2792 C CA . ARG B 1 23 ? -2.369 -29.891 -27.594 1 95.44 23 ARG B CA 1
ATOM 2793 C C . ARG B 1 23 ? -1.737 -29.109 -28.734 1 95.44 23 ARG B C 1
ATOM 2795 O O . ARG B 1 23 ? -1.555 -29.656 -29.828 1 95.44 23 ARG B O 1
ATOM 2802 N N . HIS B 1 24 ? -1.372 -27.891 -28.469 1 94.94 24 HIS B N 1
ATOM 2803 C CA . HIS B 1 24 ? -0.99 -27.031 -29.578 1 94.94 24 HIS B CA 1
ATOM 2804 C C . HIS B 1 24 ? 0.514 -26.781 -29.594 1 94.94 24 HIS B C 1
ATOM 2806 O O . HIS B 1 24 ? 1.038 -26.156 -30.516 1 94.94 24 HIS B O 1
ATOM 2812 N N . ASN B 1 25 ? 1.189 -27.172 -28.562 1 96.12 25 ASN B N 1
ATOM 2813 C CA . ASN B 1 25 ? 2.648 -27.141 -28.578 1 96.12 25 ASN B CA 1
ATOM 2814 C C . ASN B 1 25 ? 3.223 -28.172 -29.547 1 96.12 25 ASN B C 1
ATOM 2816 O O . ASN B 1 25 ? 2.916 -29.359 -29.453 1 96.12 25 ASN B O 1
ATOM 2820 N N . PRO B 1 26 ? 4.047 -27.75 -30.484 1 94.69 26 PRO B N 1
ATOM 2821 C CA . PRO B 1 26 ? 4.535 -28.672 -31.516 1 94.69 26 PRO B CA 1
ATOM 2822 C C . PRO B 1 26 ? 5.434 -29.766 -30.953 1 94.69 26 PRO B C 1
ATOM 2824 O O . PRO B 1 26 ? 5.652 -30.781 -31.625 1 94.69 26 PRO B O 1
ATOM 2827 N N . ASP B 1 27 ? 5.879 -29.594 -29.734 1 96.94 27 ASP B N 1
ATOM 2828 C CA . ASP B 1 27 ? 6.832 -30.547 -29.172 1 96.94 27 ASP B CA 1
ATOM 2829 C C . ASP B 1 27 ? 6.137 -31.5 -28.203 1 96.94 27 ASP B C 1
ATOM 2831 O O . ASP B 1 27 ? 6.797 -32.25 -27.484 1 96.94 27 ASP B O 1
ATOM 2835 N N . THR B 1 28 ? 4.781 -31.469 -28.172 1 97.81 28 THR B N 1
ATOM 2836 C CA . THR B 1 28 ? 4.098 -32.312 -27.203 1 97.81 28 THR B CA 1
ATOM 2837 C C . THR B 1 28 ? 2.957 -33.094 -27.859 1 97.81 28 THR B C 1
ATOM 2839 O O . THR B 1 28 ? 2.525 -32.75 -28.953 1 97.81 28 THR B O 1
ATOM 2842 N N . VAL B 1 29 ? 2.6 -34.156 -27.266 1 97.31 29 VAL B N 1
ATOM 2843 C CA . VAL B 1 29 ? 1.327 -34.812 -27.484 1 97.31 29 VAL B CA 1
ATOM 2844 C C . VAL B 1 29 ? 0.57 -34.969 -26.172 1 97.31 29 VAL B C 1
ATOM 2846 O O . VAL B 1 29 ? 1.131 -35.406 -25.172 1 97.31 29 VAL B O 1
ATOM 2849 N N . LEU B 1 30 ? -0.612 -34.438 -26.125 1 97.75 30 LEU B N 1
ATOM 2850 C CA . LEU B 1 30 ? -1.483 -34.656 -24.984 1 97.75 30 LEU B CA 1
ATOM 2851 C C . LEU B 1 30 ? -2.055 -36.062 -25.016 1 97.75 30 LEU B C 1
ATOM 2853 O O . LEU B 1 30 ? -2.883 -36.375 -25.875 1 97.75 30 LEU B O 1
ATOM 2857 N N . VAL B 1 31 ? -1.706 -36.844 -24.031 1 97.44 31 VAL B N 1
ATOM 2858 C CA . VAL B 1 31 ? -1.987 -38.281 -24.094 1 97.44 31 VAL B CA 1
ATOM 2859 C C . VAL B 1 31 ? -3.273 -38.594 -23.328 1 97.44 31 VAL B C 1
ATOM 2861 O O . VAL B 1 31 ? -4.074 -39.438 -23.766 1 97.44 31 VAL B O 1
ATOM 2864 N N . ALA B 1 32 ? -3.395 -37.938 -22.188 1 97.62 32 ALA B N 1
ATOM 2865 C CA . ALA B 1 32 ? -4.512 -38.312 -21.312 1 97.62 32 ALA B CA 1
ATOM 2866 C C . ALA B 1 32 ? -4.832 -37.156 -20.344 1 97.62 32 ALA B C 1
ATOM 2868 O O . ALA B 1 32 ? -4.031 -36.25 -20.156 1 97.62 32 ALA B O 1
ATOM 2869 N N . ILE B 1 33 ? -6.016 -37.281 -19.812 1 97.31 33 ILE B N 1
ATOM 2870 C CA . ILE B 1 33 ? -6.441 -36.406 -18.75 1 97.31 33 ILE B CA 1
ATOM 2871 C C . ILE B 1 33 ? -6.93 -37.219 -17.562 1 97.31 33 ILE B C 1
ATOM 2873 O O . ILE B 1 33 ? -7.355 -38.375 -17.719 1 97.31 33 ILE B O 1
ATOM 2877 N N . CYS B 1 34 ? -6.754 -36.656 -16.406 1 97.25 34 CYS B N 1
ATOM 2878 C CA . CYS B 1 34 ? -7.23 -37.281 -15.172 1 97.25 34 CYS B CA 1
ATOM 2879 C C . CYS B 1 34 ? -8.07 -36.312 -14.352 1 97.25 34 CYS B C 1
ATOM 2881 O O . CYS B 1 34 ? -7.648 -35.188 -14.102 1 97.25 34 CYS B O 1
ATOM 2883 N N . ASP B 1 35 ? -9.234 -36.688 -14.023 1 96.06 35 ASP B N 1
ATOM 2884 C CA . ASP B 1 35 ? -10.125 -35.906 -13.164 1 96.06 35 ASP B CA 1
ATOM 2885 C C . ASP B 1 35 ? -11.023 -36.812 -12.336 1 96.06 35 ASP B C 1
ATOM 2887 O O . ASP B 1 35 ? -11.508 -37.844 -12.836 1 96.06 35 ASP B O 1
ATOM 2891 N N . THR B 1 36 ? -11.18 -36.406 -11.062 1 92.69 36 THR B N 1
ATOM 2892 C CA . THR B 1 36 ? -11.969 -37.281 -10.18 1 92.69 36 THR B CA 1
ATOM 2893 C C . THR B 1 36 ? -13.453 -37.188 -10.539 1 92.69 36 THR B C 1
ATOM 2895 O O . THR B 1 36 ? -14.234 -38.062 -10.164 1 92.69 36 THR B O 1
ATOM 2898 N N . ASP B 1 37 ? -13.844 -36.125 -11.18 1 92.69 37 ASP B N 1
ATOM 2899 C CA . ASP B 1 37 ? -15.203 -36 -11.711 1 92.69 37 ASP B CA 1
ATOM 2900 C C . ASP B 1 37 ? -15.336 -36.781 -13.023 1 92.69 37 ASP B C 1
ATOM 2902 O O . ASP B 1 37 ? -14.922 -36.281 -14.078 1 92.69 37 ASP B O 1
ATOM 2906 N N . THR B 1 38 ? -16.062 -37.844 -13.008 1 93.31 38 THR B N 1
ATOM 2907 C CA . THR B 1 38 ? -16.125 -38.781 -14.141 1 93.31 38 THR B CA 1
ATOM 2908 C C . THR B 1 38 ? -16.781 -38.094 -15.344 1 93.31 38 THR B C 1
ATOM 2910 O O . THR B 1 38 ? -16.297 -38.219 -16.469 1 93.31 38 THR B O 1
ATOM 2913 N N . GLU B 1 39 ? -17.828 -37.406 -15.047 1 93.12 39 GLU B N 1
ATOM 2914 C CA . GLU B 1 39 ? -18.547 -36.75 -16.141 1 93.12 39 GLU B CA 1
ATOM 2915 C C . GLU B 1 39 ? -17.688 -35.719 -16.828 1 93.12 39 GLU B C 1
ATOM 2917 O O . GLU B 1 39 ? -17.578 -35.688 -18.062 1 93.12 39 GLU B O 1
ATOM 2922 N N . ARG B 1 40 ? -17.062 -34.875 -16.047 1 91.25 40 ARG B N 1
ATOM 2923 C CA . ARG B 1 40 ? -16.172 -33.844 -16.594 1 91.25 40 ARG B CA 1
ATOM 2924 C C . ARG B 1 40 ? -15 -34.5 -17.328 1 91.25 40 ARG B C 1
ATOM 2926 O O . ARG B 1 40 ? -14.617 -34.031 -18.406 1 91.25 40 ARG B O 1
ATOM 2933 N N . CYS B 1 41 ? -14.477 -35.5 -16.766 1 93.38 41 CYS B N 1
ATOM 2934 C CA . CYS B 1 41 ? -13.344 -36.219 -17.344 1 93.38 41 CYS B CA 1
ATOM 2935 C C . CYS B 1 41 ? -13.711 -36.812 -18.703 1 93.38 41 CYS B C 1
ATOM 2937 O O . CYS B 1 41 ? -12.992 -36.594 -19.688 1 93.38 41 CYS B O 1
ATOM 2939 N N . ASP B 1 42 ? -14.836 -37.438 -18.75 1 93.19 42 ASP B N 1
ATOM 2940 C CA . ASP B 1 42 ? -15.281 -38.094 -19.969 1 93.19 42 ASP B CA 1
ATOM 2941 C C . ASP B 1 42 ? -15.578 -37.094 -21.078 1 93.19 42 ASP B C 1
ATOM 2943 O O . ASP B 1 42 ? -15.195 -37.281 -22.234 1 93.19 42 ASP B O 1
ATOM 2947 N N . ASP B 1 43 ? -16.234 -36.062 -20.703 1 93.19 43 ASP B N 1
ATOM 2948 C CA . ASP B 1 43 ? -16.594 -35.031 -21.656 1 93.19 43 ASP B CA 1
ATOM 2949 C C . ASP B 1 43 ? -15.359 -34.406 -22.297 1 93.19 43 ASP B C 1
ATOM 2951 O O . ASP B 1 43 ? -15.289 -34.25 -23.516 1 93.19 43 ASP B O 1
ATOM 2955 N N . LEU B 1 44 ? -14.422 -34.094 -21.469 1 92.62 44 LEU B N 1
ATOM 2956 C CA . LEU B 1 44 ? -13.211 -33.438 -21.969 1 92.62 44 LEU B CA 1
ATOM 2957 C C . LEU B 1 44 ? -12.367 -34.438 -22.766 1 92.62 44 LEU B C 1
ATOM 2959 O O . LEU B 1 44 ? -11.781 -34.062 -23.797 1 92.62 44 LEU B O 1
ATOM 2963 N N . ALA B 1 45 ? -12.281 -35.625 -22.297 1 94.19 45 ALA B N 1
ATOM 2964 C CA . ALA B 1 45 ? -11.539 -36.656 -23 1 94.19 45 ALA B CA 1
ATOM 2965 C C . ALA B 1 45 ? -12.102 -36.844 -24.406 1 94.19 45 ALA B C 1
ATOM 2967 O O . ALA B 1 45 ? -11.344 -36.969 -25.375 1 94.19 45 ALA B O 1
ATOM 2968 N N . MET B 1 46 ? -13.375 -36.875 -24.453 1 93.94 46 MET B N 1
ATOM 2969 C CA . MET B 1 46 ? -14.047 -37.062 -25.734 1 93.94 46 MET B CA 1
ATOM 2970 C C . MET B 1 46 ? -13.805 -35.875 -26.641 1 93.94 46 MET B C 1
ATOM 2972 O O . MET B 1 46 ? -13.469 -36.031 -27.812 1 93.94 46 MET B O 1
ATOM 2976 N N . ALA B 1 47 ? -13.961 -34.75 -26.094 1 92.31 47 ALA B N 1
ATOM 2977 C CA . ALA B 1 47 ? -13.789 -33.5 -26.875 1 92.31 47 ALA B CA 1
ATOM 2978 C C . ALA B 1 47 ? -12.383 -33.406 -27.438 1 92.31 47 ALA B C 1
ATOM 2980 O O . ALA B 1 47 ? -12.18 -32.875 -28.531 1 92.31 47 ALA B O 1
ATOM 2981 N N . TYR B 1 48 ? -11.398 -33.938 -26.734 1 93.75 48 TYR B N 1
ATOM 2982 C CA . TYR B 1 48 ? -10 -33.844 -27.141 1 93.75 48 TYR B CA 1
ATOM 2983 C C . TYR B 1 48 ? -9.547 -35.094 -27.875 1 93.75 48 TYR B C 1
ATOM 2985 O O . TYR B 1 48 ? -8.453 -35.125 -28.438 1 93.75 48 TYR B O 1
ATOM 2993 N N . GLY B 1 49 ? -10.336 -36.125 -27.891 1 94.5 49 GLY B N 1
ATOM 2994 C CA . GLY B 1 49 ? -9.984 -37.375 -28.547 1 94.5 49 GLY B CA 1
ATOM 2995 C C . GLY B 1 49 ? -8.859 -38.125 -27.844 1 94.5 49 GLY B C 1
ATOM 2996 O O . GLY B 1 49 ? -7.973 -38.656 -28.5 1 94.5 49 GLY B O 1
ATOM 2997 N N . ILE B 1 50 ? -8.836 -38 -26.531 1 95.62 50 ILE B N 1
ATOM 2998 C CA . ILE B 1 50 ? -7.801 -38.688 -25.75 1 95.62 50 ILE B CA 1
ATOM 2999 C C . ILE B 1 50 ? -8.445 -39.5 -24.656 1 95.62 50 ILE B C 1
ATOM 3001 O O . ILE B 1 50 ? -9.672 -39.562 -24.516 1 95.62 50 ILE B O 1
ATOM 3005 N N . GLN B 1 51 ? -7.652 -40.25 -23.891 1 95.75 51 GLN B N 1
ATOM 3006 C CA . GLN B 1 51 ? -8.164 -41.094 -22.828 1 95.75 51 GLN B CA 1
ATOM 3007 C C . GLN B 1 51 ? -8.352 -40.312 -21.531 1 95.75 51 GLN B C 1
ATOM 3009 O O . GLN B 1 51 ? -7.523 -39.469 -21.203 1 95.75 51 GLN B O 1
ATOM 3014 N N . GLY B 1 52 ? -9.469 -40.625 -20.875 1 97.06 52 GLY B N 1
ATOM 3015 C CA . GLY B 1 52 ? -9.727 -40.094 -19.562 1 97.06 52 GLY B CA 1
ATOM 3016 C C . GLY B 1 52 ? -9.609 -41.125 -18.453 1 97.06 52 GLY B C 1
ATOM 3017 O O . GLY B 1 52 ? -9.984 -42.281 -18.625 1 97.06 52 GLY B O 1
ATOM 3018 N N . TYR B 1 53 ? -9.008 -40.688 -17.344 1 97.38 53 TYR B N 1
ATOM 3019 C CA . TYR B 1 53 ? -8.859 -41.531 -16.172 1 97.38 53 TYR B CA 1
ATOM 3020 C C . TYR B 1 53 ? -9.414 -40.844 -14.93 1 97.38 53 TYR B C 1
ATOM 3022 O O . TYR B 1 53 ? -9.367 -39.625 -14.82 1 97.38 53 TYR B O 1
ATOM 3030 N N . THR B 1 54 ? -9.867 -41.594 -13.953 1 96.19 54 THR B N 1
ATOM 3031 C CA . THR B 1 54 ? -10.344 -41 -12.695 1 96.19 54 THR B CA 1
ATOM 3032 C C . THR B 1 54 ? -9.328 -41.219 -11.586 1 96.19 54 THR B C 1
ATOM 3034 O O . THR B 1 54 ? -9.492 -40.719 -10.469 1 96.19 54 THR B O 1
ATOM 3037 N N . ARG B 1 55 ? -8.336 -42 -11.93 1 96.12 55 ARG B N 1
ATOM 3038 C CA . ARG B 1 55 ? -7.234 -42.25 -11 1 96.12 55 ARG B CA 1
ATOM 3039 C C . ARG B 1 55 ? -5.891 -42.062 -11.688 1 96.12 55 ARG B C 1
ATOM 3041 O O . ARG B 1 55 ? -5.629 -42.656 -12.734 1 96.12 55 ARG B O 1
ATOM 3048 N N . LEU B 1 56 ? -5.047 -41.281 -11.031 1 97.25 56 LEU B N 1
ATOM 3049 C CA . LEU B 1 56 ? -3.764 -40.906 -11.625 1 97.25 56 LEU B CA 1
ATOM 3050 C C . LEU B 1 56 ? -2.842 -42.125 -11.695 1 97.25 56 LEU B C 1
ATOM 3052 O O . LEU B 1 56 ? -2.143 -42.312 -12.688 1 97.25 56 LEU B O 1
ATOM 3056 N N . ASP B 1 57 ? -2.9 -42.938 -10.68 1 97.06 57 ASP B N 1
ATOM 3057 C CA . ASP B 1 57 ? -2.059 -44.125 -10.648 1 97.06 57 ASP B CA 1
ATOM 3058 C C . ASP B 1 57 ? -2.334 -45.031 -11.852 1 97.06 57 ASP B C 1
ATOM 3060 O O . ASP B 1 57 ? -1.405 -45.562 -12.469 1 97.06 57 ASP B O 1
ATOM 3064 N N . ARG B 1 58 ? -3.568 -45.188 -12.148 1 97.12 58 ARG B N 1
ATOM 3065 C CA . ARG B 1 58 ? -3.961 -46 -13.289 1 97.12 58 ARG B CA 1
ATOM 3066 C C . ARG B 1 58 ? -3.479 -45.406 -14.602 1 97.12 58 ARG B C 1
ATOM 3068 O O . ARG B 1 58 ? -2.99 -46.125 -15.484 1 97.12 58 ARG B O 1
ATOM 3075 N N . LEU B 1 59 ? -3.699 -44.094 -14.719 1 97.75 59 LEU B N 1
ATOM 3076 C CA . LEU B 1 59 ? -3.229 -43.406 -15.898 1 97.75 59 LEU B CA 1
ATOM 3077 C C . LEU B 1 59 ? -1.741 -43.656 -16.125 1 97.75 59 LEU B C 1
ATOM 3079 O O . LEU B 1 59 ? -1.327 -43.969 -17.25 1 97.75 59 LEU B O 1
ATOM 3083 N N . LEU B 1 60 ? -0.923 -43.594 -15.07 1 97.94 60 LEU B N 1
ATOM 3084 C CA . LEU B 1 60 ? 0.53 -43.656 -15.18 1 97.94 60 LEU B CA 1
ATOM 3085 C C . LEU B 1 60 ? 1.008 -45.094 -15.359 1 97.94 60 LEU B C 1
ATOM 3087 O O . LEU B 1 60 ? 2.141 -45.312 -15.789 1 97.94 60 LEU B O 1
ATOM 3091 N N . GLN B 1 61 ? 0.12 -46.062 -15.062 1 97.06 61 GLN B N 1
ATOM 3092 C CA . GLN B 1 61 ? 0.425 -47.469 -15.305 1 97.06 61 GLN B CA 1
ATOM 3093 C C . GLN B 1 61 ? 0.113 -47.844 -16.75 1 97.06 61 GLN B C 1
ATOM 3095 O O . GLN B 1 61 ? 0.754 -48.75 -17.312 1 97.06 61 GLN B O 1
ATOM 3100 N N . GLN B 1 62 ? -0.796 -47.156 -17.312 1 97.19 62 GLN B N 1
ATOM 3101 C CA . GLN B 1 62 ? -1.331 -47.594 -18.594 1 97.19 62 GLN B CA 1
ATOM 3102 C C . GLN B 1 62 ? -0.737 -46.75 -19.75 1 97.19 62 GLN B C 1
ATOM 3104 O O . GLN B 1 62 ? -0.73 -47.219 -20.891 1 97.19 62 GLN B O 1
ATOM 3109 N N . GLU B 1 63 ? -0.341 -45.594 -19.406 1 97.25 63 GLU B N 1
ATOM 3110 C CA . GLU B 1 63 ? 0.133 -44.688 -20.453 1 97.25 63 GLU B CA 1
ATOM 3111 C C . GLU B 1 63 ? 1.607 -44.344 -20.25 1 97.25 63 GLU B C 1
ATOM 3113 O O . GLU B 1 63 ? 2.068 -44.188 -19.125 1 97.25 63 GLU B O 1
ATOM 3118 N N . ALA B 1 64 ? 2.354 -44.219 -21.391 1 96.69 64 ALA B N 1
ATOM 3119 C CA . ALA B 1 64 ? 3.701 -43.656 -21.344 1 96.69 64 ALA B CA 1
ATOM 3120 C C . ALA B 1 64 ? 3.66 -42.125 -21.266 1 96.69 64 ALA B C 1
ATOM 3122 O O . ALA B 1 64 ? 3.209 -41.469 -22.219 1 96.69 64 ALA B O 1
ATOM 3123 N N . ILE B 1 65 ? 4.109 -41.594 -20.172 1 97.56 65 ILE B N 1
ATOM 3124 C CA . ILE B 1 65 ? 4.027 -40.156 -19.906 1 97.56 65 ILE B CA 1
ATOM 3125 C C . ILE B 1 65 ? 5.406 -39.625 -19.547 1 97.56 65 ILE B C 1
ATOM 3127 O O . ILE B 1 65 ? 6.191 -40.312 -18.875 1 97.56 65 ILE B O 1
ATOM 3131 N N . ASP B 1 66 ? 5.691 -38.375 -19.984 1 97.81 66 ASP B N 1
ATOM 3132 C CA . ASP B 1 66 ? 6.922 -37.688 -19.609 1 97.81 66 ASP B CA 1
ATOM 3133 C C . ASP B 1 66 ? 6.641 -36.562 -18.609 1 97.81 66 ASP B C 1
ATOM 3135 O O . ASP B 1 66 ? 7.441 -36.312 -17.719 1 97.81 66 ASP B O 1
ATOM 3139 N N . ILE B 1 67 ? 5.516 -35.844 -18.781 1 98.5 67 ILE B N 1
ATOM 3140 C CA . ILE B 1 67 ? 5.145 -34.688 -17.969 1 98.5 67 ILE B CA 1
ATOM 3141 C C . ILE B 1 67 ? 3.725 -34.875 -17.438 1 98.5 67 ILE B C 1
ATOM 3143 O O . ILE B 1 67 ? 2.816 -35.25 -18.188 1 98.5 67 ILE B O 1
ATOM 3147 N N . VAL B 1 68 ? 3.588 -34.688 -16.172 1 98.56 68 VAL B N 1
ATOM 3148 C CA . VAL B 1 68 ? 2.264 -34.562 -15.57 1 98.56 68 VAL B CA 1
ATOM 3149 C C . VAL B 1 68 ? 2.035 -33.094 -15.148 1 98.56 68 VAL B C 1
ATOM 3151 O O . VAL B 1 68 ? 2.795 -32.562 -14.344 1 98.56 68 VAL B O 1
ATOM 3154 N N . SER B 1 69 ? 1.064 -32.5 -15.727 1 98.19 69 SER B N 1
ATOM 3155 C CA . SER B 1 69 ? 0.623 -31.172 -15.289 1 98.19 69 SER B CA 1
ATOM 3156 C C . SER B 1 69 ? -0.475 -31.281 -14.234 1 98.19 69 SER B C 1
ATOM 3158 O O . SER B 1 69 ? -1.526 -31.875 -14.484 1 98.19 69 SER B O 1
ATOM 3160 N N . VAL B 1 70 ? -0.204 -30.719 -13.07 1 97.81 70 VAL B N 1
ATOM 3161 C CA . VAL B 1 70 ? -1.144 -30.797 -11.953 1 97.81 70 VAL B CA 1
ATOM 3162 C C . VAL B 1 70 ? -1.858 -29.469 -11.789 1 97.81 70 VAL B C 1
ATOM 3164 O O . VAL B 1 70 ? -1.263 -28.484 -11.32 1 97.81 70 VAL B O 1
ATOM 3167 N N . ALA B 1 71 ? -3.121 -29.438 -12.102 1 96.25 71 ALA B N 1
ATOM 3168 C CA . ALA B 1 71 ? -3.959 -28.234 -12.016 1 96.25 71 ALA B CA 1
ATOM 3169 C C . ALA B 1 71 ? -5.18 -28.484 -11.141 1 96.25 71 ALA B C 1
ATOM 3171 O O . ALA B 1 71 ? -6.289 -28.062 -11.469 1 96.25 71 ALA B O 1
ATOM 3172 N N . THR B 1 72 ? -5.02 -29.266 -10.102 1 92.81 72 THR B N 1
ATOM 3173 C CA . THR B 1 72 ? -6.055 -29.516 -9.109 1 92.81 72 THR B CA 1
ATOM 3174 C C . THR B 1 72 ? -6.207 -28.312 -8.18 1 92.81 72 THR B C 1
ATOM 3176 O O . THR B 1 72 ? -5.379 -27.406 -8.195 1 92.81 72 THR B O 1
ATOM 3179 N N . PRO B 1 73 ? -7.27 -28.328 -7.375 1 89.75 73 PRO B N 1
ATOM 3180 C CA . PRO B 1 73 ? -7.41 -27.281 -6.375 1 89.75 73 PRO B CA 1
ATOM 3181 C C . PRO B 1 73 ? -6.246 -27.234 -5.391 1 89.75 73 PRO B C 1
ATOM 3183 O O . PRO B 1 73 ? -5.551 -28.234 -5.203 1 89.75 73 PRO B O 1
ATOM 3186 N N . ASP B 1 74 ? -6.094 -26.094 -4.719 1 87.62 74 ASP B N 1
ATOM 3187 C CA . ASP B 1 74 ? -4.938 -25.766 -3.891 1 87.62 74 ASP B CA 1
ATOM 3188 C C . ASP B 1 74 ? -4.656 -26.859 -2.871 1 87.62 74 ASP B C 1
ATOM 3190 O O . ASP B 1 74 ? -3.52 -27.312 -2.736 1 87.62 74 ASP B O 1
ATOM 3194 N N . PRO B 1 75 ? -5.648 -27.375 -2.252 1 87.31 75 PRO B N 1
ATOM 3195 C CA . PRO B 1 75 ? -5.359 -28.344 -1.189 1 87.31 75 PRO B CA 1
ATOM 3196 C C . PRO B 1 75 ? -5.035 -29.734 -1.73 1 87.31 75 PRO B C 1
ATOM 3198 O O . PRO B 1 75 ? -4.598 -30.609 -0.977 1 87.31 75 PRO B O 1
ATOM 3201 N N . TYR B 1 76 ? -5.086 -29.953 -3.076 1 89.38 76 TYR B N 1
ATOM 3202 C CA . TYR B 1 76 ? -5.035 -31.312 -3.592 1 89.38 76 TYR B CA 1
ATOM 3203 C C . TYR B 1 76 ? -3.852 -31.5 -4.535 1 89.38 76 TYR B C 1
ATOM 3205 O O . TYR B 1 76 ? -3.795 -32.469 -5.289 1 89.38 76 TYR B O 1
ATOM 3213 N N . HIS B 1 77 ? -2.932 -30.641 -4.457 1 94.62 77 HIS B N 1
ATOM 3214 C CA . HIS B 1 77 ? -1.768 -30.719 -5.332 1 94.62 77 HIS B CA 1
ATOM 3215 C C . HIS B 1 77 ? -0.866 -31.891 -4.938 1 94.62 77 HIS B C 1
ATOM 3217 O O . HIS B 1 77 ? -0.394 -32.625 -5.797 1 94.62 77 HIS B O 1
ATOM 3223 N N . THR B 1 78 ? -0.728 -32.062 -3.645 1 96.5 78 THR B N 1
ATOM 3224 C CA . THR B 1 78 ? 0.369 -32.844 -3.104 1 96.5 78 THR B CA 1
ATOM 3225 C C . THR B 1 78 ? 0.259 -34.312 -3.559 1 96.5 78 THR B C 1
ATOM 3227 O O . THR B 1 78 ? 1.215 -34.875 -4.094 1 96.5 78 THR B O 1
ATOM 3230 N N . GLU B 1 79 ? -0.889 -34.844 -3.395 1 96.12 79 GLU B N 1
ATOM 3231 C CA . GLU B 1 79 ? -1.057 -36.25 -3.715 1 96.12 79 GLU B CA 1
ATOM 3232 C C . GLU B 1 79 ? -0.787 -36.531 -5.191 1 96.12 79 GLU B C 1
ATOM 3234 O O . GLU B 1 79 ? -0.12 -37.5 -5.539 1 96.12 79 GLU B O 1
ATOM 3239 N N . SER B 1 80 ? -1.283 -35.688 -6.02 1 97.38 80 SER B N 1
ATOM 3240 C CA . SER B 1 80 ? -1.082 -35.844 -7.453 1 97.38 80 SER B CA 1
ATOM 3241 C C . SER B 1 80 ? 0.389 -35.688 -7.828 1 97.38 80 SER B C 1
ATOM 3243 O O . SER B 1 80 ? 0.91 -36.438 -8.648 1 97.38 80 SER B O 1
ATOM 3245 N N . ILE B 1 81 ? 1.039 -34.719 -7.211 1 98.31 81 ILE B N 1
ATOM 3246 C CA . ILE B 1 81 ? 2.445 -34.469 -7.496 1 98.31 81 ILE B CA 1
ATOM 3247 C C . ILE B 1 81 ? 3.291 -35.656 -7.066 1 98.31 81 ILE B C 1
ATOM 3249 O O . ILE B 1 81 ? 4.094 -36.156 -7.852 1 98.31 81 ILE B O 1
ATOM 3253 N N . LEU B 1 82 ? 3.059 -36.125 -5.871 1 98.12 82 LEU B N 1
ATOM 3254 C CA . LEU B 1 82 ? 3.852 -37.25 -5.336 1 98.12 82 LEU B CA 1
ATOM 3255 C C . LEU B 1 82 ? 3.623 -38.531 -6.137 1 98.12 82 LEU B C 1
ATOM 3257 O O . LEU B 1 82 ? 4.562 -39.281 -6.391 1 98.12 82 LEU B O 1
ATOM 3261 N N . THR B 1 83 ? 2.389 -38.75 -6.512 1 98 83 THR B N 1
ATOM 3262 C CA . THR B 1 83 ? 2.078 -39.938 -7.332 1 98 83 THR B CA 1
ATOM 3263 C C . THR B 1 83 ? 2.836 -39.875 -8.656 1 98 83 THR B C 1
ATOM 3265 O O . THR B 1 83 ? 3.438 -40.875 -9.07 1 98 83 THR B O 1
ATOM 3268 N N . ALA B 1 84 ? 2.832 -38.75 -9.305 1 98.44 84 ALA B N 1
ATOM 3269 C CA . ALA B 1 84 ? 3.543 -38.562 -10.57 1 98.44 84 ALA B CA 1
ATOM 3270 C C . ALA B 1 84 ? 5.039 -38.812 -10.398 1 98.44 84 ALA B C 1
ATOM 3272 O O . ALA B 1 84 ? 5.664 -39.5 -11.211 1 98.44 84 ALA B O 1
ATOM 3273 N N . LEU B 1 85 ? 5.598 -38.281 -9.344 1 98.31 85 LEU B N 1
ATOM 3274 C CA . LEU B 1 85 ? 7.027 -38.438 -9.07 1 98.31 85 LEU B CA 1
ATOM 3275 C C . LEU B 1 85 ? 7.383 -39.906 -8.805 1 98.31 85 LEU B C 1
ATOM 3277 O O . LEU B 1 85 ? 8.414 -40.375 -9.273 1 98.31 85 LEU B O 1
ATOM 3281 N N . ARG B 1 86 ? 6.512 -40.562 -8.062 1 97.75 86 ARG B N 1
ATOM 3282 C CA . ARG B 1 86 ? 6.754 -41.969 -7.762 1 97.75 86 ARG B CA 1
ATOM 3283 C C . ARG B 1 86 ? 6.832 -42.781 -9.039 1 97.75 86 ARG B C 1
ATOM 3285 O O . ARG B 1 86 ? 7.562 -43.781 -9.102 1 97.75 86 ARG B O 1
ATOM 3292 N N . HIS B 1 87 ? 6.156 -42.375 -10.047 1 97.88 87 HIS B N 1
ATOM 3293 C CA . HIS B 1 87 ? 6.125 -43.094 -11.32 1 97.88 87 HIS B CA 1
ATOM 3294 C C . HIS B 1 87 ? 7.199 -42.594 -12.273 1 97.88 87 HIS B C 1
ATOM 3296 O O . HIS B 1 87 ? 7.25 -43 -13.43 1 97.88 87 HIS B O 1
ATOM 3302 N N . GLY B 1 88 ? 8.008 -41.594 -11.836 1 97.88 88 GLY B N 1
ATOM 3303 C CA . GLY B 1 88 ? 9.18 -41.156 -12.578 1 97.88 88 GLY B CA 1
ATOM 3304 C C . GLY B 1 88 ? 8.891 -40.062 -13.57 1 97.88 88 GLY B C 1
ATOM 3305 O O . GLY B 1 88 ? 9.617 -39.875 -14.547 1 97.88 88 GLY B O 1
ATOM 3306 N N . GLN B 1 89 ? 7.832 -39.312 -13.359 1 98.31 89 GLN B N 1
ATOM 3307 C CA . GLN B 1 89 ? 7.453 -38.25 -14.312 1 98.31 89 GLN B CA 1
ATOM 3308 C C . GLN B 1 89 ? 7.855 -36.875 -13.805 1 98.31 89 GLN B C 1
ATOM 3310 O O . GLN B 1 89 ? 7.844 -36.625 -12.602 1 98.31 89 GLN B O 1
ATOM 3315 N N . HIS B 1 90 ? 8.25 -35.938 -14.75 1 98.62 90 HIS B N 1
ATOM 3316 C CA . HIS B 1 90 ? 8.375 -34.531 -14.43 1 98.62 90 HIS B CA 1
ATOM 3317 C C . HIS B 1 90 ? 7.008 -33.906 -14.164 1 98.62 90 HIS B C 1
ATOM 3319 O O . HIS B 1 90 ? 6.004 -34.344 -14.727 1 98.62 90 HIS B O 1
ATOM 3325 N N . VAL B 1 91 ? 6.984 -32.906 -13.289 1 98.81 91 VAL B N 1
ATOM 3326 C CA . VAL B 1 91 ? 5.695 -32.344 -12.891 1 98.81 91 VAL B CA 1
ATOM 3327 C C . VAL B 1 91 ? 5.707 -30.828 -13.055 1 98.81 91 VAL B C 1
ATOM 3329 O O . VAL B 1 91 ? 6.66 -30.172 -12.633 1 98.81 91 VAL B O 1
ATOM 3332 N N . LEU B 1 92 ? 4.73 -30.281 -13.719 1 98.62 92 LEU B N 1
ATOM 3333 C CA . LEU B 1 92 ? 4.383 -28.875 -13.609 1 98.62 92 LEU B CA 1
ATOM 3334 C C . LEU B 1 92 ? 3.131 -28.688 -12.766 1 98.62 92 LEU B C 1
ATOM 3336 O O . LEU B 1 92 ? 2.049 -29.141 -13.133 1 98.62 92 LEU B O 1
ATOM 3340 N N . ALA B 1 93 ? 3.264 -28.016 -11.664 1 97.88 93 ALA B N 1
ATOM 3341 C CA . ALA B 1 93 ? 2.143 -27.828 -10.75 1 97.88 93 ALA B CA 1
ATOM 3342 C C . ALA B 1 93 ? 1.651 -26.391 -10.766 1 97.88 93 ALA B C 1
ATOM 3344 O O . ALA B 1 93 ? 2.455 -25.453 -10.805 1 97.88 93 ALA B O 1
ATOM 3345 N N . GLU B 1 94 ? 0.4 -26.266 -10.734 1 95.44 94 GLU B N 1
ATOM 3346 C CA . GLU B 1 94 ? -0.166 -24.953 -10.43 1 95.44 94 GLU B CA 1
ATOM 3347 C C . GLU B 1 94 ? 0.283 -24.453 -9.062 1 95.44 94 GLU B C 1
ATOM 3349 O O . GLU B 1 94 ? 0.701 -25.25 -8.219 1 95.44 94 GLU B O 1
ATOM 3354 N N . LYS B 1 95 ? 0.198 -23.156 -8.945 1 95.69 95 LYS B N 1
ATOM 3355 C CA . LYS B 1 95 ? 0.517 -22.547 -7.66 1 95.69 95 LYS B CA 1
ATOM 3356 C C . LYS B 1 95 ? -0.684 -22.578 -6.719 1 95.69 95 LYS B C 1
ATOM 3358 O O . LYS B 1 95 ? -1.83 -22.641 -7.168 1 95.69 95 LYS B O 1
ATOM 3363 N N . PRO B 1 96 ? -0.507 -22.516 -5.418 1 96.19 96 PRO B N 1
ATOM 3364 C CA . PRO B 1 96 ? 0.788 -22.766 -4.777 1 96.19 96 PRO B CA 1
ATOM 3365 C C . PRO B 1 96 ? 1.226 -24.219 -4.871 1 96.19 96 PRO B C 1
ATOM 3367 O O . PRO B 1 96 ? 0.411 -25.094 -5.176 1 96.19 96 PRO B O 1
ATOM 3370 N N . LEU B 1 97 ? 2.535 -24.484 -4.613 1 97.12 97 LEU B N 1
ATOM 3371 C CA . LEU B 1 97 ? 3.008 -25.859 -4.699 1 97.12 97 LEU B CA 1
ATOM 3372 C C . LEU B 1 97 ? 2.197 -26.781 -3.779 1 97.12 97 LEU B C 1
ATOM 3374 O O . LEU B 1 97 ? 1.728 -27.828 -4.203 1 97.12 97 LEU B O 1
ATOM 3378 N N . ALA B 1 98 ? 2.023 -26.406 -2.598 1 94.19 98 ALA B N 1
ATOM 3379 C CA . ALA B 1 98 ? 1.133 -26.984 -1.598 1 94.19 98 ALA B CA 1
ATOM 3380 C C . ALA B 1 98 ? 0.779 -25.969 -0.517 1 94.19 98 ALA B C 1
ATOM 3382 O O . ALA B 1 98 ? 1.472 -24.953 -0.352 1 94.19 98 ALA B O 1
ATOM 3383 N N . THR B 1 99 ? -0.301 -26.297 0.226 1 92.94 99 THR B N 1
ATOM 3384 C CA . THR B 1 99 ? -0.717 -25.391 1.301 1 92.94 99 THR B CA 1
ATOM 3385 C C . THR B 1 99 ? -0.185 -25.891 2.645 1 92.94 99 THR B C 1
ATOM 3387 O O . THR B 1 99 ? -0.919 -25.906 3.637 1 92.94 99 THR B O 1
ATOM 3390 N N . SER B 1 100 ? 1.034 -26.375 2.6 1 94.38 100 SER B N 1
ATOM 3391 C CA . SER B 1 100 ? 1.77 -26.859 3.76 1 94.38 100 SER B CA 1
ATOM 3392 C C . SER B 1 100 ? 3.266 -26.938 3.475 1 94.38 100 SER B C 1
ATOM 3394 O O . SER B 1 100 ? 3.686 -27.5 2.463 1 94.38 100 SER B O 1
ATOM 3396 N N . VAL B 1 101 ? 4.004 -26.391 4.445 1 97 101 VAL B N 1
ATOM 3397 C CA . VAL B 1 101 ? 5.457 -26.438 4.301 1 97 101 VAL B CA 1
ATOM 3398 C C . VAL B 1 101 ? 5.93 -27.875 4.297 1 97 101 VAL B C 1
ATOM 3400 O O . VAL B 1 101 ? 6.77 -28.266 3.477 1 97 101 VAL B O 1
ATOM 3403 N N . ARG B 1 102 ? 5.379 -28.641 5.184 1 97.19 102 ARG B N 1
ATOM 3404 C CA . ARG B 1 102 ? 5.758 -30.047 5.285 1 97.19 102 ARG B CA 1
ATOM 3405 C C . ARG B 1 102 ? 5.508 -30.781 3.969 1 97.19 102 ARG B C 1
ATOM 3407 O O . ARG B 1 102 ? 6.355 -31.547 3.514 1 97.19 102 ARG B O 1
ATOM 3414 N N . GLU B 1 103 ? 4.387 -30.562 3.377 1 97.06 103 GLU B N 1
ATOM 3415 C CA . GLU B 1 103 ? 4.066 -31.203 2.104 1 97.06 103 GLU B CA 1
ATOM 3416 C C . GLU B 1 103 ? 5.012 -30.734 0.998 1 97.06 103 GLU B C 1
ATOM 3418 O O . GLU B 1 103 ? 5.426 -31.531 0.155 1 97.06 103 GLU B O 1
ATOM 3423 N N . CYS B 1 104 ? 5.324 -29.469 1.019 1 98.06 104 CYS B N 1
ATOM 3424 C CA . CYS B 1 104 ? 6.281 -28.953 0.045 1 98.06 104 CYS B CA 1
ATOM 3425 C C . CYS B 1 104 ? 7.645 -29.625 0.215 1 98.06 104 CYS B C 1
ATOM 3427 O O . CYS B 1 104 ? 8.312 -29.938 -0.77 1 98.06 104 CYS B O 1
ATOM 3429 N N . GLU B 1 105 ? 8.055 -29.766 1.454 1 98.19 105 GLU B N 1
ATOM 3430 C CA . GLU B 1 105 ? 9.328 -30.406 1.729 1 98.19 105 GLU B CA 1
ATOM 3431 C C . GLU B 1 105 ? 9.359 -31.828 1.174 1 98.19 105 GLU B C 1
ATOM 3433 O O . GLU B 1 105 ? 10.359 -32.25 0.596 1 98.19 105 GLU B O 1
ATOM 3438 N N . LEU B 1 106 ? 8.273 -32.531 1.348 1 97.94 106 LEU B N 1
ATOM 3439 C CA . LEU B 1 106 ? 8.164 -33.906 0.824 1 97.94 106 LEU B CA 1
ATOM 3440 C C . LEU B 1 106 ? 8.305 -33.906 -0.694 1 97.94 106 LEU B C 1
ATOM 3442 O O . LEU B 1 106 ? 8.984 -34.781 -1.251 1 97.94 106 LEU B O 1
ATOM 3446 N N . ILE B 1 107 ? 7.703 -33 -1.327 1 98.44 107 ILE B N 1
ATOM 3447 C CA . ILE B 1 107 ? 7.75 -32.906 -2.781 1 98.44 107 ILE B CA 1
ATOM 3448 C C . ILE B 1 107 ? 9.18 -32.625 -3.234 1 98.44 107 ILE B C 1
ATOM 3450 O O . ILE B 1 107 ? 9.695 -33.281 -4.137 1 98.44 107 ILE B O 1
ATOM 3454 N N . VAL B 1 108 ? 9.789 -31.625 -2.613 1 98.44 108 VAL B N 1
ATOM 3455 C CA . VAL B 1 108 ? 11.148 -31.219 -2.963 1 98.44 108 VAL B CA 1
ATOM 3456 C C . VAL B 1 108 ? 12.094 -32.406 -2.779 1 98.44 108 VAL B C 1
ATOM 3458 O O . VAL B 1 108 ? 12.914 -32.719 -3.654 1 98.44 108 VAL B O 1
ATOM 3461 N N . GLU B 1 109 ? 11.961 -33.062 -1.671 1 98.25 109 GLU B N 1
ATOM 3462 C CA . GLU B 1 109 ? 12.82 -34.188 -1.356 1 98.25 109 GLU B CA 1
ATOM 3463 C C . GLU B 1 109 ? 12.672 -35.312 -2.395 1 98.25 109 GLU B C 1
ATOM 3465 O O . GLU B 1 109 ? 13.664 -35.844 -2.896 1 98.25 109 GLU B O 1
ATOM 3470 N N . MET B 1 110 ? 11.469 -35.656 -2.709 1 98.12 110 MET B N 1
ATOM 3471 C CA . MET B 1 110 ? 11.234 -36.719 -3.67 1 98.12 110 MET B CA 1
ATOM 3472 C C . MET B 1 110 ? 11.742 -36.344 -5.055 1 98.12 110 MET B C 1
ATOM 3474 O O . MET B 1 110 ? 12.305 -37.188 -5.77 1 98.12 110 MET B O 1
ATOM 3478 N N . ALA B 1 111 ? 11.484 -35.125 -5.477 1 98.19 111 ALA B N 1
ATOM 3479 C CA . ALA B 1 111 ? 11.977 -34.656 -6.766 1 98.19 111 ALA B CA 1
ATOM 3480 C C . ALA B 1 111 ? 13.492 -34.781 -6.859 1 98.19 111 ALA B C 1
ATOM 3482 O O . ALA B 1 111 ? 14.023 -35.25 -7.875 1 98.19 111 ALA B O 1
ATOM 3483 N N . GLN B 1 112 ? 14.148 -34.375 -5.785 1 97.44 112 GLN B N 1
ATOM 3484 C CA . GLN B 1 112 ? 15.609 -34.438 -5.738 1 97.44 112 GLN B CA 1
ATOM 3485 C C . GLN B 1 112 ? 16.094 -35.875 -5.754 1 97.44 112 GLN B C 1
ATOM 3487 O O . GLN B 1 112 ? 17.016 -36.219 -6.496 1 97.44 112 GLN B O 1
ATOM 3492 N N . GLN B 1 113 ? 15.492 -36.75 -4.98 1 97.56 113 GLN B N 1
ATOM 3493 C CA . GLN B 1 113 ? 15.875 -38.125 -4.879 1 97.56 113 GLN B CA 1
ATOM 3494 C C . GLN B 1 113 ? 15.75 -38.844 -6.23 1 97.56 113 GLN B C 1
ATOM 3496 O O . GLN B 1 113 ? 16.547 -39.719 -6.559 1 97.56 113 GLN B O 1
ATOM 3501 N N . ARG B 1 114 ? 14.82 -38.469 -7.008 1 97.31 114 ARG B N 1
ATOM 3502 C CA . ARG B 1 114 ? 14.523 -39.156 -8.258 1 97.31 114 ARG B CA 1
ATOM 3503 C C . ARG B 1 114 ? 15.109 -38.406 -9.453 1 97.31 114 ARG B C 1
ATOM 3505 O O . ARG B 1 114 ? 14.977 -38.875 -10.594 1 97.31 114 ARG B O 1
ATOM 3512 N N . ASP B 1 115 ? 15.727 -37.281 -9.18 1 97 115 ASP B N 1
ATOM 3513 C CA . ASP B 1 115 ? 16.297 -36.438 -10.219 1 97 115 ASP B CA 1
ATOM 3514 C C . ASP B 1 115 ? 15.258 -36.062 -11.266 1 97 115 ASP B C 1
ATOM 3516 O O . ASP B 1 115 ? 15.461 -36.281 -12.461 1 97 115 ASP B O 1
ATOM 3520 N N . LEU B 1 116 ? 14.102 -35.594 -10.773 1 98 116 LEU B N 1
ATOM 3521 C CA . LEU B 1 116 ? 13 -35.156 -11.625 1 98 116 LEU B CA 1
ATOM 3522 C C . LEU B 1 116 ? 12.742 -33.688 -11.453 1 98 116 LEU B C 1
ATOM 3524 O O . LEU B 1 116 ? 12.961 -33.125 -10.375 1 98 116 LEU B O 1
ATOM 3528 N N . LEU B 1 117 ? 12.266 -33.031 -12.508 1 98.06 117 LEU B N 1
ATOM 3529 C CA . LEU B 1 117 ? 11.953 -31.609 -12.492 1 98.06 117 LEU B CA 1
ATOM 3530 C C . LEU B 1 117 ? 10.531 -31.375 -12.008 1 98.06 117 LEU B C 1
ATOM 3532 O O . LEU B 1 117 ? 9.586 -31.984 -12.516 1 98.06 117 LEU B O 1
ATOM 3536 N N . VAL B 1 118 ? 10.43 -30.594 -10.984 1 98.5 118 VAL B N 1
ATOM 3537 C CA . VAL B 1 118 ? 9.133 -30.078 -10.562 1 98.5 118 VAL B CA 1
ATOM 3538 C C . VAL B 1 118 ? 9.109 -28.547 -10.727 1 98.5 118 VAL B C 1
ATOM 3540 O O . VAL B 1 118 ? 9.875 -27.844 -10.07 1 98.5 118 VAL B O 1
ATOM 3543 N N . GLY B 1 119 ? 8.281 -28.109 -11.648 1 98.38 119 GLY B N 1
ATOM 3544 C CA . GLY B 1 119 ? 8.047 -26.688 -11.82 1 98.38 119 GLY B CA 1
ATOM 3545 C C . GLY B 1 119 ? 6.762 -26.203 -11.164 1 98.38 119 GLY B C 1
ATOM 3546 O O . GLY B 1 119 ? 5.816 -26.984 -11.016 1 98.38 119 GLY B O 1
ATOM 3547 N N . VAL B 1 120 ? 6.75 -24.984 -10.75 1 98.31 120 VAL B N 1
ATOM 3548 C CA . VAL B 1 120 ? 5.547 -24.359 -10.211 1 98.31 120 VAL B CA 1
ATOM 3549 C C . VAL B 1 120 ? 5.078 -23.25 -11.148 1 98.31 120 VAL B C 1
ATOM 3551 O O . VAL B 1 120 ? 5.875 -22.406 -11.57 1 98.31 120 VAL B O 1
ATOM 3554 N N . ASP B 1 121 ? 3.822 -23.203 -11.461 1 97.12 121 ASP B N 1
ATOM 3555 C CA . ASP B 1 121 ? 3.266 -22.266 -12.438 1 97.12 121 ASP B CA 1
ATOM 3556 C C . ASP B 1 121 ? 2.994 -20.906 -11.797 1 97.12 121 ASP B C 1
ATOM 3558 O O . ASP B 1 121 ? 1.863 -20.406 -11.82 1 97.12 121 ASP B O 1
ATOM 3562 N N . PHE B 1 122 ? 3.988 -20.281 -11.359 1 97.56 122 PHE B N 1
ATOM 3563 C CA . PHE B 1 122 ? 3.941 -18.875 -10.984 1 97.56 122 PHE B CA 1
ATOM 3564 C C . PHE B 1 122 ? 4.039 -17.984 -12.219 1 97.56 122 PHE B C 1
ATOM 3566 O O . PHE B 1 122 ? 5.008 -17.234 -12.383 1 97.56 122 PHE B O 1
ATOM 3573 N N . HIS B 1 123 ? 2.998 -17.938 -12.938 1 96.5 123 HIS B N 1
ATOM 3574 C CA . HIS B 1 123 ? 2.957 -17.359 -14.281 1 96.5 123 HIS B CA 1
ATOM 3575 C C . HIS B 1 123 ? 3.184 -15.852 -14.242 1 96.5 123 HIS B C 1
ATOM 3577 O O . HIS B 1 123 ? 3.492 -15.242 -15.273 1 96.5 123 HIS B O 1
ATOM 3583 N N . LYS B 1 124 ? 3.098 -15.266 -13.094 1 97.06 124 LYS B N 1
ATOM 3584 C CA . LYS B 1 124 ? 3.273 -13.82 -13.008 1 97.06 124 LYS B CA 1
ATOM 3585 C C . LYS B 1 124 ? 4.715 -13.422 -13.312 1 97.06 124 LYS B C 1
ATOM 3587 O O . LYS B 1 124 ? 4.984 -12.281 -13.695 1 97.06 124 LYS B O 1
ATOM 3592 N N . ARG B 1 125 ? 5.672 -14.328 -13.164 1 96.94 125 ARG B N 1
ATOM 3593 C CA . ARG B 1 125 ? 7.055 -14.039 -13.547 1 96.94 125 ARG B CA 1
ATOM 3594 C C . ARG B 1 125 ? 7.172 -13.797 -15.047 1 96.94 125 ARG B C 1
ATOM 3596 O O . ARG B 1 125 ? 8.117 -13.156 -15.5 1 96.94 125 ARG B O 1
ATOM 3603 N N . TRP B 1 126 ? 6.219 -14.352 -15.836 1 96.25 126 TRP B N 1
ATOM 3604 C CA . TRP B 1 126 ? 6.258 -14.242 -17.297 1 96.25 126 TRP B CA 1
ATOM 3605 C C . TRP B 1 126 ? 5.512 -13.008 -17.766 1 96.25 126 TRP B C 1
ATOM 3607 O O . TRP B 1 126 ? 5.504 -12.695 -18.953 1 96.25 126 TRP B O 1
ATOM 3617 N N . ASP B 1 127 ? 4.789 -12.25 -16.859 1 96 127 ASP B N 1
ATOM 3618 C CA . ASP B 1 127 ? 4.117 -11 -17.203 1 96 127 ASP B CA 1
ATOM 3619 C C . ASP B 1 127 ? 5.109 -9.977 -17.75 1 96 127 ASP B C 1
ATOM 3621 O O . ASP B 1 127 ? 6.086 -9.633 -17.078 1 96 127 ASP B O 1
ATOM 3625 N N . PRO B 1 128 ? 4.859 -9.469 -19 1 93.5 128 PRO B N 1
ATOM 3626 C CA . PRO B 1 128 ? 5.797 -8.516 -19.594 1 93.5 128 PRO B CA 1
ATOM 3627 C C . PRO B 1 128 ? 6.102 -7.332 -18.688 1 93.5 128 PRO B C 1
ATOM 3629 O O . PRO B 1 128 ? 7.223 -6.824 -18.672 1 93.5 128 PRO B O 1
ATOM 3632 N N . ALA B 1 129 ? 5.133 -6.883 -17.938 1 93.81 129 ALA B N 1
ATOM 3633 C CA . ALA B 1 129 ? 5.363 -5.789 -17 1 93.81 129 ALA B CA 1
ATOM 3634 C C . ALA B 1 129 ? 6.359 -6.199 -15.914 1 93.81 129 ALA B C 1
ATOM 3636 O O . ALA B 1 129 ? 7.27 -5.438 -15.578 1 93.81 129 ALA B O 1
ATOM 3637 N N . VAL B 1 130 ? 6.215 -7.398 -15.383 1 95.44 130 VAL B N 1
ATOM 3638 C CA . VAL B 1 130 ? 7.102 -7.898 -14.336 1 95.44 130 VAL B CA 1
ATOM 3639 C C . VAL B 1 130 ? 8.508 -8.094 -14.898 1 95.44 130 VAL B C 1
ATOM 3641 O O . VAL B 1 130 ? 9.492 -7.754 -14.242 1 95.44 130 VAL B O 1
ATOM 3644 N N . MET B 1 131 ? 8.57 -8.625 -16.109 1 94.69 131 MET B N 1
ATOM 3645 C CA . MET B 1 131 ? 9.867 -8.805 -16.75 1 94.69 131 MET B CA 1
ATOM 3646 C C . MET B 1 131 ? 10.57 -7.465 -16.938 1 94.69 131 MET B C 1
ATOM 3648 O O . MET B 1 131 ? 11.789 -7.367 -16.734 1 94.69 131 MET B O 1
ATOM 3652 N N . ARG B 1 132 ? 9.844 -6.457 -17.312 1 94.19 132 ARG B N 1
ATOM 3653 C CA . ARG B 1 132 ? 10.414 -5.125 -17.484 1 94.19 132 ARG B CA 1
ATOM 3654 C C . ARG B 1 132 ? 10.891 -4.562 -16.141 1 94.19 132 ARG B C 1
ATOM 3656 O O . ARG B 1 132 ? 11.938 -3.926 -16.062 1 94.19 132 ARG B O 1
ATOM 3663 N N . ILE B 1 133 ? 10.094 -4.75 -15.094 1 96.19 133 ILE B N 1
ATOM 3664 C CA . ILE B 1 133 ? 10.477 -4.324 -13.758 1 96.19 133 ILE B CA 1
ATOM 3665 C C . ILE B 1 133 ? 11.781 -5.008 -13.352 1 96.19 133 ILE B C 1
ATOM 3667 O O . ILE B 1 133 ? 12.703 -4.359 -12.867 1 96.19 133 ILE B O 1
ATOM 3671 N N . LYS B 1 134 ? 11.859 -6.293 -13.539 1 95.88 134 LYS B N 1
ATOM 3672 C CA . LYS B 1 134 ? 13.055 -7.059 -13.195 1 95.88 134 LYS B CA 1
ATOM 3673 C C . LYS B 1 134 ? 14.289 -6.516 -13.914 1 95.88 134 LYS B C 1
ATOM 3675 O O . LYS B 1 134 ? 15.344 -6.344 -13.305 1 95.88 134 LYS B O 1
ATOM 3680 N N . ALA B 1 135 ? 14.133 -6.281 -15.227 1 94.31 135 ALA B N 1
ATOM 3681 C CA . ALA B 1 135 ? 15.227 -5.734 -16.016 1 94.31 135 ALA B CA 1
ATOM 3682 C C . ALA B 1 135 ? 15.703 -4.402 -15.445 1 94.31 135 ALA B C 1
ATOM 3684 O O . ALA B 1 135 ? 16.906 -4.145 -15.375 1 94.31 135 ALA B O 1
ATOM 3685 N N . GLU B 1 136 ? 14.789 -3.555 -15.031 1 94.62 136 GLU B N 1
ATOM 3686 C CA . GLU B 1 136 ? 15.141 -2.266 -14.445 1 94.62 136 GLU B CA 1
ATOM 3687 C C . GLU B 1 136 ? 15.891 -2.447 -13.125 1 94.62 136 GLU B C 1
ATOM 3689 O O . GLU B 1 136 ? 16.875 -1.745 -12.867 1 94.62 136 GLU B O 1
ATOM 3694 N N . LEU B 1 137 ? 15.469 -3.395 -12.328 1 95.62 137 LEU B N 1
ATOM 3695 C CA . LEU B 1 137 ? 16.078 -3.629 -11.016 1 95.62 137 LEU B CA 1
ATOM 3696 C C . LEU B 1 137 ? 17.484 -4.199 -11.156 1 95.62 137 LEU B C 1
ATOM 3698 O O . LEU B 1 137 ? 18.281 -4.117 -10.227 1 95.62 137 LEU B O 1
ATOM 3702 N N . GLU B 1 138 ? 17.75 -4.801 -12.258 1 93.81 138 GLU B N 1
ATOM 3703 C CA . GLU B 1 138 ? 19.078 -5.359 -12.508 1 93.81 138 GLU B CA 1
ATOM 3704 C C . GLU B 1 138 ? 20.031 -4.289 -13.016 1 93.81 138 GLU B C 1
ATOM 3706 O O . GLU B 1 138 ? 21.25 -4.516 -13.078 1 93.81 138 GLU B O 1
ATOM 3711 N N . ASN B 1 139 ? 19.484 -3.117 -13.398 1 93.19 139 ASN B N 1
ATOM 3712 C CA . ASN B 1 139 ? 20.312 -1.969 -13.742 1 93.19 139 ASN B CA 1
ATOM 3713 C C . ASN B 1 139 ? 21.016 -1.395 -12.508 1 93.19 139 ASN B C 1
ATOM 3715 O O . ASN B 1 139 ? 20.359 -0.973 -11.555 1 93.19 139 ASN B O 1
ATOM 3719 N N . PRO B 1 140 ? 22.312 -1.379 -12.547 1 92.69 140 PRO B N 1
ATOM 3720 C CA . PRO B 1 140 ? 23.047 -0.861 -11.383 1 92.69 140 PRO B CA 1
ATOM 3721 C C . PRO B 1 140 ? 22.656 0.571 -11.031 1 92.69 140 PRO B C 1
ATOM 3723 O O . PRO B 1 140 ? 22.719 0.964 -9.859 1 92.69 140 PRO B O 1
ATOM 3726 N N . GLU B 1 141 ? 22.25 1.33 -11.945 1 93.5 141 GLU B N 1
ATOM 3727 C CA . GLU B 1 141 ? 21.891 2.727 -11.727 1 93.5 141 GLU B CA 1
ATOM 3728 C C . GLU B 1 141 ? 20.609 2.844 -10.914 1 93.5 141 GLU B C 1
ATOM 3730 O O . GLU B 1 141 ? 20.328 3.895 -10.336 1 93.5 141 GLU B O 1
ATOM 3735 N N . THR B 1 142 ? 19.875 1.77 -10.844 1 93.25 142 THR B N 1
ATOM 3736 C CA . THR B 1 142 ? 18.609 1.763 -10.117 1 93.25 142 THR B CA 1
ATOM 3737 C C . THR B 1 142 ? 18.844 1.8 -8.617 1 93.25 142 THR B C 1
ATOM 3739 O O . THR B 1 142 ? 18.062 2.393 -7.871 1 93.25 142 THR B O 1
ATOM 3742 N N . GLY B 1 143 ? 20.031 1.228 -8.164 1 92.88 143 GLY B N 1
ATOM 3743 C CA . GLY B 1 143 ? 20.312 1.104 -6.746 1 92.88 143 GLY B CA 1
ATOM 3744 C C . GLY B 1 143 ? 19.531 -0.007 -6.074 1 92.88 143 GLY B C 1
ATOM 3745 O O . GLY B 1 143 ? 18.672 -0.627 -6.695 1 92.88 143 GLY B O 1
ATOM 3746 N N . CYS B 1 144 ? 19.766 -0.223 -4.754 1 94.75 144 CYS B N 1
ATOM 3747 C CA . CYS B 1 144 ? 19.141 -1.301 -3.996 1 94.75 144 CYS B CA 1
ATOM 3748 C C . CYS B 1 144 ? 17.688 -0.955 -3.646 1 94.75 144 CYS B C 1
ATOM 3750 O O . CYS B 1 144 ? 17.359 0.219 -3.498 1 94.75 144 CYS B O 1
ATOM 3752 N N . ILE B 1 145 ? 16.906 -2.025 -3.533 1 96.56 145 ILE B N 1
ATOM 3753 C CA . ILE B 1 145 ? 15.531 -1.836 -3.094 1 96.56 145 ILE B CA 1
ATOM 3754 C C . ILE B 1 145 ? 15.508 -1.407 -1.629 1 96.56 145 ILE B C 1
ATOM 3756 O O . ILE B 1 145 ? 16.188 -2.012 -0.79 1 96.56 145 ILE B O 1
ATOM 3760 N N . LEU B 1 146 ? 14.773 -0.305 -1.336 1 96.44 146 LEU B N 1
ATOM 3761 C CA . LEU B 1 146 ? 14.547 0.131 0.037 1 96.44 146 LEU B CA 1
ATOM 3762 C C . LEU B 1 146 ? 13.203 -0.377 0.555 1 96.44 146 LEU B C 1
ATOM 3764 O O . LEU B 1 146 ? 13.125 -0.893 1.672 1 96.44 146 LEU B O 1
ATOM 3768 N N . ARG B 1 147 ? 12.227 -0.237 -0.249 1 96.94 147 ARG B N 1
ATOM 3769 C CA . ARG B 1 147 ? 10.852 -0.577 0.106 1 96.94 147 ARG B CA 1
ATOM 3770 C C . ARG B 1 147 ? 10.07 -1.05 -1.116 1 96.94 147 ARG B C 1
ATOM 3772 O O . ARG B 1 147 ? 10.227 -0.495 -2.207 1 96.94 147 ARG B O 1
ATOM 3779 N N . GLY B 1 148 ? 9.297 -2.053 -0.899 1 98 148 GLY B N 1
ATOM 3780 C CA . GLY B 1 148 ? 8.32 -2.445 -1.909 1 98 148 GLY B CA 1
ATOM 3781 C C . GLY B 1 148 ? 6.91 -2.555 -1.368 1 98 148 GLY B C 1
ATOM 3782 O O . GLY B 1 148 ? 6.715 -2.734 -0.165 1 98 148 GLY B O 1
ATOM 3783 N N . HIS B 1 149 ? 5.938 -2.359 -2.195 1 98.31 149 HIS B N 1
ATOM 3784 C CA . HIS B 1 149 ? 4.527 -2.654 -1.963 1 98.31 149 HIS B CA 1
ATOM 3785 C C . HIS B 1 149 ? 3.943 -3.482 -3.102 1 98.31 149 HIS B C 1
ATOM 3787 O O . HIS B 1 149 ? 4.207 -3.205 -4.273 1 98.31 149 HIS B O 1
ATOM 3793 N N . ILE B 1 150 ? 3.297 -4.531 -2.758 1 98.38 150 ILE B N 1
ATOM 3794 C CA . ILE B 1 150 ? 2.643 -5.359 -3.766 1 98.38 150 ILE B CA 1
ATOM 3795 C C . ILE B 1 150 ? 1.259 -5.773 -3.273 1 98.38 150 ILE B C 1
ATOM 3797 O O . ILE B 1 150 ? 1.082 -6.094 -2.096 1 98.38 150 ILE B O 1
ATOM 3801 N N . SER B 1 151 ? 0.25 -5.676 -4.125 1 98.25 151 SER B N 1
ATOM 3802 C CA . SER B 1 151 ? -1.104 -6.102 -3.781 1 98.25 151 SER B CA 1
ATOM 3803 C C . SER B 1 151 ? -1.713 -6.957 -4.887 1 98.25 151 SER B C 1
ATOM 3805 O O . SER B 1 151 ? -1.381 -6.789 -6.062 1 98.25 151 SER B O 1
ATOM 3807 N N . MET B 1 152 ? -2.451 -7.898 -4.547 1 97.81 152 MET B N 1
ATOM 3808 C CA . MET B 1 152 ? -3.32 -8.68 -5.418 1 97.81 152 MET B CA 1
ATOM 3809 C C . MET B 1 152 ? -4.652 -8.977 -4.738 1 97.81 152 MET B C 1
ATOM 3811 O O . MET B 1 152 ? -4.695 -9.672 -3.725 1 97.81 152 MET B O 1
ATOM 3815 N N . ASP B 1 153 ? -5.754 -8.453 -5.266 1 97.69 153 ASP B N 1
ATOM 3816 C CA . ASP B 1 153 ? -7.09 -8.609 -4.707 1 97.69 153 ASP B CA 1
ATOM 3817 C C . ASP B 1 153 ? -8.062 -9.148 -5.754 1 97.69 153 ASP B C 1
ATOM 3819 O O . ASP B 1 153 ? -7.992 -8.781 -6.926 1 97.69 153 ASP B O 1
ATOM 3823 N N . ASP B 1 154 ? -8.938 -10.008 -5.379 1 97.25 154 ASP B N 1
ATOM 3824 C CA . ASP B 1 154 ? -9.977 -10.531 -6.262 1 97.25 154 ASP B CA 1
ATOM 3825 C C . ASP B 1 154 ? -11.344 -9.969 -5.887 1 97.25 154 ASP B C 1
ATOM 3827 O O . ASP B 1 154 ? -11.562 -9.555 -4.742 1 97.25 154 ASP B O 1
ATOM 3831 N N . VAL B 1 155 ? -12.203 -10 -6.828 1 95.69 155 VAL B N 1
ATOM 3832 C CA . VAL B 1 155 ? -13.594 -9.695 -6.543 1 95.69 155 VAL B CA 1
ATOM 3833 C C . VAL B 1 155 ? -14.211 -10.812 -5.707 1 95.69 155 VAL B C 1
ATOM 3835 O O . VAL B 1 155 ? -13.773 -11.961 -5.781 1 95.69 155 VAL B O 1
ATOM 3838 N N . ILE B 1 156 ? -15.25 -10.523 -5.012 1 95.69 156 ILE B N 1
ATOM 3839 C CA . ILE B 1 156 ? -15.844 -11.398 -4.004 1 95.69 156 ILE B CA 1
ATOM 3840 C C . ILE B 1 156 ? -16.484 -12.609 -4.676 1 95.69 156 ILE B C 1
ATOM 3842 O O . ILE B 1 156 ? -16.719 -13.633 -4.031 1 95.69 156 ILE B O 1
ATOM 3846 N N . THR B 1 157 ? -16.75 -12.562 -5.977 1 94.69 157 THR B N 1
ATOM 3847 C CA . THR B 1 157 ? -17.375 -13.672 -6.684 1 94.69 157 THR B CA 1
ATOM 3848 C C . THR B 1 157 ? -16.391 -14.828 -6.848 1 94.69 157 THR B C 1
ATOM 3850 O O . THR B 1 157 ? -16.812 -15.984 -6.992 1 94.69 157 THR B O 1
ATOM 3853 N N . VAL B 1 158 ? -15.109 -14.57 -6.719 1 94.5 158 VAL B N 1
ATOM 3854 C CA . VAL B 1 158 ? -14.102 -15.617 -6.906 1 94.5 158 VAL B CA 1
ATOM 3855 C C . VAL B 1 158 ? -14.219 -16.656 -5.785 1 94.5 158 VAL B C 1
ATOM 3857 O O . VAL B 1 158 ? -14.5 -17.828 -6.043 1 94.5 158 VAL B O 1
ATOM 3860 N N . PRO B 1 159 ? -14.133 -16.25 -4.543 1 94.19 159 PRO B N 1
ATOM 3861 C CA . PRO B 1 159 ? -14.242 -17.25 -3.482 1 94.19 159 PRO B CA 1
ATOM 3862 C C . PRO B 1 159 ? -15.68 -17.734 -3.266 1 94.19 159 PRO B C 1
ATOM 3864 O O . PRO B 1 159 ? -15.891 -18.844 -2.783 1 94.19 159 PRO B O 1
ATOM 3867 N N . THR B 1 160 ? -16.672 -16.938 -3.641 1 94 160 THR B N 1
ATOM 3868 C CA . THR B 1 160 ? -18.031 -17.281 -3.248 1 94 160 THR B CA 1
ATOM 3869 C C . THR B 1 160 ? -18.734 -18.062 -4.352 1 94 160 THR B C 1
ATOM 3871 O O . THR B 1 160 ? -19.656 -18.844 -4.082 1 94 160 THR B O 1
ATOM 3874 N N . GLN B 1 161 ? -18.297 -17.828 -5.656 1 92.56 161 GLN B N 1
ATOM 3875 C CA . GLN B 1 161 ? -19.047 -18.438 -6.758 1 92.56 161 GLN B CA 1
ATOM 3876 C C . GLN B 1 161 ? -18.141 -19.328 -7.605 1 92.56 161 GLN B C 1
ATOM 3878 O O . GLN B 1 161 ? -18.562 -20.375 -8.094 1 92.56 161 GLN B O 1
ATOM 3883 N N . TRP B 1 162 ? -16.859 -18.953 -7.742 1 90.81 162 TRP B N 1
ATOM 3884 C CA . TRP B 1 162 ? -15.992 -19.672 -8.664 1 90.81 162 TRP B CA 1
ATOM 3885 C C . TRP B 1 162 ? -15.344 -20.859 -7.977 1 90.81 162 TRP B C 1
ATOM 3887 O O . TRP B 1 162 ? -15.039 -21.875 -8.625 1 90.81 162 TRP B O 1
ATOM 3897 N N . LEU B 1 163 ? -15.086 -20.719 -6.664 1 90.69 163 LEU B N 1
ATOM 3898 C CA . LEU B 1 163 ? -14.281 -21.719 -5.961 1 90.69 163 LEU B CA 1
ATOM 3899 C C . LEU B 1 163 ? -15.094 -22.391 -4.855 1 90.69 163 LEU B C 1
ATOM 3901 O O . LEU B 1 163 ? -15.273 -21.812 -3.777 1 90.69 163 LEU B O 1
ATOM 3905 N N . ASN B 1 164 ? -15.422 -23.609 -5.047 1 88.44 164 ASN B N 1
ATOM 3906 C CA . ASN B 1 164 ? -16.188 -24.328 -4.027 1 88.44 164 ASN B CA 1
ATOM 3907 C C . ASN B 1 164 ? -15.289 -24.828 -2.906 1 88.44 164 ASN B C 1
ATOM 3909 O O . ASN B 1 164 ? -15.75 -25.516 -1.986 1 88.44 164 ASN B O 1
ATOM 3913 N N . TRP B 1 165 ? -14.016 -24.516 -2.965 1 88 165 TRP B N 1
ATOM 3914 C CA . TRP B 1 165 ? -13.039 -24.953 -1.976 1 88 165 TRP B CA 1
ATOM 3915 C C . TRP B 1 165 ? -12.398 -23.766 -1.277 1 88 165 TRP B C 1
ATOM 3917 O O . TRP B 1 165 ? -11.344 -23.891 -0.648 1 88 165 TRP B O 1
ATOM 3927 N N . ALA B 1 166 ? -12.953 -22.547 -1.437 1 91.06 166 ALA B N 1
ATOM 3928 C CA . ALA B 1 166 ? -12.367 -21.328 -0.916 1 91.06 166 ALA B CA 1
ATOM 3929 C C . ALA B 1 166 ? -12.203 -21.391 0.601 1 91.06 166 ALA B C 1
ATOM 3931 O O . ALA B 1 166 ? -11.234 -20.875 1.151 1 91.06 166 ALA B O 1
ATOM 3932 N N . GLY B 1 167 ? -13.055 -22.047 1.252 1 91.38 167 GLY B N 1
ATOM 3933 C CA . GLY B 1 167 ? -12.992 -22.188 2.697 1 91.38 167 GLY B CA 1
ATOM 3934 C C . GLY B 1 167 ? -11.773 -22.938 3.172 1 91.38 167 GLY B C 1
ATOM 3935 O O . GLY B 1 167 ? -11.375 -22.828 4.336 1 91.38 167 GLY B O 1
ATOM 3936 N N . ALA B 1 168 ? -11.188 -23.719 2.303 1 91 168 ALA B N 1
ATOM 3937 C CA . ALA B 1 168 ? -10.008 -24.516 2.641 1 91 168 ALA B CA 1
ATOM 3938 C C . ALA B 1 168 ? -8.727 -23.812 2.209 1 91 168 ALA B C 1
ATOM 3940 O O . ALA B 1 168 ? -7.645 -24.406 2.205 1 91 168 ALA B O 1
ATOM 3941 N N . SER B 1 169 ? -8.844 -22.594 1.85 1 93.56 169 SER B N 1
ATOM 3942 C CA . SER B 1 169 ? -7.738 -21.734 1.431 1 93.56 169 SER B CA 1
ATOM 3943 C C . SER B 1 169 ? -7.844 -20.344 2.053 1 93.56 169 SER B C 1
ATOM 3945 O O . SER B 1 169 ? -8.461 -20.172 3.107 1 93.56 169 SER B O 1
ATOM 3947 N N . SER B 1 170 ? -7.098 -19.422 1.624 1 95.81 170 SER B N 1
ATOM 3948 C CA . SER B 1 170 ? -7.113 -18.031 2.066 1 95.81 170 SER B CA 1
ATOM 3949 C C . SER B 1 170 ? -6.57 -17.109 0.986 1 95.81 170 SER B C 1
ATOM 3951 O O . SER B 1 170 ? -5.938 -17.562 0.03 1 95.81 170 SER B O 1
ATOM 3953 N N . PRO B 1 171 ? -6.887 -15.781 1.152 1 96.88 171 PRO B N 1
ATOM 3954 C CA . PRO B 1 171 ? -6.254 -14.859 0.208 1 96.88 171 PRO B CA 1
ATOM 3955 C C . PRO B 1 171 ? -4.73 -14.898 0.268 1 96.88 171 PRO B C 1
ATOM 3957 O O . PRO B 1 171 ? -4.059 -14.578 -0.715 1 96.88 171 PRO B O 1
ATOM 3960 N N . VAL B 1 172 ? -4.145 -15.352 1.354 1 98 172 VAL B N 1
ATOM 3961 C CA . VAL B 1 172 ? -2.699 -15.461 1.513 1 98 172 VAL B CA 1
ATOM 3962 C C . VAL B 1 172 ? -2.168 -16.594 0.637 1 98 172 VAL B C 1
ATOM 3964 O O . VAL B 1 172 ? -1.189 -16.406 -0.092 1 98 172 VAL B O 1
ATOM 3967 N N . TRP B 1 173 ? -2.773 -17.734 0.678 1 96.19 173 TRP B N 1
ATOM 3968 C CA . TRP B 1 173 ? -2.355 -18.875 -0.139 1 96.19 173 TRP B CA 1
ATOM 3969 C C . TRP B 1 173 ? -2.67 -18.625 -1.611 1 96.19 173 TRP B C 1
ATOM 3971 O O . TRP B 1 173 ? -1.802 -18.797 -2.473 1 96.19 173 TRP B O 1
ATOM 3981 N N . PHE B 1 174 ? -3.881 -18.234 -1.883 1 95.56 174 PHE B N 1
ATOM 3982 C CA . PHE B 1 174 ? -4.395 -18.188 -3.246 1 95.56 174 PHE B CA 1
ATOM 3983 C C . PHE B 1 174 ? -3.787 -17.031 -4.016 1 95.56 174 PHE B C 1
ATOM 3985 O O . PHE B 1 174 ? -3.391 -17.172 -5.172 1 95.56 174 PHE B O 1
ATOM 3992 N N . LEU B 1 175 ? -3.768 -15.812 -3.41 1 97.31 175 LEU B N 1
ATOM 3993 C CA . LEU B 1 175 ? -3.25 -14.609 -4.055 1 97.31 175 LEU B CA 1
ATOM 3994 C C . LEU B 1 175 ? -1.856 -14.273 -3.539 1 97.31 175 LEU B C 1
ATOM 3996 O O . LEU B 1 175 ? -0.963 -13.938 -4.32 1 97.31 175 LEU B O 1
ATOM 4000 N N . GLY B 1 176 ? -1.678 -14.367 -2.26 1 98.19 176 GLY B N 1
ATOM 4001 C CA . GLY B 1 176 ? -0.417 -14.008 -1.63 1 98.19 176 GLY B CA 1
ATOM 4002 C C . GLY B 1 176 ? 0.76 -14.812 -2.15 1 98.19 176 GLY B C 1
ATOM 4003 O O . GLY B 1 176 ? 1.872 -14.289 -2.264 1 98.19 176 GLY B O 1
ATOM 4004 N N . SER B 1 177 ? 0.547 -16.062 -2.439 1 97.94 177 SER B N 1
ATOM 4005 C CA . SER B 1 177 ? 1.632 -16.891 -2.955 1 97.94 177 SER B CA 1
ATOM 4006 C C . SER B 1 177 ? 2.26 -16.266 -4.199 1 97.94 177 SER B C 1
ATOM 4008 O O . SER B 1 177 ? 3.482 -16.297 -4.359 1 97.94 177 SER B O 1
ATOM 4010 N N . HIS B 1 178 ? 1.442 -15.664 -5.082 1 97.88 178 HIS B N 1
ATOM 4011 C CA . HIS B 1 178 ? 1.973 -14.938 -6.227 1 97.88 178 HIS B CA 1
ATOM 4012 C C . HIS B 1 178 ? 2.834 -13.758 -5.781 1 97.88 178 HIS B C 1
ATOM 4014 O O . HIS B 1 178 ? 3.914 -13.531 -6.332 1 97.88 178 HIS B O 1
ATOM 4020 N N . CYS B 1 179 ? 2.312 -13 -4.809 1 98.62 179 CYS B N 1
ATOM 4021 C CA . CYS B 1 179 ? 3.006 -11.812 -4.328 1 98.62 179 CYS B CA 1
ATOM 4022 C C . CYS B 1 179 ? 4.352 -12.18 -3.709 1 98.62 179 CYS B C 1
ATOM 4024 O O . CYS B 1 179 ? 5.367 -11.555 -4.008 1 98.62 179 CYS B O 1
ATOM 4026 N N . PHE B 1 180 ? 4.336 -13.188 -2.879 1 98.75 180 PHE B N 1
ATOM 4027 C CA . PHE B 1 180 ? 5.555 -13.602 -2.195 1 98.75 180 PHE B CA 1
ATOM 4028 C C . PHE B 1 180 ? 6.586 -14.125 -3.191 1 98.75 180 PHE B C 1
ATOM 4030 O O . PHE B 1 180 ? 7.781 -13.852 -3.055 1 98.75 180 PHE B O 1
ATOM 4037 N N . ASP B 1 181 ? 6.16 -14.867 -4.145 1 98.62 181 ASP B N 1
ATOM 4038 C CA . ASP B 1 181 ? 7.066 -15.312 -5.203 1 98.62 181 ASP B CA 1
ATOM 4039 C C . ASP B 1 181 ? 7.684 -14.117 -5.93 1 98.62 181 ASP B C 1
ATOM 4041 O O . ASP B 1 181 ? 8.891 -14.094 -6.18 1 98.62 181 ASP B O 1
ATOM 4045 N N . LEU B 1 182 ? 6.863 -13.133 -6.297 1 98.5 182 LEU B N 1
ATOM 4046 C CA . LEU B 1 182 ? 7.34 -11.969 -7.027 1 98.5 182 LEU B CA 1
ATOM 4047 C C . LEU B 1 182 ? 8.305 -11.148 -6.176 1 98.5 182 LEU B C 1
ATOM 4049 O O . LEU B 1 182 ? 9.289 -10.617 -6.6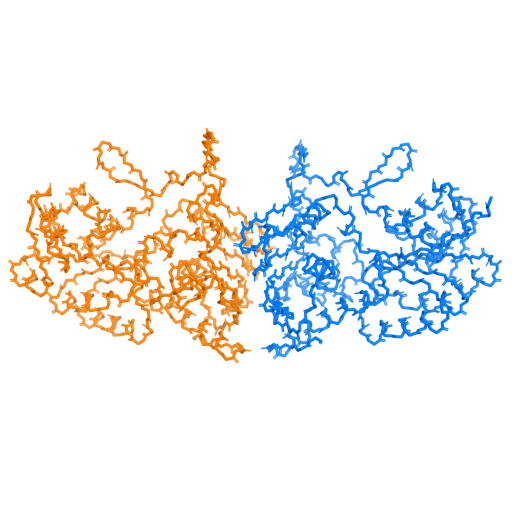84 1 98.5 182 LEU B O 1
ATOM 4053 N N . VAL B 1 183 ? 7.957 -11.008 -4.887 1 98.62 183 VAL B N 1
ATOM 4054 C CA . VAL B 1 183 ? 8.844 -10.273 -3.99 1 98.62 183 VAL B CA 1
ATOM 4055 C C . VAL B 1 183 ? 10.227 -10.914 -3.992 1 98.62 183 VAL B C 1
ATOM 4057 O O . VAL B 1 183 ? 11.242 -10.227 -4.117 1 98.62 183 VAL B O 1
ATOM 4060 N N . ARG B 1 184 ? 10.32 -12.242 -3.863 1 98.44 184 ARG B N 1
ATOM 4061 C CA . ARG B 1 184 ? 11.586 -12.961 -3.91 1 98.44 184 ARG B CA 1
ATOM 4062 C C . ARG B 1 184 ? 12.266 -12.789 -5.262 1 98.44 184 ARG B C 1
ATOM 4064 O O . ARG B 1 184 ? 13.461 -12.5 -5.328 1 98.44 184 ARG B O 1
ATOM 4071 N N . HIS B 1 185 ? 11.508 -12.969 -6.312 1 97.81 185 HIS B N 1
ATOM 4072 C CA . HIS B 1 185 ? 12.016 -12.914 -7.676 1 97.81 185 HIS B CA 1
ATOM 4073 C C . HIS B 1 185 ? 12.578 -11.539 -8.008 1 97.81 185 HIS B C 1
ATOM 4075 O O . HIS B 1 185 ? 13.695 -11.422 -8.523 1 97.81 185 HIS B O 1
ATOM 4081 N N . LEU B 1 186 ? 11.875 -10.484 -7.707 1 98 186 LEU B N 1
ATOM 4082 C CA . LEU B 1 186 ? 12.25 -9.117 -8.055 1 98 186 LEU B CA 1
ATOM 4083 C C . LEU B 1 186 ? 13.383 -8.617 -7.168 1 98 186 LEU B C 1
ATOM 4085 O O . LEU B 1 186 ? 14.305 -7.949 -7.641 1 98 186 LEU B O 1
ATOM 4089 N N . SER B 1 187 ? 13.336 -8.969 -5.914 1 97.19 187 SER B N 1
ATOM 4090 C CA . SER B 1 187 ? 14.336 -8.453 -4.98 1 97.19 187 SER B CA 1
ATOM 4091 C C . SER B 1 187 ? 15.617 -9.266 -5.035 1 97.19 187 SER B C 1
ATOM 4093 O O . SER B 1 187 ? 16.703 -8.766 -4.707 1 97.19 187 SER B O 1
ATOM 4095 N N . GLY B 1 188 ? 15.508 -10.539 -5.371 1 96.38 188 GLY B N 1
ATOM 4096 C CA . GLY B 1 188 ? 16.625 -11.453 -5.285 1 96.38 188 GLY B CA 1
ATOM 4097 C C . GLY B 1 188 ? 17 -11.805 -3.857 1 96.38 188 GLY B C 1
ATOM 4098 O O . GLY B 1 188 ? 18.125 -12.242 -3.596 1 96.38 188 GLY B O 1
ATOM 4099 N N . GLN B 1 189 ? 16.125 -11.461 -2.904 1 96.81 189 GLN B N 1
ATOM 4100 C CA . GLN B 1 189 ? 16.359 -11.695 -1.483 1 96.81 189 GLN B CA 1
ATOM 4101 C C . GLN B 1 189 ? 15.297 -12.625 -0.895 1 96.81 189 GLN B C 1
ATOM 4103 O O . GLN B 1 189 ? 14.227 -12.797 -1.478 1 96.81 189 GLN B O 1
ATOM 4108 N N . GLU B 1 190 ? 15.641 -13.203 0.235 1 98.25 190 GLU B N 1
ATOM 4109 C CA . GLU B 1 190 ? 14.68 -14.047 0.936 1 98.25 190 GLU B CA 1
ATOM 4110 C C . GLU B 1 190 ? 14.008 -13.289 2.076 1 98.25 190 GLU B C 1
ATOM 4112 O O . GLU B 1 190 ? 14.578 -12.352 2.627 1 98.25 190 GLU B O 1
ATOM 4117 N N . VAL B 1 191 ? 12.797 -13.672 2.373 1 98.5 191 VAL B N 1
ATOM 4118 C CA . VAL B 1 191 ? 12.062 -13.125 3.508 1 98.5 191 VAL B CA 1
ATOM 4119 C C . VAL B 1 191 ? 12.562 -13.758 4.805 1 98.5 191 VAL B C 1
ATOM 4121 O O . VAL B 1 191 ? 12.656 -14.984 4.898 1 98.5 191 VAL B O 1
ATOM 4124 N N . VAL B 1 192 ? 12.836 -12.953 5.824 1 98.31 192 VAL B N 1
ATOM 4125 C CA . VAL B 1 192 ? 13.375 -13.516 7.059 1 98.31 192 VAL B CA 1
ATOM 4126 C C . VAL B 1 192 ? 12.312 -13.469 8.156 1 98.31 192 VAL B C 1
ATOM 4128 O O . VAL B 1 192 ? 12.305 -14.305 9.062 1 98.31 192 VAL B O 1
ATOM 4131 N N . SER B 1 193 ? 11.391 -12.516 8.094 1 98.12 193 SER B N 1
ATOM 4132 C CA . SER B 1 193 ? 10.32 -12.406 9.07 1 98.12 193 SER B CA 1
ATOM 4133 C C . SER B 1 193 ? 9.094 -11.727 8.477 1 98.12 193 SER B C 1
ATOM 4135 O O . SER B 1 193 ? 9.195 -11 7.488 1 98.12 193 SER B O 1
ATOM 4137 N N . VAL B 1 194 ? 7.941 -12.07 9.125 1 98.38 194 VAL B N 1
ATOM 4138 C CA . VAL B 1 194 ? 6.684 -11.484 8.68 1 98.38 194 VAL B CA 1
ATOM 4139 C C . VAL B 1 194 ? 5.859 -11.047 9.891 1 98.38 194 VAL B C 1
ATOM 4141 O O . VAL B 1 194 ? 5.93 -11.664 10.953 1 98.38 194 VAL B O 1
ATOM 4144 N N . TYR B 1 195 ? 5.176 -9.953 9.773 1 98.69 195 TYR B N 1
ATOM 4145 C CA . TYR B 1 195 ? 4.074 -9.57 10.641 1 98.69 195 TYR B CA 1
ATOM 4146 C C . TYR B 1 195 ? 2.801 -9.328 9.844 1 98.69 195 TYR B C 1
ATOM 4148 O O . TYR B 1 195 ? 2.832 -8.68 8.797 1 98.69 195 TYR B O 1
ATOM 4156 N N . ALA B 1 196 ? 1.707 -9.906 10.352 1 98.44 196 ALA B N 1
ATOM 4157 C CA . ALA B 1 196 ? 0.492 -9.82 9.547 1 98.44 196 ALA B CA 1
ATOM 4158 C C . ALA B 1 196 ? -0.726 -9.523 10.414 1 98.44 196 ALA B C 1
ATOM 4160 O O . ALA B 1 196 ? -0.77 -9.914 11.586 1 98.44 196 ALA B O 1
ATOM 4161 N N . VAL B 1 197 ? -1.669 -8.789 9.844 1 97.75 197 VAL B N 1
ATOM 4162 C CA . VAL B 1 197 ? -2.99 -8.531 10.414 1 97.75 197 VAL B CA 1
ATOM 4163 C C . VAL B 1 197 ? -4.062 -8.828 9.367 1 97.75 197 VAL B C 1
ATOM 4165 O O . VAL B 1 197 ? -3.801 -8.766 8.164 1 97.75 197 VAL B O 1
ATOM 4168 N N . GLY B 1 198 ? -5.219 -9.234 9.828 1 96.06 198 GLY B N 1
ATOM 4169 C CA . GLY B 1 198 ? -6.305 -9.547 8.906 1 96.06 198 GLY B CA 1
ATOM 4170 C C . GLY B 1 198 ? -7.652 -9.672 9.594 1 96.06 198 GLY B C 1
ATOM 4171 O O . GLY B 1 198 ? -7.738 -9.586 10.82 1 96.06 198 GLY B O 1
ATOM 4172 N N . GLN B 1 199 ? -8.672 -9.781 8.781 1 93.19 199 GLN B N 1
ATOM 4173 C CA . GLN B 1 199 ? -10.016 -9.891 9.352 1 93.19 199 GLN B CA 1
ATOM 4174 C C . GLN B 1 199 ? -10.852 -10.93 8.617 1 93.19 199 GLN B C 1
ATOM 4176 O O . GLN B 1 199 ? -10.625 -11.188 7.434 1 93.19 199 GLN B O 1
ATOM 4181 N N . LYS B 1 200 ? -11.773 -11.523 9.32 1 93.56 200 LYS B N 1
ATOM 4182 C CA . LYS B 1 200 ? -12.828 -12.406 8.844 1 93.56 200 LYS B CA 1
ATOM 4183 C C . LYS B 1 200 ? -14.211 -11.82 9.125 1 93.56 200 LYS B C 1
ATOM 4185 O O . LYS B 1 200 ? -14.602 -11.664 10.281 1 93.56 200 LYS B O 1
ATOM 4190 N N . ARG B 1 201 ? -14.859 -11.43 8.07 1 93.62 201 ARG B N 1
ATOM 4191 C CA . ARG B 1 201 ? -16.203 -10.867 8.242 1 93.62 201 ARG B CA 1
ATOM 4192 C C . ARG B 1 201 ? -17.125 -11.312 7.109 1 93.62 201 ARG B C 1
ATOM 4194 O O . ARG B 1 201 ? -17.906 -12.242 7.277 1 93.62 201 ARG B O 1
ATOM 4201 N N . LEU B 1 202 ? -16.906 -10.773 5.914 1 94.12 202 LEU B N 1
ATOM 4202 C CA . LEU B 1 202 ? -17.766 -11.047 4.777 1 94.12 202 LEU B CA 1
ATOM 4203 C C . LEU B 1 202 ? -17.75 -12.531 4.418 1 94.12 202 LEU B C 1
ATOM 4205 O O . LEU B 1 202 ? -18.781 -13.125 4.145 1 94.12 202 LEU B O 1
ATOM 4209 N N . MET B 1 203 ? -16.562 -13.07 4.398 1 94.5 203 MET B N 1
ATOM 4210 C CA . MET B 1 203 ? -16.438 -14.484 4.051 1 94.5 203 MET B CA 1
ATOM 4211 C C . MET B 1 203 ? -17.188 -15.359 5.055 1 94.5 203 MET B C 1
ATOM 4213 O O . MET B 1 203 ? -17.891 -16.297 4.668 1 94.5 203 MET B O 1
ATOM 4217 N N . VAL B 1 204 ? -17.062 -15.031 6.316 1 94.31 204 VAL B N 1
ATOM 4218 C CA . VAL B 1 204 ? -17.75 -15.781 7.363 1 94.31 204 VAL B CA 1
ATOM 4219 C C . VAL B 1 204 ? -19.266 -15.641 7.191 1 94.31 204 VAL B C 1
ATOM 4221 O O . VAL B 1 204 ? -20 -16.609 7.355 1 94.31 204 VAL B O 1
ATOM 4224 N N . GLU B 1 205 ? -19.672 -14.477 6.863 1 93.56 205 GLU B N 1
ATOM 4225 C CA . GLU B 1 205 ? -21.094 -14.234 6.621 1 93.56 205 GLU B CA 1
ATOM 4226 C C . GLU B 1 205 ? -21.594 -15.07 5.449 1 93.56 205 GLU B C 1
ATOM 4228 O O . GLU B 1 205 ? -22.781 -15.445 5.41 1 93.56 205 GLU B O 1
ATOM 4233 N N . CYS B 1 206 ? -20.75 -15.383 4.516 1 93.56 206 CYS B N 1
ATOM 4234 C CA . CYS B 1 206 ? -21.094 -16.188 3.352 1 93.56 206 CYS B CA 1
ATOM 4235 C C . CYS B 1 206 ? -20.938 -17.672 3.654 1 93.56 206 CYS B C 1
ATOM 4237 O O . CYS B 1 206 ? -21.094 -18.516 2.762 1 93.56 206 CYS B O 1
ATOM 4239 N N . GLY B 1 207 ? -20.516 -17.984 4.875 1 94 207 GLY B N 1
ATOM 4240 C CA . GLY B 1 207 ? -20.391 -19.375 5.285 1 94 207 GLY B CA 1
ATOM 4241 C C . GLY B 1 207 ? -19.016 -19.953 5.02 1 94 207 GLY B C 1
ATOM 4242 O O . GLY B 1 207 ? -18.828 -21.172 5.047 1 94 207 GLY B O 1
ATOM 4243 N N . LEU B 1 208 ? -18.078 -19.109 4.707 1 95 208 LEU B N 1
ATOM 4244 C CA . LEU B 1 208 ? -16.703 -19.531 4.445 1 95 208 LEU B CA 1
ATOM 4245 C C . LEU B 1 208 ? -15.773 -19.125 5.586 1 95 208 LEU B C 1
ATOM 4247 O O . LEU B 1 208 ? -15.586 -17.922 5.836 1 95 208 LEU B O 1
ATOM 4251 N N . ASP B 1 209 ? -15.172 -20.062 6.25 1 94.94 209 ASP B N 1
ATOM 4252 C CA . ASP B 1 209 ? -14.266 -19.766 7.355 1 94.94 209 ASP B CA 1
ATOM 4253 C C . ASP B 1 209 ? -12.859 -19.453 6.848 1 94.94 209 ASP B C 1
ATOM 4255 O O . ASP B 1 209 ? -11.938 -20.25 7.02 1 94.94 209 ASP B O 1
ATOM 4259 N N . THR B 1 210 ? -12.719 -18.281 6.312 1 95.81 210 THR B N 1
ATOM 4260 C CA . THR B 1 210 ? -11.445 -17.797 5.789 1 95.81 210 THR B CA 1
ATOM 4261 C C . THR B 1 210 ? -11.367 -16.281 5.867 1 95.81 210 THR B C 1
ATOM 4263 O O . THR B 1 210 ? -12.328 -15.617 6.262 1 95.81 210 THR B O 1
ATOM 4266 N N . PHE B 1 211 ? -10.227 -15.773 5.613 1 97.19 211 PHE B N 1
ATOM 4267 C CA . PHE B 1 211 ? -9.984 -14.344 5.75 1 97.19 211 PHE B CA 1
ATOM 4268 C C . PHE B 1 211 ? -10.602 -13.578 4.582 1 97.19 211 PHE B C 1
ATOM 4270 O O . PHE B 1 211 ? -10.586 -14.055 3.447 1 97.19 211 PHE B O 1
ATOM 4277 N N . ASP B 1 212 ? -11.164 -12.352 4.852 1 97.5 212 ASP B N 1
ATOM 4278 C CA . ASP B 1 212 ? -11.547 -11.391 3.818 1 97.5 212 ASP B CA 1
ATOM 4279 C C . ASP B 1 212 ? -10.32 -10.75 3.176 1 97.5 212 ASP B C 1
ATOM 4281 O O . ASP B 1 212 ? -10.203 -10.711 1.95 1 97.5 212 ASP B O 1
ATOM 4285 N N . SER B 1 213 ? -9.469 -10.258 4.039 1 97.25 213 SER B N 1
ATOM 4286 C CA . SER B 1 213 ? -8.297 -9.469 3.66 1 97.25 213 SER B CA 1
ATOM 4287 C C . SER B 1 213 ? -7.172 -9.625 4.676 1 97.25 213 SER B C 1
ATOM 4289 O O . SER B 1 213 ? -7.422 -9.711 5.883 1 97.25 213 SER B O 1
ATOM 4291 N N . VAL B 1 214 ? -5.961 -9.68 4.188 1 98.38 214 VAL B N 1
ATOM 4292 C CA . VAL B 1 214 ? -4.758 -9.773 5.012 1 98.38 214 VAL B CA 1
ATOM 4293 C C . VAL B 1 214 ? -3.723 -8.758 4.527 1 98.38 214 VAL B C 1
ATOM 4295 O O . VAL B 1 214 ? -3.537 -8.586 3.32 1 98.38 214 VAL B O 1
ATOM 4298 N N . GLN B 1 215 ? -3.133 -8.016 5.461 1 98.56 215 GLN B N 1
ATOM 4299 C CA . GLN B 1 215 ? -1.962 -7.184 5.211 1 98.56 215 GLN B CA 1
ATOM 4300 C C . GLN B 1 215 ? -0.738 -7.723 5.945 1 98.56 215 GLN B C 1
ATOM 4302 O O . GLN B 1 215 ? -0.826 -8.102 7.117 1 98.56 215 GLN B O 1
ATOM 4307 N N . SER B 1 216 ? 0.352 -7.797 5.258 1 98.5 216 SER B N 1
ATOM 4308 C CA . SER B 1 216 ? 1.581 -8.305 5.859 1 98.5 216 SER B CA 1
ATOM 4309 C C . SER B 1 216 ? 2.756 -7.371 5.582 1 98.5 216 SER B C 1
ATOM 4311 O O . SER B 1 216 ? 2.836 -6.766 4.512 1 98.5 216 SER B O 1
ATOM 4313 N N . LEU B 1 217 ? 3.604 -7.223 6.531 1 98.62 217 LEU B N 1
ATOM 4314 C CA . LEU B 1 217 ? 4.91 -6.602 6.359 1 98.62 217 LEU B CA 1
ATOM 4315 C C . LEU B 1 217 ? 6.016 -7.652 6.363 1 98.62 217 LEU B C 1
ATOM 4317 O O . LEU B 1 217 ? 6.129 -8.438 7.305 1 98.62 217 LEU B O 1
ATOM 4321 N N . LEU B 1 218 ? 6.754 -7.68 5.301 1 98.62 218 LEU B N 1
ATOM 4322 C CA . LEU B 1 218 ? 7.883 -8.594 5.156 1 98.62 218 LEU B CA 1
ATOM 4323 C C . LEU B 1 218 ? 9.203 -7.883 5.434 1 98.62 218 LEU B C 1
ATOM 4325 O O . LEU B 1 218 ? 9.414 -6.762 4.965 1 98.62 218 LEU B O 1
ATOM 4329 N N . THR B 1 219 ? 10.047 -8.453 6.188 1 98.19 219 THR B N 1
ATOM 4330 C CA . THR B 1 219 ? 11.445 -8.047 6.293 1 98.19 219 THR B CA 1
ATOM 4331 C C . THR B 1 219 ? 12.344 -8.977 5.473 1 98.19 219 THR B C 1
ATOM 4333 O O . THR B 1 219 ? 12.289 -10.195 5.625 1 98.19 219 THR B O 1
ATOM 4336 N N . MET B 1 220 ? 13.148 -8.398 4.645 1 98.06 220 MET B N 1
ATOM 4337 C CA . MET B 1 220 ? 14.008 -9.164 3.744 1 98.06 220 MET B CA 1
ATOM 4338 C C . MET B 1 220 ? 15.398 -9.344 4.344 1 98.06 220 MET B C 1
ATOM 4340 O O . MET B 1 220 ? 15.797 -8.602 5.238 1 98.06 220 MET B O 1
ATOM 4344 N N . ALA B 1 221 ? 16.156 -10.242 3.822 1 97.56 221 ALA B N 1
ATOM 4345 C CA . ALA B 1 221 ? 17.5 -10.57 4.316 1 97.56 221 ALA B CA 1
ATOM 4346 C C . ALA B 1 221 ? 18.438 -9.383 4.18 1 97.56 221 ALA B C 1
ATOM 4348 O O . ALA B 1 221 ? 19.375 -9.227 4.977 1 97.56 221 ALA B O 1
ATOM 4349 N N . ASP B 1 222 ? 18.219 -8.516 3.205 1 95.75 222 ASP B N 1
ATOM 4350 C CA . ASP B 1 222 ? 19.125 -7.395 2.984 1 95.75 222 ASP B CA 1
ATOM 4351 C C . ASP B 1 222 ? 18.672 -6.16 3.75 1 95.75 222 ASP B C 1
ATOM 4353 O O . ASP B 1 222 ? 19.219 -5.066 3.564 1 95.75 222 ASP B O 1
ATOM 4357 N N . GLY B 1 223 ? 17.609 -6.285 4.465 1 94.19 223 GLY B N 1
ATOM 4358 C CA . GLY B 1 223 ? 17.141 -5.184 5.289 1 94.19 223 GLY B CA 1
ATOM 4359 C C . GLY B 1 223 ? 15.992 -4.41 4.656 1 94.19 223 GLY B C 1
ATOM 4360 O O . GLY B 1 223 ? 15.32 -3.619 5.328 1 94.19 223 GLY B O 1
ATOM 4361 N N . SER B 1 224 ? 15.703 -4.578 3.363 1 95.81 224 SER B N 1
ATOM 4362 C CA . SER B 1 224 ? 14.539 -3.967 2.742 1 95.81 224 SER B CA 1
ATOM 4363 C C . SER B 1 224 ? 13.242 -4.566 3.287 1 95.81 224 SER B C 1
ATOM 4365 O O . SER B 1 224 ? 13.273 -5.562 4.008 1 95.81 224 SER B O 1
ATOM 4367 N N . SER B 1 225 ? 12.156 -3.869 3.043 1 97.94 225 SER B N 1
ATOM 4368 C CA . SER B 1 225 ? 10.867 -4.371 3.521 1 97.94 225 SER B CA 1
ATOM 4369 C C . SER B 1 225 ? 9.797 -4.246 2.447 1 97.94 225 SER B C 1
ATOM 4371 O O . SER B 1 225 ? 9.914 -3.426 1.534 1 97.94 225 SER B O 1
ATOM 4373 N N . TRP B 1 226 ? 8.812 -5.102 2.506 1 98.44 226 TRP B N 1
ATOM 4374 C CA . TRP B 1 226 ? 7.703 -5.105 1.558 1 98.44 226 TRP B CA 1
ATOM 4375 C C . TRP B 1 226 ? 6.363 -5.137 2.285 1 98.44 226 TRP B C 1
ATOM 4377 O O . TRP B 1 226 ? 6.16 -5.953 3.188 1 98.44 226 TRP B O 1
ATOM 4387 N N . GLY B 1 227 ? 5.461 -4.164 2.002 1 98.56 227 GLY B N 1
ATOM 4388 C CA . GLY B 1 227 ? 4.059 -4.312 2.348 1 98.56 227 GLY B CA 1
ATOM 4389 C C . GLY B 1 227 ? 3.277 -5.133 1.338 1 98.56 227 GLY B C 1
ATOM 4390 O O . GLY B 1 227 ? 3.355 -4.883 0.133 1 98.56 227 GLY B O 1
ATOM 4391 N N . VAL B 1 228 ? 2.553 -6.156 1.808 1 98.69 228 VAL B N 1
ATOM 4392 C CA . VAL B 1 228 ? 1.781 -7.023 0.923 1 98.69 228 VAL B CA 1
ATOM 4393 C C . VAL B 1 228 ? 0.307 -6.984 1.317 1 98.69 228 VAL B C 1
ATOM 4395 O O . VAL B 1 228 ? -0.029 -7.098 2.5 1 98.69 228 VAL B O 1
ATOM 4398 N N . GLU B 1 229 ? -0.563 -6.789 0.36 1 98.62 229 GLU B N 1
ATOM 4399 C CA . GLU B 1 229 ? -2.002 -6.785 0.602 1 98.62 229 GLU B CA 1
ATOM 4400 C C . GLU B 1 229 ? -2.711 -7.82 -0.268 1 98.62 229 GLU B C 1
ATOM 4402 O O . GLU B 1 229 ? -2.506 -7.863 -1.482 1 98.62 229 GLU B O 1
ATOM 4407 N N . ASN B 1 230 ? -3.555 -8.625 0.353 1 98.5 230 ASN B N 1
ATOM 4408 C CA . ASN B 1 230 ? -4.34 -9.641 -0.341 1 98.5 230 ASN B CA 1
ATOM 4409 C C . ASN B 1 230 ? -5.781 -9.664 0.153 1 98.5 230 ASN B C 1
ATOM 4411 O O . ASN B 1 230 ? -6.027 -9.766 1.356 1 98.5 230 ASN B O 1
ATOM 4415 N N . SER B 1 231 ? -6.719 -9.586 -0.777 1 97.75 231 SER B N 1
ATOM 4416 C CA . SER B 1 231 ? -8.133 -9.68 -0.426 1 97.75 231 SER B CA 1
ATOM 4417 C C . SER B 1 231 ? -8.914 -10.438 -1.493 1 97.75 231 SER B C 1
ATOM 4419 O O . SER B 1 231 ? -8.516 -10.477 -2.656 1 97.75 231 SER B O 1
ATOM 4421 N N . TRP B 1 232 ? -10.031 -11.039 -1.065 1 95.75 232 TRP B N 1
ATOM 4422 C CA . TRP B 1 232 ? -10.938 -11.703 -2.004 1 95.75 232 TRP B CA 1
ATOM 4423 C C . TRP B 1 232 ? -12.312 -11.047 -1.986 1 95.75 232 TRP B C 1
ATOM 4425 O O . TRP B 1 232 ? -13.32 -11.688 -2.303 1 95.75 232 TRP B O 1
ATOM 4435 N N . VAL B 1 233 ? -12.352 -9.758 -1.528 1 96.44 233 VAL B N 1
ATOM 4436 C CA . VAL B 1 233 ? -13.695 -9.227 -1.303 1 96.44 233 VAL B CA 1
ATOM 4437 C C . VAL B 1 233 ? -13.867 -7.91 -2.053 1 96.44 233 VAL B C 1
ATOM 4439 O O . VAL B 1 233 ? -14.617 -7.031 -1.618 1 96.44 233 VAL B O 1
ATOM 4442 N N . LEU B 1 234 ? -13.078 -7.629 -3.084 1 95.5 234 LEU B N 1
ATOM 4443 C CA . LEU B 1 234 ? -13.414 -6.488 -3.932 1 95.5 234 LEU B CA 1
ATOM 4444 C C . LEU B 1 234 ? -14.867 -6.562 -4.391 1 95.5 234 LEU B C 1
ATOM 4446 O O . LEU B 1 234 ? -15.375 -7.645 -4.695 1 95.5 234 LEU B O 1
ATOM 4450 N N . PRO B 1 235 ? -15.477 -5.379 -4.449 1 94.81 235 PRO B N 1
ATOM 4451 C CA . PRO B 1 235 ? -16.859 -5.406 -4.945 1 94.81 235 PRO B CA 1
ATOM 4452 C C . PRO B 1 235 ? -16.969 -5.984 -6.355 1 94.81 235 PRO B C 1
ATOM 4454 O O . PRO B 1 235 ? -16.078 -5.75 -7.191 1 94.81 235 PRO B O 1
ATOM 4457 N N . GLU B 1 236 ? -18.031 -6.613 -6.605 1 91.31 236 GLU B N 1
ATOM 4458 C CA . GLU B 1 236 ? -18.266 -7.289 -7.875 1 91.31 236 GLU B CA 1
ATOM 4459 C C . GLU B 1 236 ? -18.188 -6.312 -9.047 1 91.31 236 GLU B C 1
ATOM 4461 O O . GLU B 1 236 ? -17.828 -6.703 -10.164 1 91.31 236 GLU B O 1
ATOM 4466 N N . GLY B 1 237 ? -18.484 -5.051 -8.773 1 92.25 237 GLY B N 1
ATOM 4467 C CA . GLY B 1 237 ? -18.484 -4.055 -9.836 1 92.25 237 GLY B CA 1
ATOM 4468 C C . GLY B 1 237 ? -17.109 -3.584 -10.227 1 92.25 237 GLY B C 1
ATOM 4469 O O . GLY B 1 237 ? -16.953 -2.732 -11.102 1 92.25 237 GLY B O 1
ATOM 4470 N N . PHE B 1 238 ? -16.062 -4.066 -9.523 1 93.44 238 PHE B N 1
ATOM 4471 C CA . PHE B 1 238 ? -14.711 -3.709 -9.93 1 93.44 238 PHE B CA 1
ATOM 4472 C C . PHE B 1 238 ? -14.461 -4.078 -11.391 1 93.44 238 PHE B C 1
ATOM 4474 O O . PHE B 1 238 ? -14.914 -5.129 -11.852 1 93.44 238 PHE B O 1
ATOM 4481 N N . PRO B 1 239 ? -13.688 -3.248 -12.109 1 91.69 239 PRO B N 1
ATOM 4482 C CA . PRO B 1 239 ? -13.656 -3.377 -13.57 1 91.69 239 PRO B CA 1
ATOM 4483 C C . PRO B 1 239 ? -12.875 -4.598 -14.039 1 91.69 239 PRO B C 1
ATOM 4485 O O . PRO B 1 239 ? -12.719 -4.809 -15.242 1 91.69 239 PRO B O 1
ATOM 4488 N N . LYS B 1 240 ? -12.367 -5.395 -13.156 1 92.44 240 LYS B N 1
ATOM 4489 C CA . LYS B 1 240 ? -11.586 -6.598 -13.43 1 92.44 240 LYS B CA 1
ATOM 4490 C C . LYS B 1 240 ? -11.727 -7.613 -12.305 1 92.44 240 LYS B C 1
ATOM 4492 O O . LYS B 1 240 ? -12.125 -7.262 -11.188 1 92.44 240 LYS B O 1
ATOM 4497 N N . ASP B 1 241 ? -11.344 -8.898 -12.625 1 91.12 241 ASP B N 1
ATOM 4498 C CA . ASP B 1 241 ? -11.492 -9.938 -11.602 1 91.12 241 ASP B CA 1
ATOM 4499 C C . ASP B 1 241 ? -10.398 -9.836 -10.547 1 91.12 241 ASP B C 1
ATOM 4501 O O . ASP B 1 241 ? -10.531 -10.375 -9.453 1 91.12 241 ASP B O 1
ATOM 4505 N N . ASN B 1 242 ? -9.297 -9.289 -10.945 1 93.62 242 ASN B N 1
ATOM 4506 C CA . ASN B 1 242 ? -8.125 -9.18 -10.078 1 93.62 242 ASN B CA 1
ATOM 4507 C C . ASN B 1 242 ? -7.488 -7.797 -10.172 1 93.62 242 ASN B C 1
ATOM 4509 O O . ASN B 1 242 ? -7.395 -7.219 -11.25 1 93.62 242 ASN B O 1
ATOM 4513 N N . ASP B 1 243 ? -7.176 -7.223 -9.047 1 94.62 243 ASP B N 1
ATOM 4514 C CA . ASP B 1 243 ? -6.461 -5.953 -8.961 1 94.62 243 ASP B CA 1
ATOM 4515 C C . ASP B 1 243 ? -5.031 -6.16 -8.469 1 94.62 243 ASP B C 1
ATOM 4517 O O . ASP B 1 243 ? -4.805 -6.402 -7.281 1 94.62 243 ASP B O 1
ATOM 4521 N N . GLY B 1 244 ? -4.02 -6.074 -9.359 1 95.38 244 GLY B N 1
ATOM 4522 C CA . GLY B 1 244 ? -2.619 -6.246 -9.016 1 95.38 244 GLY B CA 1
ATOM 4523 C C . GLY B 1 244 ? -1.809 -4.973 -9.164 1 95.38 244 GLY B C 1
ATOM 4524 O O . GLY B 1 244 ? -1.896 -4.289 -10.18 1 95.38 244 GLY B O 1
ATOM 4525 N N . ARG B 1 245 ? -1.044 -4.586 -8.117 1 95.94 245 ARG B N 1
ATOM 4526 C CA . ARG B 1 245 ? -0.185 -3.406 -8.141 1 95.94 245 ARG B CA 1
ATOM 4527 C C . ARG B 1 245 ? 1.19 -3.717 -7.559 1 95.94 245 ARG B C 1
ATOM 4529 O O . ARG B 1 245 ? 1.315 -4.555 -6.664 1 95.94 245 ARG B O 1
ATOM 4536 N N . ILE B 1 246 ? 2.23 -3.049 -8.109 1 96.94 246 ILE B N 1
ATOM 4537 C CA . ILE B 1 246 ? 3.594 -3.139 -7.598 1 96.94 246 ILE B CA 1
ATOM 4538 C C . ILE B 1 246 ? 4.215 -1.745 -7.543 1 96.94 246 ILE B C 1
ATOM 4540 O O . ILE B 1 246 ? 4.227 -1.022 -8.539 1 96.94 246 ILE B O 1
ATOM 4544 N N . ASP B 1 247 ? 4.66 -1.317 -6.387 1 97.56 247 ASP B N 1
ATOM 4545 C CA . ASP B 1 247 ? 5.461 -0.112 -6.195 1 97.56 247 ASP B CA 1
ATOM 4546 C C . ASP B 1 247 ? 6.805 -0.443 -5.555 1 97.56 247 ASP B C 1
ATOM 4548 O O . ASP B 1 247 ? 6.859 -1.11 -4.52 1 97.56 247 ASP B O 1
ATOM 4552 N N . ILE B 1 248 ? 7.887 -0.006 -6.148 1 97.81 248 ILE B N 1
ATOM 4553 C CA . ILE B 1 248 ? 9.219 -0.305 -5.625 1 97.81 248 ILE B CA 1
ATOM 4554 C C . ILE B 1 248 ? 10.031 0.983 -5.516 1 97.81 248 ILE B C 1
ATOM 4556 O O . ILE B 1 248 ? 10.273 1.657 -6.52 1 97.81 248 ILE B O 1
ATOM 4560 N N . LEU B 1 249 ? 10.352 1.298 -4.324 1 97.19 249 LEU B N 1
ATOM 4561 C CA . LEU B 1 249 ? 11.258 2.404 -4.051 1 97.19 249 LEU B CA 1
ATOM 4562 C C . LEU B 1 249 ? 12.695 1.907 -3.904 1 97.19 249 LEU B C 1
ATOM 4564 O O . LEU B 1 249 ? 13 1.127 -2.998 1 97.19 249 LEU B O 1
ATOM 4568 N N . CYS B 1 250 ? 13.531 2.293 -4.801 1 96.25 250 CYS B N 1
ATOM 4569 C CA . CYS B 1 250 ? 14.961 1.991 -4.754 1 96.25 250 CYS B CA 1
ATOM 4570 C C . CYS B 1 250 ? 15.766 3.229 -4.375 1 96.25 250 CYS B C 1
ATOM 4572 O O . CYS B 1 250 ? 15.203 4.297 -4.148 1 96.25 250 CYS B O 1
ATOM 4574 N N . GLU B 1 251 ? 17.047 3.078 -4.273 1 94 251 GLU B N 1
ATOM 4575 C CA . GLU B 1 251 ? 17.938 4.168 -3.873 1 94 251 GLU B CA 1
ATOM 4576 C C . GLU B 1 251 ? 17.891 5.312 -4.883 1 94 251 GLU B C 1
ATOM 4578 O O . GLU B 1 251 ? 18.016 6.48 -4.512 1 94 251 GLU B O 1
ATOM 4583 N N . ALA B 1 252 ? 17.656 4.973 -6.203 1 94.19 252 ALA B N 1
ATOM 4584 C CA . ALA B 1 252 ? 17.75 6.02 -7.215 1 94.19 252 ALA B CA 1
ATOM 4585 C C . ALA B 1 252 ? 16.547 5.996 -8.148 1 94.19 252 ALA B C 1
ATOM 4587 O O . ALA B 1 252 ? 16.391 6.871 -9 1 94.19 252 ALA B O 1
ATOM 4588 N N . THR B 1 253 ? 15.719 5 -8.016 1 94.75 253 THR B N 1
ATOM 4589 C CA . THR B 1 253 ? 14.617 4.797 -8.953 1 94.75 253 THR B CA 1
ATOM 4590 C C . THR B 1 253 ? 13.328 4.469 -8.211 1 94.75 253 THR B C 1
ATOM 4592 O O . THR B 1 253 ? 13.359 3.811 -7.168 1 94.75 253 THR B O 1
ATOM 4595 N N . TYR B 1 254 ? 12.266 5.039 -8.688 1 96.19 254 TYR B N 1
ATOM 4596 C CA . TYR B 1 254 ? 10.93 4.668 -8.234 1 96.19 254 TYR B CA 1
ATOM 4597 C C . TYR B 1 254 ? 10.125 4.043 -9.367 1 96.19 254 TYR B C 1
ATOM 4599 O O . TYR B 1 254 ? 9.969 4.645 -10.438 1 96.19 254 TYR B O 1
ATOM 4607 N N . ILE B 1 255 ? 9.656 2.738 -9.141 1 96.12 255 ILE B N 1
ATOM 4608 C CA . ILE B 1 255 ? 8.914 1.979 -10.148 1 96.12 255 ILE B CA 1
ATOM 4609 C C . ILE B 1 255 ? 7.469 1.793 -9.688 1 96.12 255 ILE B C 1
ATOM 4611 O O . ILE B 1 255 ? 7.215 1.398 -8.547 1 96.12 255 ILE B O 1
ATOM 4615 N N . ARG B 1 256 ? 6.496 2.152 -10.547 1 95.62 256 ARG B N 1
ATOM 4616 C CA . ARG B 1 256 ? 5.082 1.879 -10.297 1 95.62 256 ARG B CA 1
ATOM 4617 C C . ARG B 1 256 ? 4.461 1.11 -11.461 1 95.62 256 ARG B C 1
ATOM 4619 O O . ARG B 1 256 ? 4.699 1.438 -12.625 1 95.62 256 ARG B O 1
ATOM 4626 N N . SER B 1 257 ? 3.736 0.005 -11.102 1 94.12 257 SER B N 1
ATOM 4627 C CA . SER B 1 257 ? 3 -0.795 -12.07 1 94.12 257 SER B CA 1
ATOM 4628 C C . SER B 1 257 ? 1.604 -1.138 -11.562 1 94.12 257 SER B C 1
ATOM 4630 O O . SER B 1 257 ? 1.433 -1.497 -10.398 1 94.12 257 SER B O 1
ATOM 4632 N N . THR B 1 258 ? 0.571 -0.915 -12.359 1 93.19 258 THR B N 1
ATOM 4633 C CA . THR B 1 258 ? -0.796 -1.308 -12.031 1 93.19 258 THR B CA 1
ATOM 4634 C C . THR B 1 258 ? -1.398 -2.145 -13.156 1 93.19 258 THR B C 1
ATOM 4636 O O . THR B 1 258 ? -1.196 -1.849 -14.336 1 93.19 258 THR B O 1
ATOM 4639 N N . SER B 1 259 ? -2.078 -3.178 -12.742 1 90.06 259 SER B N 1
ATOM 4640 C CA . SER B 1 259 ? -2.678 -4.062 -13.734 1 90.06 259 SER B CA 1
ATOM 4641 C C . SER B 1 259 ? -3.955 -3.461 -14.312 1 90.06 259 SER B C 1
ATOM 4643 O O . SER B 1 259 ? -4.465 -3.934 -15.336 1 90.06 259 SER B O 1
ATOM 4645 N N . GLN B 1 260 ? -4.465 -2.414 -13.672 1 87.62 260 GLN B N 1
ATOM 4646 C CA . GLN B 1 260 ? -5.727 -1.818 -14.102 1 87.62 260 GLN B CA 1
ATOM 4647 C C . GLN B 1 260 ? -5.539 -0.96 -15.344 1 87.62 260 GLN B C 1
ATOM 4649 O O . GLN B 1 260 ? -6.465 -0.793 -16.141 1 87.62 260 GLN B O 1
ATOM 4654 N N . HIS B 1 261 ? -4.406 -0.393 -15.484 1 85.12 261 HIS B N 1
ATOM 4655 C CA . HIS B 1 261 ? -4.16 0.509 -16.609 1 85.12 261 HIS B CA 1
ATOM 4656 C C . HIS B 1 261 ? -3.139 -0.079 -17.578 1 85.12 261 HIS B C 1
ATOM 4658 O O . HIS B 1 261 ? -1.983 0.35 -17.594 1 85.12 261 HIS B O 1
ATOM 4664 N N . ARG B 1 262 ? -3.734 -1.021 -18.469 1 87.25 262 ARG B N 1
ATOM 4665 C CA . ARG B 1 262 ? -2.818 -1.682 -19.391 1 87.25 262 ARG B CA 1
ATOM 4666 C C . ARG B 1 262 ? -3.199 -1.391 -20.844 1 87.25 262 ARG B C 1
ATOM 4668 O O . ARG B 1 262 ? -2.986 -2.225 -21.719 1 87.25 262 ARG B O 1
ATOM 4675 N N . GLY B 1 263 ? -3.963 -0.35 -21.109 1 79.75 263 GLY B N 1
ATOM 4676 C CA . GLY B 1 263 ? -4.109 0.199 -22.453 1 79.75 263 GLY B CA 1
ATOM 4677 C C . GLY B 1 263 ? -5.445 -0.127 -23.078 1 79.75 263 GLY B C 1
ATOM 4678 O O . GLY B 1 263 ? -5.711 0.274 -24.219 1 79.75 263 GLY B O 1
ATOM 4679 N N . LEU B 1 264 ? -6.328 -0.939 -22.344 1 80.62 264 LEU B N 1
ATOM 4680 C CA . LEU B 1 264 ? -7.633 -1.267 -22.922 1 80.62 264 LEU B CA 1
ATOM 4681 C C . LEU B 1 264 ? -8.742 -1.058 -21.906 1 80.62 264 LEU B C 1
ATOM 4683 O O . LEU B 1 264 ? -8.68 -1.596 -20.797 1 80.62 264 LEU B O 1
ATOM 4687 N N . GLU B 1 265 ? -9.656 -0.286 -22.234 1 88.69 265 GLU B N 1
ATOM 4688 C CA . GLU B 1 265 ? -10.891 -0.075 -21.484 1 88.69 265 GLU B CA 1
ATOM 4689 C C . GLU B 1 265 ? -12.117 -0.284 -22.375 1 88.69 265 GLU B C 1
ATOM 4691 O O . GLU B 1 265 ? -12.148 0.17 -23.516 1 88.69 265 GLU B O 1
ATOM 4696 N N . ILE B 1 266 ? -13.062 -1.063 -21.922 1 86.19 266 ILE B N 1
ATOM 4697 C CA . ILE B 1 266 ? -14.32 -1.318 -22.609 1 86.19 266 ILE B CA 1
ATOM 4698 C C . ILE B 1 266 ? -15.484 -0.875 -21.734 1 86.19 266 ILE B C 1
ATOM 4700 O O . ILE B 1 266 ? -15.68 -1.397 -20.641 1 86.19 266 ILE B O 1
ATOM 4704 N N . THR B 1 267 ? -16.266 0.027 -22.188 1 88.44 267 THR B N 1
ATOM 4705 C CA . THR B 1 267 ? -17.406 0.514 -21.453 1 88.44 267 THR B CA 1
ATOM 4706 C C . THR B 1 267 ? -18.703 -0.057 -22.016 1 88.44 267 THR B C 1
ATOM 4708 O O . THR B 1 267 ? -18.953 0.024 -23.219 1 88.44 267 THR B O 1
ATOM 4711 N N . THR B 1 268 ? -19.438 -0.708 -21.156 1 87 268 THR B N 1
ATOM 4712 C CA . THR B 1 268 ? -20.766 -1.23 -21.453 1 87 268 THR B CA 1
ATOM 4713 C C . THR B 1 268 ? -21.828 -0.511 -20.641 1 87 268 THR B C 1
ATOM 4715 O O . THR B 1 268 ? -21.516 0.277 -19.75 1 87 268 THR B O 1
ATOM 4718 N N . PRO B 1 269 ? -23.078 -0.724 -20.906 1 86.12 269 PRO B N 1
ATOM 4719 C CA . PRO B 1 269 ? -24.109 -0.125 -20.062 1 86.12 269 PRO B CA 1
ATOM 4720 C C . PRO B 1 269 ? -23.984 -0.535 -18.594 1 86.12 269 PRO B C 1
ATOM 4722 O O . PRO B 1 269 ? -24.375 0.225 -17.703 1 86.12 269 PRO B O 1
ATOM 4725 N N . ALA B 1 270 ? -23.406 -1.698 -18.312 1 86.44 270 ALA B N 1
ATOM 4726 C CA . ALA B 1 270 ? -23.344 -2.25 -16.969 1 86.44 270 ALA B CA 1
ATOM 4727 C C . ALA B 1 270 ? -22.125 -1.747 -16.219 1 86.44 270 ALA B C 1
ATOM 4729 O O . ALA B 1 270 ? -22.203 -1.423 -15.031 1 86.44 270 ALA B O 1
ATOM 4730 N N . LEU B 1 271 ? -21.016 -1.824 -16.812 1 89.81 271 LEU B N 1
ATOM 4731 C CA . LEU B 1 271 ? -19.797 -1.437 -16.125 1 89.81 271 LEU B CA 1
ATOM 4732 C C . LEU B 1 271 ? -18.672 -1.151 -17.109 1 89.81 271 LEU B C 1
ATOM 4734 O O . LEU B 1 271 ? -18.797 -1.479 -18.297 1 89.81 271 LEU B O 1
ATOM 4738 N N . THR B 1 272 ? -17.609 -0.465 -16.672 1 89.25 272 THR B N 1
ATOM 4739 C CA . THR B 1 272 ? -16.359 -0.325 -17.406 1 89.25 272 THR B CA 1
ATOM 4740 C C . THR B 1 272 ? -15.383 -1.433 -17.031 1 89.25 272 THR B C 1
ATOM 4742 O O . THR B 1 272 ? -15.086 -1.637 -15.859 1 89.25 272 THR B O 1
ATOM 4745 N N . LEU B 1 273 ? -14.938 -2.123 -18.125 1 88.69 273 LEU B N 1
ATOM 4746 C CA . LEU B 1 273 ? -14 -3.23 -17.953 1 88.69 273 LEU B CA 1
ATOM 4747 C C . LEU B 1 273 ? -12.578 -2.799 -18.312 1 88.69 273 LEU B C 1
ATOM 4749 O O . LEU B 1 273 ? -12.383 -2.008 -19.234 1 88.69 273 LEU B O 1
ATOM 4753 N N . THR B 1 274 ? -11.609 -3.264 -17.547 1 91.38 274 THR B N 1
ATOM 4754 C CA . THR B 1 274 ? -10.188 -3.129 -17.859 1 91.38 274 THR B CA 1
ATOM 4755 C C . THR B 1 274 ? -9.523 -4.5 -17.953 1 91.38 274 THR B C 1
ATOM 4757 O O . THR B 1 274 ? -8.719 -4.855 -17.094 1 91.38 274 THR B O 1
ATOM 4760 N N . PRO B 1 275 ? -9.781 -5.254 -19.016 1 86.31 275 PRO B N 1
ATOM 4761 C CA . PRO B 1 275 ? -9.305 -6.637 -19.125 1 86.31 275 PRO B CA 1
ATOM 4762 C C . PRO B 1 275 ? -7.781 -6.73 -19.172 1 86.31 275 PRO B C 1
ATOM 4764 O O . PRO B 1 275 ? -7.113 -5.754 -19.531 1 86.31 275 PRO B O 1
ATOM 4767 N N . ASN B 1 276 ? -7.188 -7.828 -18.703 1 87.75 276 ASN B N 1
ATOM 4768 C CA . ASN B 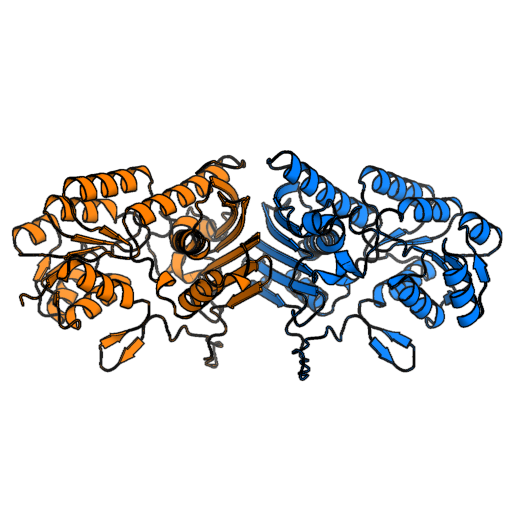1 276 ? -5.777 -8.141 -18.906 1 87.75 276 ASN B CA 1
ATOM 4769 C C . ASN B 1 276 ? -5.539 -8.875 -20.219 1 87.75 276 ASN B C 1
ATOM 4771 O O . ASN B 1 276 ? -5.543 -10.109 -20.266 1 87.75 276 ASN B O 1
ATOM 4775 N N . SER B 1 277 ? -5.16 -8.156 -21.281 1 86.5 277 SER B N 1
ATOM 4776 C CA . SER B 1 277 ? -5.047 -8.68 -22.641 1 86.5 277 SER B CA 1
ATOM 4777 C C . SER B 1 277 ? -3.75 -9.453 -22.828 1 86.5 277 SER B C 1
ATOM 4779 O O . SER B 1 277 ? -3.531 -10.07 -23.875 1 86.5 277 SER B O 1
ATOM 4781 N N . TYR B 1 278 ? -2.971 -9.547 -21.75 1 89.38 278 TYR B N 1
ATOM 4782 C CA . TYR B 1 278 ? -1.666 -10.18 -21.891 1 89.38 278 TYR B CA 1
ATOM 4783 C C . TYR B 1 278 ? -1.642 -11.531 -21.188 1 89.38 278 TYR B C 1
ATOM 4785 O O . TYR B 1 278 ? -0.688 -12.297 -21.328 1 89.38 278 TYR B O 1
ATOM 4793 N N . PHE B 1 279 ? -2.693 -11.812 -20.484 1 92.62 279 PHE B N 1
ATOM 4794 C CA . PHE B 1 279 ? -2.707 -13.016 -19.656 1 92.62 279 PHE B CA 1
ATOM 4795 C C . PHE B 1 279 ? -2.99 -14.25 -20.5 1 92.62 279 PHE B C 1
ATOM 4797 O O . PHE B 1 279 ? -2.088 -15.047 -20.766 1 92.62 279 PHE B O 1
ATOM 4804 N N . ILE B 1 280 ? -4.164 -14.43 -20.984 1 92.75 280 ILE B N 1
ATOM 4805 C CA . ILE B 1 280 ? -4.508 -15.516 -21.891 1 92.75 280 ILE B CA 1
ATOM 4806 C C . ILE B 1 280 ? -5.391 -14.977 -23.016 1 92.75 280 ILE B C 1
ATOM 4808 O O . ILE B 1 280 ? -6.422 -14.352 -22.766 1 92.75 280 ILE B O 1
ATOM 4812 N N . ASN B 1 281 ? -4.93 -15.211 -24.172 1 89.25 281 ASN B N 1
ATOM 4813 C CA . ASN B 1 281 ? -5.688 -14.883 -25.391 1 89.25 281 ASN B CA 1
ATOM 4814 C C . ASN B 1 281 ? -5.789 -16.078 -26.328 1 89.25 281 ASN B C 1
ATOM 4816 O O . ASN B 1 281 ? -4.996 -17.016 -26.219 1 89.25 281 ASN B O 1
ATOM 4820 N N . TYR B 1 282 ? -6.828 -16.078 -27.094 1 90 282 TYR B N 1
ATOM 4821 C CA . TYR B 1 282 ? -7.02 -17.156 -28.078 1 90 282 TYR B CA 1
ATOM 4822 C C . TYR B 1 282 ? -7.012 -16.594 -29.484 1 90 282 TYR B C 1
ATOM 4824 O O . TYR B 1 282 ? -7.711 -15.625 -29.781 1 90 282 TYR B O 1
ATOM 4832 N N . ARG B 1 283 ? -6.105 -17.125 -30.312 1 91.19 283 ARG B N 1
ATOM 4833 C CA . ARG B 1 283 ? -6.09 -16.891 -31.75 1 91.19 283 ARG B CA 1
ATOM 4834 C C . ARG B 1 283 ? -6.266 -18.188 -32.531 1 91.19 283 ARG B C 1
ATOM 4836 O O . ARG B 1 283 ? -5.406 -19.062 -32.469 1 91.19 283 ARG B O 1
ATOM 4843 N N . ASN B 1 284 ? -7.406 -18.328 -33.156 1 90.62 284 ASN B N 1
ATOM 4844 C CA . ASN B 1 284 ? -7.719 -19.531 -33.906 1 90.62 284 ASN B CA 1
ATOM 4845 C C . ASN B 1 284 ? -7.699 -20.766 -33.031 1 90.62 284 ASN B C 1
ATOM 4847 O O . ASN B 1 284 ? -7.098 -21.797 -33.375 1 90.62 284 ASN B O 1
ATOM 4851 N N . GLY B 1 285 ? -8.18 -20.578 -31.75 1 89.94 285 GLY B N 1
ATOM 4852 C CA . GLY B 1 285 ? -8.32 -21.688 -30.828 1 89.94 285 GLY B CA 1
ATOM 4853 C C . GLY B 1 285 ? -7.043 -22.031 -30.078 1 89.94 285 GLY B C 1
ATOM 4854 O O . GLY B 1 285 ? -7.012 -22.938 -29.266 1 89.94 285 GLY B O 1
ATOM 4855 N N . VAL B 1 286 ? -6.02 -21.25 -30.344 1 93.12 286 VAL B N 1
ATOM 4856 C CA . VAL B 1 286 ? -4.73 -21.5 -29.703 1 93.12 286 VAL B CA 1
ATOM 4857 C C . VAL B 1 286 ? -4.484 -20.469 -28.609 1 93.12 286 VAL B C 1
ATOM 4859 O O . VAL B 1 286 ? -4.48 -19.266 -28.891 1 93.12 286 VAL B O 1
ATOM 4862 N N . ALA B 1 287 ? -4.32 -20.969 -27.438 1 93.88 287 ALA B N 1
ATOM 4863 C CA . ALA B 1 287 ? -4.082 -20.094 -26.297 1 93.88 287 ALA B CA 1
ATOM 4864 C C . ALA B 1 287 ? -2.656 -19.547 -26.297 1 93.88 287 ALA B C 1
ATOM 4866 O O . ALA B 1 287 ? -1.722 -20.25 -26.688 1 93.88 287 ALA B O 1
ATOM 4867 N N . SER B 1 288 ? -2.516 -18.297 -25.922 1 93 288 SER B N 1
ATOM 4868 C CA . SER B 1 288 ? -1.218 -17.641 -25.781 1 93 288 SER B CA 1
ATOM 4869 C C . SER B 1 288 ? -1.235 -16.625 -24.641 1 93 288 SER B C 1
ATOM 4871 O O . SER B 1 288 ? -2.291 -16.328 -24.078 1 93 288 SER B O 1
ATOM 4873 N N . GLY B 1 289 ? 0 -16.062 -24.281 1 94.44 289 GLY B N 1
ATOM 4874 C CA . GLY B 1 289 ? 0.136 -15.102 -23.188 1 94.44 289 GLY B CA 1
ATOM 4875 C C . GLY B 1 289 ? 0.92 -15.641 -22.016 1 94.44 289 GLY B C 1
ATOM 4876 O O . GLY B 1 289 ? 1.29 -16.812 -22 1 94.44 289 GLY B O 1
ATOM 4877 N N . PHE B 1 290 ? 1.066 -14.781 -21.016 1 95.5 290 PHE B N 1
ATOM 4878 C CA . PHE B 1 290 ? 1.982 -15.164 -19.953 1 95.5 290 PHE B CA 1
ATOM 4879 C C . PHE B 1 290 ? 1.34 -16.188 -19.031 1 95.5 290 PHE B C 1
ATOM 4881 O O . PHE B 1 290 ? 2.023 -16.812 -18.203 1 95.5 290 PHE B O 1
ATOM 4888 N N . GLY B 1 291 ? 0.053 -16.484 -19.219 1 95.88 291 GLY B N 1
ATOM 4889 C CA . GLY B 1 291 ? -0.586 -17.594 -18.531 1 95.88 291 GLY B CA 1
ATOM 4890 C C . GLY B 1 291 ? -0.28 -18.953 -19.156 1 95.88 291 GLY B C 1
ATOM 4891 O O . GLY B 1 291 ? -0.504 -19.984 -18.547 1 95.88 291 GLY B O 1
ATOM 4892 N N . ILE B 1 292 ? 0.203 -18.938 -20.391 1 95.94 292 ILE B N 1
ATOM 4893 C CA . ILE B 1 292 ? 0.481 -20.141 -21.156 1 95.94 292 ILE B CA 1
ATOM 4894 C C . ILE B 1 292 ? 1.99 -20.344 -21.266 1 95.94 292 ILE B C 1
ATOM 4896 O O . ILE B 1 292 ? 2.469 -21.484 -21.328 1 95.94 292 ILE B O 1
ATOM 4900 N N . ASP B 1 293 ? 2.734 -19.328 -21.156 1 96.25 293 ASP B N 1
ATOM 4901 C CA . ASP B 1 293 ? 4.172 -19.328 -21.406 1 96.25 293 ASP B CA 1
ATOM 4902 C C . ASP B 1 293 ? 4.902 -20.25 -20.438 1 96.25 293 ASP B C 1
ATOM 4904 O O . ASP B 1 293 ? 5.844 -20.953 -20.828 1 96.25 293 ASP B O 1
ATOM 4908 N N . PRO B 1 294 ? 4.496 -20.312 -19.188 1 97.38 294 PRO B N 1
ATOM 4909 C CA . PRO B 1 294 ? 5.184 -21.25 -18.281 1 97.38 294 PRO B CA 1
ATOM 4910 C C . PRO B 1 294 ? 5.059 -22.703 -18.719 1 97.38 294 PRO B C 1
ATOM 4912 O O . PRO B 1 294 ? 5.996 -23.484 -18.547 1 97.38 294 PRO B O 1
ATOM 4915 N N . ILE B 1 295 ? 3.953 -23.078 -19.281 1 97.44 295 ILE B N 1
ATOM 4916 C CA . ILE B 1 295 ? 3.727 -24.438 -19.734 1 97.44 295 ILE B CA 1
ATOM 4917 C C . ILE B 1 295 ? 4.668 -24.766 -20.891 1 97.44 295 ILE B C 1
ATOM 4919 O O . ILE B 1 295 ? 5.352 -25.797 -20.875 1 97.44 295 ILE B O 1
ATOM 4923 N N . ASN B 1 296 ? 4.746 -23.844 -21.828 1 96.88 296 ASN B N 1
ATOM 4924 C CA . ASN B 1 296 ? 5.641 -24.016 -22.969 1 96.88 296 ASN B CA 1
ATOM 4925 C C . ASN B 1 296 ? 7.102 -24.078 -22.531 1 96.88 296 ASN B C 1
ATOM 4927 O O . ASN B 1 296 ? 7.875 -24.891 -23.031 1 96.88 296 ASN B O 1
ATOM 4931 N N . ASP B 1 297 ? 7.438 -23.234 -21.625 1 97.31 297 ASP B N 1
ATOM 4932 C CA . ASP B 1 297 ? 8.82 -23.203 -21.141 1 97.31 297 ASP B CA 1
ATOM 4933 C C . ASP B 1 297 ? 9.156 -24.484 -20.375 1 97.31 297 ASP B C 1
ATOM 4935 O O . ASP B 1 297 ? 10.297 -24.953 -20.422 1 97.31 297 ASP B O 1
ATOM 4939 N N . PHE B 1 298 ? 8.211 -25.031 -19.703 1 98.12 298 PHE B N 1
ATOM 4940 C CA . PHE B 1 298 ? 8.453 -26.281 -18.984 1 98.12 298 PHE B CA 1
ATOM 4941 C C . PHE B 1 298 ? 8.719 -27.422 -19.969 1 98.12 298 PHE B C 1
ATOM 4943 O O . PHE B 1 298 ? 9.617 -28.234 -19.75 1 98.12 298 PHE B O 1
ATOM 4950 N N . VAL B 1 299 ? 7.938 -27.484 -21.031 1 98 299 VAL B N 1
ATOM 4951 C CA . VAL B 1 299 ? 8.141 -28.469 -22.078 1 98 299 VAL B CA 1
ATOM 4952 C C . VAL B 1 299 ? 9.555 -28.344 -22.641 1 98 299 VAL B C 1
ATOM 4954 O O . VAL B 1 299 ? 10.258 -29.359 -22.781 1 98 299 VAL B O 1
ATOM 4957 N N . ARG B 1 300 ? 9.969 -27.156 -22.844 1 96.44 300 ARG B N 1
ATOM 4958 C CA . ARG B 1 300 ? 11.305 -26.906 -23.359 1 96.44 300 ARG B CA 1
ATOM 4959 C C . ARG B 1 300 ? 12.367 -27.375 -22.375 1 96.44 300 ARG B C 1
ATOM 4961 O O . ARG B 1 300 ? 13.367 -27.984 -22.781 1 96.44 300 ARG B O 1
ATOM 4968 N N . ALA B 1 301 ? 12.156 -27.094 -21.125 1 97.56 301 ALA B N 1
ATOM 4969 C CA . ALA B 1 301 ? 13.102 -27.484 -20.078 1 97.56 301 ALA B CA 1
ATOM 4970 C C . ALA B 1 301 ? 13.25 -29 -20.016 1 97.56 301 ALA B C 1
ATOM 4972 O O . ALA B 1 301 ? 14.367 -29.516 -19.938 1 97.56 301 ALA B O 1
ATOM 4973 N N . VAL B 1 302 ? 12.141 -29.734 -20.062 1 97.06 302 VAL B N 1
ATOM 4974 C CA . VAL B 1 302 ? 12.156 -31.188 -19.984 1 97.06 302 VAL B CA 1
ATOM 4975 C C . VAL B 1 302 ? 12.797 -31.766 -21.25 1 97.06 302 VAL B C 1
ATOM 4977 O O . VAL B 1 302 ? 13.641 -32.656 -21.172 1 97.06 302 VAL B O 1
ATOM 4980 N N . ARG B 1 303 ? 12.453 -31.188 -22.391 1 96.19 303 ARG B N 1
ATOM 4981 C CA . ARG B 1 303 ? 12.93 -31.688 -23.688 1 96.19 303 ARG B CA 1
ATOM 4982 C C . ARG B 1 303 ? 14.445 -31.531 -23.797 1 96.19 303 ARG B C 1
ATOM 4984 O O . ARG B 1 303 ? 15.125 -32.438 -24.297 1 96.19 303 ARG B O 1
ATOM 4991 N N . HIS B 1 304 ? 14.953 -30.422 -23.312 1 95.44 304 HIS B N 1
ATOM 4992 C CA . HIS B 1 304 ? 16.359 -30.094 -23.547 1 95.44 304 HIS B CA 1
ATOM 4993 C C . HIS B 1 304 ? 17.172 -30.266 -22.266 1 95.44 304 HIS B C 1
ATOM 4995 O O . HIS B 1 304 ? 18.344 -29.875 -22.219 1 95.44 304 HIS B O 1
ATOM 5001 N N . LYS B 1 305 ? 16.578 -30.812 -21.281 1 94.94 305 LYS B N 1
ATOM 5002 C CA . LYS B 1 305 ? 17.25 -30.953 -19.984 1 94.94 305 LYS B CA 1
ATOM 5003 C C . LYS B 1 305 ? 17.875 -29.641 -19.547 1 94.94 305 LYS B C 1
ATOM 5005 O O . LYS B 1 305 ? 19.062 -29.609 -19.188 1 94.9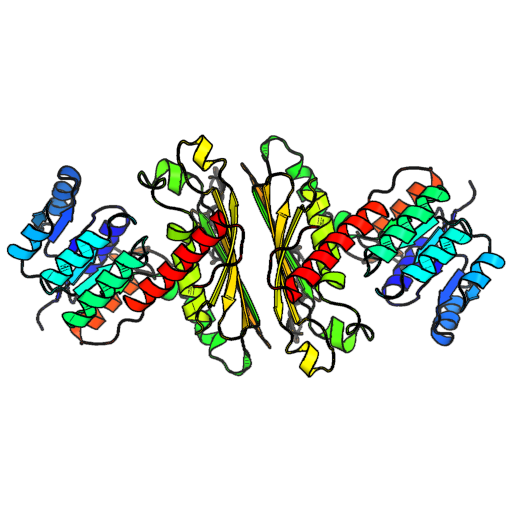4 305 LYS B O 1
ATOM 5010 N N . ALA B 1 306 ? 17.062 -28.562 -19.688 1 94.19 306 ALA B N 1
ATOM 5011 C CA . ALA B 1 306 ? 17.469 -27.203 -19.312 1 94.19 306 ALA B CA 1
ATOM 5012 C C . ALA B 1 306 ? 16.781 -26.75 -18.031 1 94.19 306 ALA B C 1
ATOM 5014 O O . ALA B 1 306 ? 15.781 -27.344 -17.609 1 94.19 306 ALA B O 1
ATOM 5015 N N . PRO B 1 307 ? 17.359 -25.734 -17.391 1 94.69 307 PRO B N 1
ATOM 5016 C CA . PRO B 1 307 ? 16.734 -25.234 -16.172 1 94.69 307 PRO B CA 1
ATOM 5017 C C . PRO B 1 307 ? 15.367 -24.594 -16.406 1 94.69 307 PRO B C 1
ATOM 5019 O O . PRO B 1 307 ? 15.148 -24 -17.469 1 94.69 307 PRO B O 1
ATOM 5022 N N . TYR B 1 308 ? 14.453 -24.781 -15.516 1 96.75 308 TYR B N 1
ATOM 5023 C CA . TYR B 1 308 ? 13.172 -24.094 -15.438 1 96.75 308 TYR B CA 1
ATOM 5024 C C . TYR B 1 308 ? 13.195 -23.016 -14.367 1 96.75 308 TYR B C 1
ATOM 5026 O O . TYR B 1 308 ? 13.766 -23.203 -13.297 1 96.75 308 TYR B O 1
ATOM 5034 N N . PRO B 1 309 ? 12.602 -21.875 -14.617 1 94.56 309 PRO B N 1
ATOM 5035 C CA . PRO B 1 309 ? 12.836 -20.688 -13.797 1 94.56 309 PRO B CA 1
ATOM 5036 C C . PRO B 1 309 ? 12.188 -20.797 -12.414 1 94.56 309 PRO B C 1
ATOM 5038 O O . PRO B 1 309 ? 12.617 -20.125 -11.477 1 94.56 309 PRO B O 1
ATOM 5041 N N . VAL B 1 310 ? 11.156 -21.547 -12.25 1 97.56 310 VAL B N 1
ATOM 5042 C CA . VAL B 1 310 ? 10.445 -21.641 -10.977 1 97.56 310 VAL B CA 1
ATOM 5043 C C . VAL B 1 310 ? 10.422 -23.094 -10.5 1 97.56 310 VAL B C 1
ATOM 5045 O O . VAL B 1 310 ? 9.547 -23.859 -10.898 1 97.56 310 VAL B O 1
ATOM 5048 N N . THR B 1 311 ? 11.164 -23.406 -9.547 1 96.88 311 THR B N 1
ATOM 5049 C CA . THR B 1 311 ? 11.398 -24.781 -9.117 1 96.88 311 THR B CA 1
ATOM 5050 C C . THR B 1 311 ? 10.531 -25.125 -7.914 1 96.88 311 THR B C 1
ATOM 5052 O O . THR B 1 311 ? 9.836 -24.266 -7.367 1 96.88 311 THR B O 1
ATOM 5055 N N . ALA B 1 312 ? 10.609 -26.406 -7.531 1 97.69 312 ALA B N 1
ATOM 5056 C CA . ALA B 1 312 ? 9.938 -26.844 -6.312 1 97.69 312 ALA B CA 1
ATOM 5057 C C . ALA B 1 312 ? 10.477 -26.125 -5.09 1 97.69 312 ALA B C 1
ATOM 5059 O O . ALA B 1 312 ? 9.734 -25.844 -4.145 1 97.69 312 ALA B O 1
ATOM 5060 N N . GLU B 1 313 ? 11.758 -25.781 -5.125 1 97.56 313 GLU B N 1
ATOM 5061 C CA . GLU B 1 313 ? 12.367 -25.031 -4.031 1 97.56 313 GLU B CA 1
ATOM 5062 C C . GLU B 1 313 ? 11.773 -23.625 -3.924 1 97.56 313 GLU B C 1
ATOM 5064 O O . GLU B 1 313 ? 11.609 -23.109 -2.82 1 97.56 313 GLU B O 1
ATOM 5069 N N . ASP B 1 314 ? 11.516 -23.047 -5.051 1 97.69 314 ASP B N 1
ATOM 5070 C CA . ASP B 1 314 ? 10.828 -21.766 -5.039 1 97.69 314 ASP B CA 1
ATOM 5071 C C . ASP B 1 314 ? 9.445 -21.875 -4.398 1 97.69 314 ASP B C 1
ATOM 5073 O O . ASP B 1 314 ? 9.047 -21.016 -3.611 1 97.69 314 ASP B O 1
ATOM 5077 N N . GLY B 1 315 ? 8.719 -22.969 -4.836 1 98.25 315 GLY B N 1
ATOM 5078 C CA . GLY B 1 315 ? 7.414 -23.219 -4.234 1 98.25 315 GLY B CA 1
ATOM 5079 C C . GLY B 1 315 ? 7.477 -23.391 -2.73 1 98.25 315 GLY B C 1
ATOM 5080 O O . GLY B 1 315 ? 6.621 -22.875 -2.004 1 98.25 315 GLY B O 1
ATOM 5081 N N . LEU B 1 316 ? 8.461 -24.109 -2.293 1 98.19 316 LEU B N 1
ATOM 5082 C CA . LEU B 1 316 ? 8.664 -24.328 -0.866 1 98.19 316 LEU B CA 1
ATOM 5083 C C . LEU B 1 316 ? 8.93 -23 -0.144 1 98.19 316 LEU B C 1
ATOM 5085 O O . LEU B 1 316 ? 8.352 -22.75 0.915 1 98.19 316 LEU B O 1
ATOM 5089 N N . ALA B 1 317 ? 9.789 -22.172 -0.677 1 98.38 317 ALA B N 1
ATOM 5090 C CA . ALA B 1 317 ? 10.102 -20.875 -0.076 1 98.38 317 ALA B CA 1
ATOM 5091 C C . ALA B 1 317 ? 8.844 -20.016 0.069 1 98.38 317 ALA B C 1
ATOM 5093 O O . ALA B 1 317 ? 8.648 -19.375 1.1 1 98.38 317 ALA B O 1
ATOM 5094 N N . VAL B 1 318 ? 8.023 -20.031 -0.919 1 98.44 318 VAL B N 1
ATOM 5095 C CA . VAL B 1 318 ? 6.789 -19.266 -0.918 1 98.44 318 VAL B CA 1
ATOM 5096 C C . VAL B 1 318 ? 5.844 -19.797 0.152 1 98.44 318 VAL B C 1
ATOM 5098 O O . VAL B 1 318 ? 5.234 -19.031 0.897 1 98.44 318 VAL B O 1
ATOM 5101 N N . SER B 1 319 ? 5.723 -21.125 0.237 1 97.88 319 SER B N 1
ATOM 5102 C CA . SER B 1 319 ? 4.836 -21.734 1.224 1 97.88 319 SER B CA 1
ATOM 5103 C C . SER B 1 319 ? 5.305 -21.438 2.645 1 97.88 319 SER B C 1
ATOM 5105 O O . SER B 1 319 ? 4.488 -21.297 3.555 1 97.88 319 SER B O 1
ATOM 5107 N N . ARG B 1 320 ? 6.625 -21.344 2.855 1 98.5 320 ARG B N 1
ATOM 5108 C CA . ARG B 1 320 ? 7.156 -20.969 4.16 1 98.5 320 ARG B CA 1
ATOM 5109 C C . ARG B 1 320 ? 6.68 -19.562 4.559 1 98.5 320 ARG B C 1
ATOM 5111 O O . ARG B 1 320 ? 6.34 -19.328 5.719 1 98.5 320 ARG B O 1
ATOM 5118 N N . ILE B 1 321 ? 6.656 -18.656 3.643 1 98.69 321 ILE B N 1
ATOM 5119 C CA . ILE B 1 321 ? 6.184 -17.297 3.914 1 98.69 321 ILE B CA 1
ATOM 5120 C C . ILE B 1 321 ? 4.688 -17.328 4.219 1 98.69 321 ILE B C 1
ATOM 5122 O O . ILE B 1 321 ? 4.234 -16.719 5.188 1 98.69 321 ILE B O 1
ATOM 5126 N N . CYS B 1 322 ? 3.902 -18.062 3.398 1 98.5 322 CYS B N 1
ATOM 5127 C CA . CYS B 1 322 ? 2.465 -18.172 3.619 1 98.5 322 CYS B CA 1
ATOM 5128 C C . CYS B 1 322 ? 2.168 -18.688 5.02 1 98.5 322 CYS B C 1
ATOM 5130 O O . CYS B 1 322 ? 1.311 -18.141 5.719 1 98.5 322 CYS B O 1
ATOM 5132 N N . GLU B 1 323 ? 2.855 -19.734 5.398 1 98 323 GLU B N 1
ATOM 5133 C CA . GLU B 1 323 ? 2.639 -20.297 6.727 1 98 323 GLU B CA 1
ATOM 5134 C C . GLU B 1 323 ? 3.039 -19.297 7.816 1 98 323 GLU B C 1
ATOM 5136 O O . GLU B 1 323 ? 2.363 -19.188 8.844 1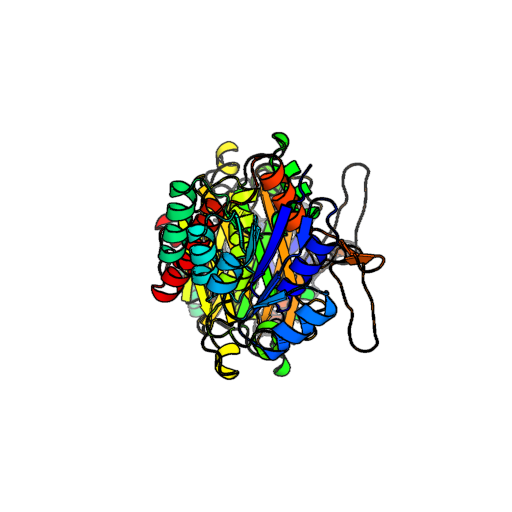 98 323 GLU B O 1
ATOM 5141 N N . ALA B 1 324 ? 4.176 -18.656 7.605 1 98.5 324 ALA B N 1
ATOM 5142 C CA . ALA B 1 324 ? 4.613 -17.656 8.578 1 98.5 324 ALA B CA 1
ATOM 5143 C C . ALA B 1 324 ? 3.572 -16.547 8.734 1 98.5 324 ALA B C 1
ATOM 5145 O O . ALA B 1 324 ? 3.324 -16.078 9.852 1 98.5 324 ALA B O 1
ATOM 5146 N N . VAL B 1 325 ? 2.982 -16.109 7.664 1 98.62 325 VAL B N 1
ATOM 5147 C CA . VAL B 1 325 ? 1.931 -15.094 7.703 1 98.62 325 VAL B CA 1
ATOM 5148 C C . VAL B 1 325 ? 0.76 -15.594 8.547 1 98.62 325 VAL B C 1
ATOM 5150 O O . VAL B 1 325 ? 0.261 -14.883 9.414 1 98.62 325 VAL B O 1
ATOM 5153 N N . HIS B 1 326 ? 0.354 -16.844 8.305 1 98.12 326 HIS B N 1
ATOM 5154 C CA . HIS B 1 326 ? -0.764 -17.406 9.062 1 98.12 326 HIS B CA 1
ATOM 5155 C C . HIS B 1 326 ? -0.416 -17.547 10.539 1 98.12 326 HIS B C 1
ATOM 5157 O O . HIS B 1 326 ? -1.252 -17.281 11.406 1 98.12 326 HIS B O 1
ATOM 5163 N N . ARG B 1 327 ? 0.82 -17.984 10.852 1 98.06 327 ARG B N 1
ATOM 5164 C CA . ARG B 1 327 ? 1.252 -18.031 12.242 1 98.06 327 ARG B CA 1
ATOM 5165 C C . ARG B 1 327 ? 1.196 -16.656 12.891 1 98.06 327 ARG B C 1
ATOM 5167 O O . ARG B 1 327 ? 0.775 -16.516 14.039 1 98.06 327 ARG B O 1
ATOM 5174 N N . SER B 1 328 ? 1.646 -15.656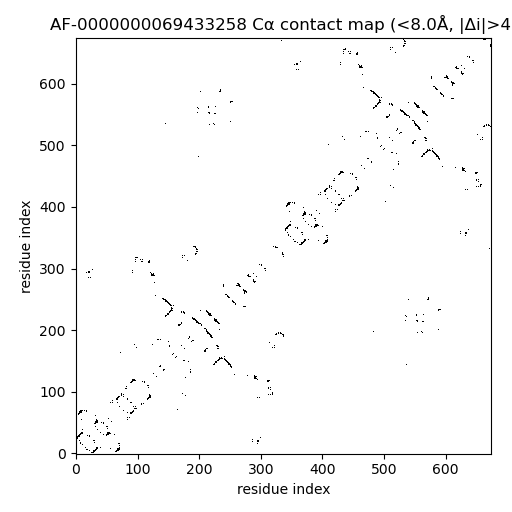 12.141 1 98.5 328 SER B N 1
ATOM 5175 C CA . SER B 1 328 ? 1.631 -14.289 12.656 1 98.5 328 SER B CA 1
ATOM 5176 C C . SER B 1 328 ? 0.205 -13.812 12.906 1 98.5 328 SER B C 1
ATOM 5178 O O . SER B 1 328 ? -0.066 -13.156 13.914 1 98.5 328 SER B O 1
ATOM 5180 N N . LEU B 1 329 ? -0.745 -14.094 12 1 97.62 329 LEU B N 1
ATOM 5181 C CA . LEU B 1 329 ? -2.152 -13.75 12.156 1 97.62 329 LEU B CA 1
ATOM 5182 C C . LEU B 1 329 ? -2.717 -14.352 13.445 1 97.62 329 LEU B C 1
ATOM 5184 O O . LEU B 1 329 ? -3.537 -13.719 14.117 1 97.62 329 LEU B O 1
ATOM 5188 N N . GLU B 1 330 ? -2.309 -15.531 13.766 1 96.81 330 GLU B N 1
ATOM 5189 C CA . GLU B 1 330 ? -2.797 -16.234 14.945 1 96.81 330 GLU B CA 1
ATOM 5190 C C . GLU B 1 330 ? -2.123 -15.719 16.219 1 96.81 330 GLU B C 1
ATOM 5192 O O . GLU B 1 330 ? -2.791 -15.469 17.219 1 96.81 330 GLU B O 1
ATOM 5197 N N . SER B 1 331 ? -0.785 -15.484 16.172 1 96.38 331 SER B N 1
ATOM 5198 C CA . SER B 1 331 ? -0.015 -15.164 17.375 1 96.38 331 SER B CA 1
ATOM 5199 C C . SER B 1 331 ? -0.095 -13.672 17.703 1 96.38 331 SER B C 1
ATOM 5201 O O . SER B 1 331 ? 0.165 -13.266 18.828 1 96.38 331 SER B O 1
ATOM 5203 N N . GLY B 1 332 ? -0.346 -12.836 16.688 1 95.31 332 GLY B N 1
ATOM 5204 C CA . GLY B 1 332 ? -0.296 -11.391 16.844 1 95.31 332 GLY B CA 1
ATOM 5205 C C . GLY B 1 332 ? 1.115 -10.859 17.016 1 95.31 332 GLY B C 1
ATOM 5206 O O . GLY B 1 332 ? 1.314 -9.781 17.578 1 95.31 332 GLY B O 1
ATOM 5207 N N . LYS B 1 333 ? 2.111 -11.625 16.625 1 96.38 333 LYS B N 1
ATOM 5208 C CA . LYS B 1 333 ? 3.523 -11.273 16.75 1 96.38 333 LYS B CA 1
ATOM 5209 C C . LYS B 1 333 ? 4.266 -11.5 15.43 1 96.38 333 LYS B C 1
ATOM 5211 O O . LYS B 1 333 ? 3.779 -12.211 14.555 1 96.38 333 LYS B O 1
ATOM 5216 N N . PRO B 1 334 ? 5.383 -10.734 15.305 1 97.38 334 PRO B N 1
ATOM 5217 C CA . PRO B 1 334 ? 6.227 -11.109 14.164 1 97.38 334 PRO B CA 1
ATOM 5218 C C . PRO B 1 334 ? 6.664 -12.57 14.211 1 97.38 334 PRO B C 1
ATOM 5220 O O . PRO B 1 334 ? 6.941 -13.102 15.289 1 97.38 334 PRO B O 1
ATOM 5223 N N . GLU B 1 335 ? 6.695 -13.273 13.078 1 98.38 335 GLU B N 1
ATOM 5224 C CA . GLU B 1 335 ? 7.07 -14.68 12.977 1 98.38 335 GLU B CA 1
ATOM 5225 C C . GLU B 1 335 ? 8.219 -14.875 11.992 1 98.38 335 GLU B C 1
ATOM 5227 O O . GLU B 1 335 ? 8.234 -14.281 10.914 1 98.38 335 GLU B O 1
ATOM 5232 N N . ASP B 1 336 ? 9.195 -15.703 12.336 1 97.88 336 ASP B N 1
ATOM 5233 C CA . ASP B 1 336 ? 10.32 -16.016 11.461 1 97.88 336 ASP B CA 1
ATOM 5234 C C . ASP B 1 336 ? 9.891 -16.938 10.32 1 97.88 336 ASP B C 1
ATOM 5236 O O . ASP B 1 336 ? 8.938 -17.703 10.461 1 97.88 336 ASP B O 1
ATOM 5240 N N . VAL B 1 337 ? 10.578 -16.828 9.188 1 98 337 VAL B N 1
ATOM 5241 C CA . VAL B 1 337 ? 10.281 -17.656 8.031 1 98 337 VAL B CA 1
ATOM 5242 C C . VAL B 1 337 ? 11.281 -18.812 7.957 1 98 337 VAL B C 1
ATOM 5244 O O . VAL B 1 337 ? 12.484 -18.609 8.109 1 98 337 VAL B O 1
#

Sequence (674 aa):
MNKIRAAVVGAGIYGKHHMNAYRHNPDTVLVAICDTDTERCDDLAMAYGIQGYTRLDRLLQQEAIDIVSVATPDPYHTESILTALRHGQHVLAEKPLATSVRECELIVEMAQQRDLLVGVDFHKRWDPAVMRIKAELENPETGCILRGHISMDDVITVPTQWLNWAGASSPVWFLGSHCFDLVRHLSGQEVVSVYAVGQKRLMVECGLDTFDSVQSLLTMADGSSWGVENSWVLPEGFPKDNDGRIDILCEATYIRSTSQHRGLEITTPALTLTPNSYFINYRNGVASGFGIDPINDFVRAVRHKAPYPVTAEDGLAVSRICEAVHRSLESGKPEDVMNKIRAAVVGAGIYGKHHMNAYRHNPDTVLVAICDTDTERCDDLAMAYGIQGYTRLDRLLQQEAIDIVSVATPDPYHTESILTALRHGQHVLAEKPLATSVRECELIVEMAQQRDLLVGVDFHKRWDPAVMRIKAELENPETGCILRGHISMDDVITVPTQWLNWAGASSPVWFLGSHCFDLVRHLSGQEVVSVYAVGQKRLMVECGLDTFDSVQSLLTMADGSSWGVENSWVLPEGFPKDNDGRIDILCEATYIRSTSQHRGLEITTPALTLTPNSYFINYRNGVASGFGIDPINDFVRAVRHKAPYPVTAEDGLAVSRICEAVHRSLESGKPEDV

Radius of gyration: 29.26 Å; Cα contacts (8 Å, |Δi|>4): 1535; chains: 2; bounding box: 49×95×66 Å